Protein 8BHU (pdb70)

B-factor: mean 33.97, std 11.4, range [17.26, 90.81]

Structure (mmCIF, N/CA/C/O backbone):
data_8BHU
#
_entry.id   8BHU
#
_cell.length_a   60.937
_cell.length_b   81.594
_cell.length_c   95.785
_cell.angle_alpha   90.000
_cell.angle_beta   90.000
_cell.angle_gamma   90.000
#
_symmetry.space_group_name_H-M   'P 21 21 21'
#
loop_
_entity.id
_entity.type
_entity.pdbx_description
1 polymer SilF
2 non-polymer 'SILVER ION'
3 non-polymer 'SULFATE ION'
4 non-polymer 2-[BIS-(2-HYDROXY-ETHYL)-AMINO]-2-HYDROXYMETHYL-PROPANE-1,3-DIOL
5 water water
#
loop_
_atom_site.group_PDB
_atom_site.id
_atom_site.type_symbol
_atom_site.label_atom_id
_atom_site.label_alt_id
_atom_site.label_comp_id
_atom_site.label_asym_id
_atom_site.label_entity_id
_atom_site.label_seq_id
_atom_site.pdbx_PDB_ins_code
_atom_site.Cartn_x
_atom_site.Cartn_y
_atom_site.Cartn_z
_atom_site.occupancy
_atom_site.B_iso_or_equiv
_atom_site.auth_seq_id
_atom_site.auth_comp_id
_atom_site.auth_asym_id
_atom_site.auth_atom_id
_atom_site.pdbx_PDB_model_num
ATOM 1 N N . GLN A 1 41 ? 40.650 9.217 9.888 1.000 52.540 14 GLN AAA N 1
ATOM 2 C CA . GLN A 1 41 ? 39.831 9.348 8.604 1.000 53.150 14 GLN AAA CA 1
ATOM 3 C C . GLN A 1 41 ? 38.335 9.564 8.921 1.000 47.870 14 GLN AAA C 1
ATOM 4 O O . GLN A 1 41 ? 37.692 8.663 9.487 1.000 46.820 14 GLN AAA O 1
ATOM 18 N N . VAL A 1 42 ? 37.791 10.735 8.601 1.000 46.360 15 VAL AAA N 1
ATOM 19 C CA . VAL A 1 42 ? 36.353 11.052 8.850 1.000 46.310 15 VAL AAA CA 1
ATOM 20 C C . VAL A 1 42 ? 35.517 10.402 7.734 1.000 42.250 15 VAL AAA C 1
ATOM 21 O O . VAL A 1 42 ? 35.816 10.622 6.551 1.000 32.940 15 VAL AAA O 1
ATOM 34 N N . ILE A 1 43 ? 34.511 9.611 8.119 1.000 35.120 16 ILE AAA N 1
ATOM 35 C CA . ILE A 1 43 ? 33.579 8.917 7.187 1.000 36.180 16 ILE AAA CA 1
ATOM 36 C C . ILE A 1 43 ? 32.251 9.674 7.229 1.000 36.740 16 ILE AAA C 1
ATOM 37 O O . ILE A 1 43 ? 31.773 9.986 8.338 1.000 32.890 16 ILE AAA O 1
ATOM 53 N N . ARG A 1 44 ? 31.703 9.980 6.057 1.000 29.530 17 ARG AAA N 1
ATOM 54 C CA . ARG A 1 44 ? 30.428 10.713 5.944 1.000 35.090 17 ARG AAA CA 1
ATOM 55 C C . ARG A 1 44 ? 29.363 9.706 5.470 1.000 31.950 17 ARG AAA C 1
ATOM 56 O O . ARG A 1 44 ? 29.639 8.867 4.600 1.000 30.600 17 ARG AAA O 1
ATOM 77 N N . GLY A 1 45 ? 28.237 9.722 6.163 1.000 30.840 18 GLY AAA N 1
ATOM 78 C CA . GLY A 1 45 ? 27.090 8.850 5.892 1.000 27.360 18 GLY AAA CA 1
ATOM 79 C C . GLY A 1 45 ? 25.810 9.650 5.965 1.000 25.120 18 GLY AAA C 1
ATOM 80 O O . GLY A 1 45 ? 25.828 10.886 6.181 1.000 26.650 18 GLY AAA O 1
ATOM 84 N N . SER A 1 46 ? 24.692 8.978 5.731 1.000 24.410 19 SER AAA N 1
ATOM 85 C CA . SER A 1 46 ? 23.369 9.600 5.895 1.000 24.640 19 SER AAA CA 1
ATOM 86 C C . SER A 1 46 ? 22.420 8.568 6.478 1.000 23.730 19 SER AAA C 1
ATOM 87 O O . SER A 1 46 ? 22.696 7.348 6.340 1.000 21.700 19 SER AAA O 1
ATOM 95 N N . GLY A 1 47 ? 21.405 9.039 7.163 1.000 21.920 20 GLY AAA N 1
ATOM 96 C CA . GLY A 1 47 ? 20.380 8.161 7.685 1.000 22.360 20 GLY AAA CA 1
ATOM 97 C C . GLY A 1 47 ? 19.388 8.857 8.564 1.000 21.610 20 GLY AAA C 1
ATOM 98 O O . GLY A 1 47 ? 19.246 10.090 8.504 1.000 21.870 20 GLY AAA O 1
ATOM 102 N N . VAL A 1 48 ? 18.684 8.046 9.318 1.000 20.330 21 VAL AAA N 1
ATOM 103 C CA . VAL A 1 48 ? 17.589 8.502 10.214 1.000 20.590 21 VAL AAA CA 1
ATOM 104 C C . VAL A 1 48 ? 18.007 8.139 11.634 1.000 21.930 21 VAL AAA C 1
ATOM 105 O O . VAL A 1 48 ? 18.347 6.955 11.860 1.000 20.970 21 VAL AAA O 1
ATOM 118 N N . VAL A 1 49 ? 17.981 9.119 12.532 1.000 20.740 22 VAL AAA N 1
ATOM 119 C CA . VAL A 1 49 ? 18.248 8.869 13.975 1.000 21.590 22 VAL AAA CA 1
ATOM 120 C C . VAL A 1 49 ? 17.005 8.168 14.547 1.000 20.920 22 VAL AAA C 1
ATOM 121 O O . VAL A 1 49 ? 15.880 8.710 14.455 1.000 23.570 22 VAL AAA O 1
ATOM 134 N N . LYS A 1 50 ? 17.201 7.005 15.164 1.000 20.930 23 LYS AAA N 1
ATOM 135 C CA . LYS A 1 50 ? 16.117 6.153 15.708 1.000 20.910 23 LYS AAA CA 1
ATOM 136 C C . LYS A 1 50 ? 16.110 6.142 17.234 1.000 19.310 23 LYS AAA C 1
ATOM 137 O O . LYS A 1 50 ? 15.071 5.814 17.807 1.000 21.070 23 LYS AAA O 1
ATOM 156 N N . ALA A 1 51 ? 17.241 6.416 17.867 1.000 19.850 24 ALA AAA N 1
ATOM 157 C CA . ALA A 1 51 ? 17.319 6.337 19.330 1.000 19.570 24 ALA AAA CA 1
ATOM 158 C C . ALA A 1 51 ? 18.480 7.189 19.808 1.000 18.580 24 ALA AAA C 1
ATOM 159 O O . ALA A 1 51 ? 19.492 7.341 19.109 1.000 19.540 24 ALA AAA O 1
ATOM 166 N N . ILE A 1 52 ? 18.366 7.627 21.042 1.000 19.210 25 ILE AAA N 1
ATOM 167 C CA . ILE A 1 52 ? 19.434 8.316 21.784 1.000 22.160 25 ILE AAA CA 1
ATOM 168 C C . ILE A 1 52 ? 19.363 7.827 23.228 1.000 21.880 25 ILE AAA C 1
ATOM 169 O O . ILE A 1 52 ? 18.279 7.746 23.797 1.000 21.530 25 ILE AAA O 1
ATOM 185 N N . ASP A 1 53 ? 20.527 7.509 23.781 1.000 21.460 26 ASP AAA N 1
ATOM 186 C CA . ASP A 1 53 ? 20.678 7.124 25.205 1.000 22.120 26 ASP AAA CA 1
ATOM 187 C C . ASP A 1 53 ? 21.767 8.016 25.814 1.000 21.720 26 ASP AAA C 1
ATOM 188 O O . ASP A 1 53 ? 22.964 7.916 25.440 1.000 20.460 26 ASP AAA O 1
ATOM 197 N N . MET A 1 54 ? 21.353 8.909 26.717 1.000 21.770 27 MET AAA N 1
ATOM 198 C CA . MET A 1 54 ? 22.251 9.911 27.311 1.000 24.720 27 MET AAA CA 1
ATOM 199 C C . MET A 1 54 ? 23.109 9.242 28.399 1.000 23.990 27 MET AAA C 1
ATOM 200 O O . MET A 1 54 ? 24.172 9.833 28.710 1.000 29.680 27 MET AAA O 1
ATOM 214 N N . ASN A 1 55 ? 22.721 8.082 28.930 1.000 24.860 28 ASN AAA N 1
ATOM 215 C CA . ASN A 1 55 ? 23.525 7.344 29.932 1.000 25.130 28 ASN AAA CA 1
ATOM 216 C C . ASN A 1 55 ? 24.686 6.627 29.221 1.000 28.350 28 ASN AAA C 1
ATOM 217 O O . ASN A 1 55 ? 25.847 6.808 29.672 1.000 29.260 28 ASN AAA O 1
ATOM 228 N N . SER A 1 56 ? 24.405 5.862 28.171 1.000 26.840 29 SER AAA N 1
ATOM 229 C CA . SER A 1 56 ? 25.430 5.063 27.433 1.000 27.530 29 SER AAA CA 1
ATOM 230 C C . SER A 1 56 ? 26.187 5.958 26.430 1.000 24.800 29 SER AAA C 1
ATOM 231 O O . SER A 1 56 ? 27.226 5.490 25.912 1.000 26.750 29 SER AAA O 1
ATOM 239 N N . LYS A 1 57 ? 25.662 7.157 26.145 1.000 23.650 30 LYS AAA N 1
ATOM 240 C CA . LYS A 1 57 ? 26.178 8.121 25.149 1.000 23.390 30 LYS AAA CA 1
ATOM 241 C C . LYS A 1 57 ? 26.212 7.450 23.769 1.000 23.460 30 LYS AAA C 1
ATOM 242 O O . LYS A 1 57 ? 27.230 7.529 23.065 1.000 22.160 30 LYS AAA O 1
ATOM 261 N N . LYS A 1 58 ? 25.102 6.848 23.377 1.000 22.640 31 LYS AAA N 1
ATOM 262 C CA . LYS A 1 58 ? 24.954 6.190 22.076 1.000 22.630 31 LYS AAA CA 1
ATOM 263 C C . LYS A 1 58 ? 23.771 6.776 21.308 1.000 20.130 31 LYS AAA C 1
ATOM 264 O O . LYS A 1 58 ? 22.702 6.948 21.900 1.000 21.330 31 LYS AAA O 1
ATOM 283 N N . ILE A 1 59 ? 23.992 7.057 20.036 1.000 20.220 32 ILE AAA N 1
ATOM 284 C CA . ILE A 1 59 ? 22.954 7.476 19.069 1.000 18.940 32 ILE AAA CA 1
ATOM 285 C C . ILE A 1 59 ? 22.805 6.337 18.058 1.000 17.910 32 ILE AAA C 1
ATOM 286 O O . ILE A 1 59 ? 23.812 5.961 17.440 1.000 21.510 32 ILE AAA O 1
ATOM 302 N N . THR A 1 60 ? 21.600 5.845 17.884 1.000 17.290 33 THR AAA N 1
ATOM 303 C CA . THR A 1 60 ? 21.270 4.764 16.938 1.000 17.270 33 THR AAA CA 1
ATOM 304 C C . THR A 1 60 ? 20.844 5.409 15.628 1.000 18.070 33 THR AAA C 1
ATOM 305 O O . THR A 1 60 ? 19.882 6.177 15.614 1.000 20.520 33 THR AAA O 1
ATOM 316 N N . ILE A 1 61 ? 21.553 5.083 14.556 1.000 17.450 34 ILE AAA N 1
ATOM 317 C CA . ILE A 1 61 ? 21.235 5.633 13.216 1.000 18.680 34 ILE AAA CA 1
ATOM 318 C C . ILE A 1 61 ? 20.965 4.459 12.291 1.000 17.260 34 ILE AAA C 1
ATOM 319 O O . ILE A 1 61 ? 21.794 3.542 12.226 1.000 21.130 34 ILE AAA O 1
ATOM 335 N N . SER A 1 62 ? 19.838 4.533 11.592 1.000 19.320 35 SER AAA N 1
ATOM 336 C CA . SER A 1 62 ? 19.562 3.673 10.421 1.000 18.310 35 SER AAA CA 1
ATOM 337 C C . SER A 1 62 ? 20.269 4.329 9.226 1.000 20.850 35 SER AAA C 1
ATOM 338 O O . SER A 1 62 ? 19.723 5.332 8.668 1.000 21.240 35 SER AAA O 1
ATOM 346 N N . HIS A 1 63 ? 21.483 3.869 8.900 1.000 21.060 36 HIS AAA N 1
ATOM 347 C CA . HIS A 1 63 ? 22.337 4.550 7.911 1.000 20.750 36 HIS AAA CA 1
ATOM 348 C C . HIS A 1 63 ? 22.294 3.825 6.567 1.000 22.710 36 HIS AAA C 1
ATOM 349 O O . HIS A 1 63 ? 22.053 2.607 6.522 1.000 22.410 36 HIS AAA O 1
ATOM 364 N N . GLU A 1 64 ? 22.534 4.590 5.517 1.000 24.510 37 GLU AAA N 1
ATOM 365 C CA . GLU A 1 64 ? 22.640 4.045 4.152 1.000 26.510 37 GLU AAA CA 1
ATOM 366 C C . GLU A 1 64 ? 23.971 3.294 4.045 1.000 25.130 37 GLU AAA C 1
ATOM 367 O O . GLU A 1 64 ? 24.885 3.466 4.903 1.000 25.100 37 GLU AAA O 1
ATOM 379 N N . ALA A 1 65 ? 24.090 2.478 2.997 1.000 25.020 38 ALA AAA N 1
ATOM 380 C CA . ALA A 1 65 ? 25.352 1.817 2.649 1.000 27.380 38 ALA AAA CA 1
ATOM 381 C C . ALA A 1 65 ? 26.437 2.885 2.537 1.000 26.760 38 ALA AAA C 1
ATOM 382 O O . ALA A 1 65 ? 26.163 4.002 2.109 1.000 26.300 38 ALA AAA O 1
ATOM 389 N N . ILE A 1 66 ? 27.653 2.537 2.935 1.000 27.400 39 ILE AAA N 1
ATOM 390 C CA . ILE A 1 66 ? 28.876 3.376 2.800 1.000 28.070 39 ILE AAA CA 1
ATOM 391 C C . ILE A 1 66 ? 29.892 2.585 1.990 1.000 30.880 39 ILE AAA C 1
ATOM 392 O O . ILE A 1 66 ? 30.713 1.875 2.540 1.000 28.100 39 ILE AAA O 1
ATOM 408 N N . PRO A 1 67 ? 29.780 2.604 0.642 1.000 37.630 40 PRO AAA N 1
ATOM 409 C CA . PRO A 1 67 ? 30.636 1.752 -0.202 1.000 42.930 40 PRO AAA CA 1
ATOM 410 C C . PRO A 1 67 ? 32.137 2.020 0.005 1.000 44.500 40 PRO AAA C 1
ATOM 411 O O . PRO A 1 67 ? 32.932 1.085 -0.004 1.000 43.680 40 PRO AAA O 1
ATOM 422 N N . ALA A 1 68 ? 32.486 3.284 0.295 1.000 46.500 41 ALA AAA N 1
ATOM 423 C CA . ALA A 1 68 ? 33.835 3.765 0.665 1.000 53.550 41 ALA AAA CA 1
ATOM 424 C C . ALA A 1 68 ? 34.520 2.844 1.681 1.000 49.980 41 ALA AAA C 1
ATOM 425 O O . ALA A 1 68 ? 35.749 2.708 1.634 1.000 49.400 41 ALA AAA O 1
ATOM 432 N N . VAL A 1 69 ? 33.786 2.315 2.654 1.000 42.910 42 VAL AAA N 1
ATOM 433 C CA . VAL A 1 69 ? 34.374 1.545 3.793 1.000 39.420 42 VAL AAA CA 1
ATOM 434 C C . VAL A 1 69 ? 33.804 0.116 3.803 1.000 35.980 42 VAL AAA C 1
ATOM 435 O O . VAL A 1 69 ? 34.009 -0.595 4.801 1.000 39.670 42 VAL AAA O 1
ATOM 448 N N . GLY A 1 70 ? 33.078 -0.260 2.738 1.000 35.880 43 GLY AAA N 1
ATOM 449 C CA . GLY A 1 70 ? 32.471 -1.582 2.519 1.000 35.050 43 GLY AAA CA 1
ATOM 450 C C . GLY A 1 70 ? 31.375 -1.898 3.515 1.000 31.990 43 GLY AAA C 1
ATOM 451 O O . GLY A 1 70 ? 31.205 -3.091 3.806 1.000 31.450 43 GLY AAA O 1
ATOM 455 N N . TRP A 1 71 ? 30.639 -0.891 4.022 1.000 31.400 44 TRP AAA N 1
ATOM 456 C CA . TRP A 1 71 ? 29.494 -1.165 4.926 1.000 29.010 44 TRP AAA CA 1
ATOM 457 C C . TRP A 1 71 ? 28.204 -1.211 4.138 1.000 27.200 44 TRP AAA C 1
ATOM 458 O O . TRP A 1 71 ? 27.967 -0.365 3.286 1.000 28.240 44 TRP AAA O 1
ATOM 479 N N . PRO A 1 72 ? 27.317 -2.156 4.470 1.000 27.510 45 PRO AAA N 1
ATOM 480 C CA . PRO A 1 72 ? 25.971 -2.164 3.922 1.000 26.490 45 PRO AAA CA 1
ATOM 481 C C . PRO A 1 72 ? 25.160 -1.119 4.703 1.000 26.810 45 PRO AAA C 1
ATOM 482 O O . PRO A 1 72 ? 25.690 -0.538 5.670 1.000 25.660 45 PRO AAA O 1
ATOM 493 N N . ALA A 1 73 ? 23.915 -0.907 4.300 1.000 26.670 46 ALA AAA N 1
ATOM 494 C CA . ALA A 1 73 ? 22.940 -0.187 5.146 1.000 25.840 46 ALA AAA CA 1
ATOM 495 C C . ALA A 1 73 ? 22.841 -0.958 6.458 1.000 27.140 46 ALA AAA C 1
ATOM 496 O O . ALA A 1 73 ? 22.841 -2.217 6.437 1.000 27.060 46 ALA AAA O 1
ATOM 503 N N . MET A 1 74 ? 22.817 -0.247 7.583 1.000 25.340 47 MET AAA N 1
ATOM 504 C CA . MET A 1 74 ? 22.718 -0.889 8.914 1.000 25.430 47 MET AAA CA 1
ATOM 505 C C . MET A 1 74 ? 21.946 0.048 9.818 1.000 23.360 47 MET AAA C 1
ATOM 506 O O . MET A 1 74 ? 22.020 1.289 9.590 1.000 21.480 47 MET AAA O 1
ATOM 520 N N . THR A 1 75 ? 21.325 -0.505 10.848 1.000 23.190 48 THR AAA N 1
ATOM 521 C CA . THR A 1 75 ? 20.924 0.248 12.046 1.000 22.860 48 THR AAA CA 1
ATOM 522 C C . THR A 1 75 ? 22.024 -0.007 13.079 1.000 24.000 48 THR AAA C 1
ATOM 523 O O . THR A 1 75 ? 22.254 -1.175 13.451 1.000 24.100 48 THR AAA O 1
ATOM 534 N N . MET A 1 76 ? 22.725 1.037 13.491 1.000 21.230 49 MET AAA N 1
ATOM 535 C CA . MET A 1 76 ? 23.950 0.877 14.281 1.000 21.020 49 MET AAA CA 1
ATOM 536 C C . MET A 1 76 ? 24.080 1.980 15.309 1.000 19.700 49 MET AAA C 1
ATOM 537 O O . MET A 1 76 ? 23.626 3.100 15.062 1.000 19.500 49 MET AAA O 1
ATOM 551 N N . ARG A 1 77 ? 24.699 1.666 16.445 1.000 22.380 50 ARG AAA N 1
ATOM 552 C CA . ARG A 1 77 ? 24.956 2.649 17.527 1.000 21.440 50 ARG AAA CA 1
ATOM 553 C C . ARG A 1 77 ? 26.293 3.333 17.292 1.000 22.360 50 ARG AAA C 1
ATOM 554 O O . ARG A 1 77 ? 27.290 2.666 16.968 1.000 24.280 50 ARG AAA O 1
ATOM 575 N N . PHE A 1 78 ? 26.291 4.655 17.424 1.000 20.520 51 PHE AAA N 1
ATOM 576 C CA . PHE A 1 78 ? 27.497 5.496 17.371 1.000 20.760 51 PHE AAA CA 1
ATOM 577 C C . PHE A 1 78 ? 27.651 6.185 18.722 1.000 22.830 51 PHE AAA C 1
ATOM 578 O O . PHE A 1 78 ? 26.672 6.630 19.320 1.000 25.010 51 PHE AAA O 1
ATOM 595 N N . THR A 1 79 ? 28.876 6.230 19.202 1.000 23.050 52 THR AAA N 1
ATOM 596 C CA . THR A 1 79 ? 29.202 6.864 20.484 1.000 23.080 52 THR AAA CA 1
ATOM 597 C C . THR A 1 79 ? 29.356 8.356 20.266 1.000 21.200 52 THR AAA C 1
ATOM 598 O O . THR A 1 79 ? 30.025 8.737 19.324 1.000 22.890 52 THR AAA O 1
ATOM 609 N N . PHE A 1 80 ? 28.789 9.192 21.128 1.000 24.220 53 PHE AAA N 1
ATOM 610 C CA . PHE A 1 80 ? 29.078 10.654 21.099 1.000 22.190 53 PHE AAA CA 1
ATOM 611 C C . PHE A 1 80 ? 29.884 11.028 22.333 1.000 24.980 53 PHE AAA C 1
ATOM 612 O O . PHE A 1 80 ? 29.870 10.293 23.308 1.000 23.150 53 PHE AAA O 1
ATOM 629 N N . VAL A 1 81 ? 30.567 12.158 22.287 1.000 27.160 54 VAL AAA N 1
ATOM 630 C CA . VAL A 1 81 ? 31.560 12.524 23.347 1.000 28.410 54 VAL AAA CA 1
ATOM 631 C C . VAL A 1 81 ? 30.992 13.520 24.365 1.000 31.930 54 VAL AAA C 1
ATOM 632 O O . VAL A 1 81 ? 30.937 13.168 25.508 1.000 36.810 54 VAL AAA O 1
ATOM 645 N N . ASN A 1 82 ? 30.588 14.705 23.912 1.000 33.040 55 ASN AAA N 1
ATOM 646 C CA . ASN A 1 82 ? 30.050 15.820 24.740 1.000 33.000 55 ASN AAA CA 1
ATOM 647 C C . ASN A 1 82 ? 28.536 15.698 24.771 1.000 35.650 55 ASN AAA C 1
ATOM 648 O O . ASN A 1 82 ? 27.962 15.398 23.716 1.000 29.290 55 ASN AAA O 1
ATOM 659 N N . ALA A 1 83 ? 27.869 16.015 25.887 1.000 35.460 56 ALA AAA N 1
ATOM 660 C CA . ALA A 1 83 ? 26.384 16.140 25.976 1.000 40.680 56 ALA AAA CA 1
ATOM 661 C C . ALA A 1 83 ? 25.849 17.049 24.843 1.000 35.550 56 ALA AAA C 1
ATOM 662 O O . ALA A 1 83 ? 24.805 16.760 24.272 1.000 36.170 56 ALA AAA O 1
ATOM 669 N N . ASP A 1 84 ? 26.581 18.114 24.533 1.000 29.860 57 ASP AAA N 1
ATOM 670 C CA . ASP A 1 84 ? 26.141 19.119 23.524 1.000 32.910 57 ASP AAA CA 1
ATOM 671 C C . ASP A 1 84 ? 26.220 18.513 22.120 1.000 33.290 57 ASP AAA C 1
ATOM 672 O O . ASP A 1 84 ? 25.499 19.033 21.245 1.000 29.700 57 ASP AAA O 1
ATOM 681 N N . ASP A 1 85 ? 26.987 17.451 21.903 1.000 30.360 58 ASP AAA N 1
ATOM 682 C CA . ASP A 1 85 ? 26.986 16.733 20.594 1.000 33.440 58 ASP AAA CA 1
ATOM 683 C C . ASP A 1 85 ? 25.608 16.095 20.361 1.000 34.730 58 ASP AAA C 1
ATOM 684 O O . ASP A 1 85 ? 25.276 15.863 19.213 1.000 36.730 58 ASP AAA O 1
ATOM 693 N N . ALA A 1 86 ? 24.831 15.818 21.385 1.000 32.210 59 ALA AAA N 1
ATOM 694 C CA . ALA A 1 86 ? 23.528 15.133 21.222 1.000 31.710 59 ALA AAA CA 1
ATOM 695 C C . ALA A 1 86 ? 22.480 16.088 20.633 1.000 30.440 59 ALA AAA C 1
ATOM 696 O O . ALA A 1 86 ? 21.402 15.595 20.227 1.000 26.070 59 ALA AAA O 1
ATOM 703 N N . ILE A 1 87 ? 22.658 17.405 20.750 1.000 26.820 60 ILE AAA N 1
ATOM 704 C CA . ILE A 1 87 ? 21.528 18.346 20.470 1.000 29.160 60 ILE AAA CA 1
ATOM 705 C C . ILE A 1 87 ? 21.005 18.148 19.027 1.000 26.460 60 ILE AAA C 1
ATOM 706 O O . ILE A 1 87 ? 19.779 18.054 18.833 1.000 22.930 60 ILE AAA O 1
ATOM 722 N N . ASP A 1 88 ? 21.911 18.114 18.045 1.000 25.350 61 ASP AAA N 1
ATOM 723 C CA . ASP A 1 88 ? 21.560 17.929 16.622 1.000 29.750 61 ASP AAA CA 1
ATOM 724 C C . ASP A 1 88 ? 20.880 16.554 16.447 1.000 24.350 61 ASP AAA C 1
ATOM 725 O O . ASP A 1 88 ? 19.937 16.452 15.675 1.000 25.660 61 ASP AAA O 1
ATOM 734 N N . ALA A 1 89 ? 21.349 15.540 17.149 1.000 24.320 62 ALA AAA N 1
ATOM 735 C CA . ALA A 1 89 ? 20.775 14.167 17.047 1.000 25.480 62 ALA AAA CA 1
ATOM 736 C C . ALA A 1 89 ? 19.349 14.191 17.599 1.000 22.240 62 ALA AAA C 1
ATOM 737 O O . ALA A 1 89 ? 18.465 13.555 17.009 1.000 23.310 62 ALA AAA O 1
ATOM 744 N N . ILE A 1 90 ? 19.112 14.923 18.674 1.000 21.880 63 ILE AAA N 1
ATOM 745 C CA . ILE A 1 90 ? 17.768 14.986 19.306 1.000 23.110 63 ILE AAA CA 1
ATOM 746 C C . ILE A 1 90 ? 16.791 15.652 18.316 1.000 20.710 63 ILE AAA C 1
ATOM 747 O O . ILE A 1 90 ? 15.658 15.153 18.129 1.000 24.420 63 ILE AAA O 1
ATOM 763 N N . ASN A 1 91 ? 17.223 16.707 17.638 1.000 23.360 64 ASN AAA N 1
ATOM 764 C CA . ASN A 1 91 ? 16.389 17.376 16.612 1.000 27.270 64 ASN AAA CA 1
ATOM 765 C C . ASN A 1 91 ? 16.079 16.391 15.466 1.000 26.550 64 ASN AAA C 1
ATOM 766 O O . ASN A 1 91 ? 14.923 16.317 15.049 1.000 27.470 64 ASN AAA O 1
ATOM 777 N N . ALA A 1 92 ? 17.066 15.624 15.015 1.000 28.550 65 ALA AAA N 1
ATOM 778 C CA . ALA A 1 92 ? 16.875 14.612 13.945 1.000 26.030 65 ALA AAA CA 1
ATOM 779 C C . ALA A 1 92 ? 15.918 13.509 14.417 1.000 26.710 65 ALA AAA C 1
ATOM 780 O O . ALA A 1 92 ? 15.114 13.015 13.605 1.000 27.010 65 ALA AAA O 1
ATOM 787 N N . LEU A 1 93 ? 16.000 13.105 15.680 1.000 22.380 66 LEU AAA N 1
ATOM 788 C CA . LEU A 1 93 ? 15.121 12.070 16.267 1.000 25.460 66 LEU AAA CA 1
ATOM 789 C C . LEU A 1 93 ? 13.657 12.562 16.198 1.000 27.170 66 LEU AAA C 1
ATOM 790 O O . LEU A 1 93 ? 12.764 11.759 15.844 1.000 28.870 66 LEU AAA O 1
ATOM 806 N N . LYS A 1 94 ? 13.439 13.845 16.481 1.000 28.210 67 LYS AAA N 1
ATOM 807 C CA . LYS A 1 94 ? 12.110 14.492 16.556 1.000 30.240 67 LYS AAA CA 1
ATOM 808 C C . LYS A 1 94 ? 11.488 14.565 15.158 1.000 32.780 67 LYS AAA C 1
ATOM 809 O O . LYS A 1 94 ? 10.294 14.178 15.042 1.000 31.630 67 LYS AAA O 1
ATOM 828 N N . THR A 1 95 ? 12.261 14.966 14.148 1.000 31.970 68 THR AAA N 1
ATOM 829 C CA . THR A 1 95 ? 11.749 15.162 12.765 1.000 33.280 68 THR AAA CA 1
ATOM 830 C C . THR A 1 95 ? 11.683 13.833 12.011 1.000 32.830 68 THR AAA C 1
ATOM 831 O O . THR A 1 95 ? 10.821 13.730 11.127 1.000 33.360 68 THR AAA O 1
ATOM 842 N N . GLY A 1 96 ? 12.602 12.882 12.290 1.000 30.310 69 GLY AAA N 1
ATOM 843 C CA . GLY A 1 96 ? 12.773 11.658 11.480 1.000 29.570 69 GLY AAA CA 1
ATOM 844 C C . GLY A 1 96 ? 13.358 11.961 10.106 1.000 29.260 69 GLY AAA C 1
ATOM 845 O O . GLY A 1 96 ? 13.270 11.096 9.207 1.000 31.390 69 GLY AAA O 1
ATOM 849 N N . ASN A 1 97 ? 13.930 13.153 9.921 1.000 29.080 70 ASN AAA N 1
ATOM 850 C CA . ASN A 1 97 ? 14.455 13.606 8.618 1.000 30.300 70 ASN AAA CA 1
ATOM 851 C C . ASN A 1 97 ? 15.656 12.748 8.234 1.000 33.670 70 ASN AAA C 1
ATOM 852 O O . ASN A 1 97 ? 16.400 12.295 9.127 1.000 29.110 70 ASN AAA O 1
ATOM 863 N N . HIS A 1 98 ? 15.854 12.521 6.945 1.000 31.500 71 HIS AAA N 1
ATOM 864 C CA . HIS A 1 98 ? 17.103 11.879 6.450 1.000 33.230 71 HIS AAA CA 1
ATOM 865 C C . HIS A 1 98 ? 18.220 12.902 6.611 1.000 32.010 71 HIS AAA C 1
ATOM 866 O O . HIS A 1 98 ? 18.083 13.956 6.016 1.000 35.250 71 HIS AAA O 1
ATOM 881 N N . VAL A 1 99 ? 19.237 12.643 7.434 1.000 27.770 72 VAL AAA N 1
ATOM 882 C CA . VAL A 1 99 ? 20.268 13.634 7.826 1.000 29.910 72 VAL AAA CA 1
ATOM 883 C C . VAL A 1 99 ? 21.633 13.125 7.413 1.000 29.750 72 VAL AAA C 1
ATOM 884 O O . VAL A 1 99 ? 21.847 11.919 7.332 1.000 27.390 72 VAL AAA O 1
ATOM 897 N N . ASP A 1 100 ? 22.555 14.054 7.232 1.000 30.030 73 ASP AAA N 1
ATOM 898 C CA . ASP A 1 100 ? 24.001 13.805 7.080 1.000 29.110 73 ASP AAA CA 1
ATOM 899 C C . ASP A 1 100 ? 24.606 13.576 8.469 1.000 31.190 73 ASP AAA C 1
ATOM 900 O O . ASP A 1 100 ? 24.094 14.215 9.463 1.000 33.710 73 ASP AAA O 1
ATOM 909 N N . PHE A 1 101 ? 25.598 12.709 8.551 1.000 29.800 74 PHE AAA N 1
ATOM 910 C CA . PHE A 1 101 ? 26.410 12.571 9.779 1.000 30.430 74 PHE AAA CA 1
ATOM 911 C C . PHE A 1 101 ? 27.817 12.195 9.379 1.000 30.310 74 PHE AAA C 1
ATOM 912 O O . PHE A 1 101 ? 28.066 11.715 8.277 1.000 28.910 74 PHE AAA O 1
ATOM 929 N N . SER A 1 102 ? 28.755 12.365 10.296 1.000 29.850 75 SER AAA N 1
ATOM 930 C CA . SER A 1 102 ? 30.139 11.933 10.088 1.000 30.210 75 SER AAA CA 1
ATOM 931 C C . SER A 1 102 ? 30.621 11.253 11.354 1.000 27.870 75 SER AAA C 1
ATOM 932 O O . SER A 1 102 ? 30.134 11.587 12.444 1.000 31.320 75 SER AAA O 1
ATOM 940 N N . PHE A 1 103 ? 31.531 10.332 11.212 1.000 26.930 76 PHE AAA N 1
ATOM 941 C CA . PHE A 1 103 ? 32.118 9.624 12.366 1.000 27.840 76 PHE AAA CA 1
ATOM 942 C C . PHE A 1 103 ? 33.542 9.247 12.002 1.000 33.740 76 PHE AAA C 1
ATOM 943 O O . PHE A 1 103 ? 33.918 9.222 10.787 1.000 36.300 76 PHE AAA O 1
ATOM 960 N N . ILE A 1 104 ? 34.283 8.856 13.022 1.000 35.890 77 ILE AAA N 1
ATOM 961 C CA . ILE A 1 104 ? 35.629 8.273 12.844 1.000 37.640 77 ILE AAA CA 1
ATOM 962 C C . ILE A 1 104 ? 35.600 6.906 13.509 1.000 37.010 77 ILE AAA C 1
ATOM 963 O O . ILE A 1 104 ? 34.881 6.717 14.517 1.000 36.840 77 ILE AAA O 1
ATOM 979 N N . GLN A 1 105 ? 36.298 5.954 12.918 1.000 36.150 78 GLN AAA N 1
ATOM 980 C CA . GLN A 1 105 ? 36.573 4.663 13.578 1.000 38.670 78 GLN AAA CA 1
ATOM 981 C C . GLN A 1 105 ? 37.834 4.909 14.418 1.000 49.930 78 GLN AAA C 1
ATOM 982 O O . GLN A 1 105 ? 38.916 5.134 13.841 1.000 54.590 78 GLN AAA O 1
ATOM 996 N N . GLN A 1 106 ? 37.635 5.113 15.717 1.000 46.780 79 GLN AAA N 1
ATOM 997 C CA . GLN A 1 106 ? 38.705 5.486 16.676 1.000 51.150 79 GLN AAA CA 1
ATOM 998 C C . GLN A 1 106 ? 38.879 4.275 17.610 1.000 51.380 79 GLN AAA C 1
ATOM 999 O O . GLN A 1 106 ? 37.950 3.946 18.347 1.000 59.000 79 GLN AAA O 1
ATOM 1013 N N . GLY A 1 107 ? 39.972 3.531 17.430 1.000 60.490 80 GLY AAA N 1
ATOM 1014 C CA . GLY A 1 107 ? 40.038 2.106 17.799 1.000 62.270 80 GLY AAA CA 1
ATOM 1015 C C . GLY A 1 107 ? 38.825 1.367 17.242 1.000 58.780 80 GLY AAA C 1
ATOM 1016 O O . GLY A 1 107 ? 38.493 1.554 16.071 1.000 65.690 80 GLY AAA O 1
ATOM 1020 N N . ASN A 1 108 ? 38.167 0.573 18.069 1.000 67.430 81 ASN AAA N 1
ATOM 1021 C CA . ASN A 1 108 ? 37.023 -0.291 17.639 1.000 62.080 81 ASN AAA CA 1
ATOM 1022 C C . ASN A 1 108 ? 35.704 0.310 18.143 1.000 63.350 81 ASN AAA C 1
ATOM 1023 O O . ASN A 1 108 ? 34.691 -0.410 18.247 1.000 64.410 81 ASN AAA O 1
ATOM 1034 N N . ILE A 1 109 ? 35.661 1.633 18.309 1.000 51.220 82 ILE AAA N 1
ATOM 1035 C CA . ILE A 1 109 ? 34.401 2.404 18.561 1.000 44.250 82 ILE AAA CA 1
ATOM 1036 C C . ILE A 1 109 ? 34.097 3.242 17.310 1.000 33.700 82 ILE AAA C 1
ATOM 1037 O O . ILE A 1 109 ? 35.065 3.818 16.743 1.000 35.980 82 ILE AAA O 1
ATOM 1053 N N . SER A 1 110 ? 32.814 3.380 16.927 1.000 37.640 83 SER AAA N 1
ATOM 1054 C CA . SER A 1 110 ? 32.390 4.384 15.910 1.000 31.180 83 SER AAA CA 1
ATOM 1055 C C . SER A 1 110 ? 31.994 5.679 16.617 1.000 29.210 83 SER AAA C 1
ATOM 1056 O O . SER A 1 110 ? 30.904 5.732 17.229 1.000 26.770 83 SER AAA O 1
ATOM 1064 N N . LEU A 1 111 ? 32.891 6.660 16.593 1.000 26.930 84 LEU AAA N 1
ATOM 1065 C CA . LEU A 1 111 ? 32.778 7.927 17.355 1.000 29.090 84 LEU AAA CA 1
ATOM 1066 C C . LEU A 1 111 ? 32.179 9.006 16.444 1.000 27.110 84 LEU AAA C 1
ATOM 1067 O O . LEU A 1 111 ? 32.763 9.347 15.428 1.000 28.350 84 LEU AAA O 1
ATOM 1083 N N . LEU A 1 112 ? 31.013 9.492 16.807 1.000 25.150 85 LEU AAA N 1
ATOM 1084 C CA . LEU A 1 112 ? 30.306 10.535 16.024 1.000 27.110 85 LEU AAA CA 1
ATOM 1085 C C . LEU A 1 112 ? 31.116 11.826 16.035 1.000 32.350 85 LEU AAA C 1
ATOM 1086 O O . LEU A 1 112 ? 31.634 12.213 17.134 1.000 30.460 85 LEU AAA O 1
ATOM 1102 N N . LYS A 1 113 ? 31.219 12.481 14.880 1.000 31.490 86 LYS AAA N 1
ATOM 1103 C CA . LYS A 1 113 ? 31.885 13.812 14.766 1.000 33.600 86 LYS AAA CA 1
ATOM 1104 C C . LYS A 1 113 ? 30.854 14.904 14.509 1.000 34.990 86 LYS AAA C 1
ATOM 1105 O O . LYS A 1 113 ? 31.081 16.033 14.978 1.000 36.810 86 LYS AAA O 1
ATOM 1124 N N . SER A 1 114 ? 29.768 14.619 13.785 1.000 31.290 87 SER AAA N 1
ATOM 1125 C CA . SER A 1 114 ? 28.725 15.621 13.468 1.000 30.620 87 SER AAA CA 1
ATOM 1126 C C . SER A 1 114 ? 27.446 14.944 12.993 1.000 34.460 87 SER AAA C 1
ATOM 1127 O O . SER A 1 114 ? 27.534 13.848 12.457 1.000 31.260 87 SER AAA O 1
ATOM 1135 N N . ILE A 1 115 ? 26.315 15.596 13.189 1.000 37.710 88 ILE AAA N 1
ATOM 1136 C CA . ILE A 1 115 ? 24.984 15.287 12.597 1.000 47.910 88 ILE AAA CA 1
ATOM 1137 C C . ILE A 1 115 ? 24.377 16.650 12.277 1.000 60.100 88 ILE AAA C 1
ATOM 1138 O O . ILE A 1 115 ? 24.295 17.467 13.226 1.000 61.350 88 ILE AAA O 1
ATOM 1154 N N . ASN A 1 116 ? 23.988 16.926 11.034 1.000 73.730 89 ASN AAA N 1
ATOM 1155 C CA . ASN A 1 116 ? 23.658 18.314 10.599 1.000 71.870 89 ASN AAA CA 1
ATOM 1156 C C . ASN A 1 116 ? 22.210 18.693 10.931 1.000 76.050 89 ASN AAA C 1
ATOM 1157 O O . ASN A 1 116 ? 22.013 19.816 11.391 1.000 83.920 89 ASN AAA O 1
ATOM 1168 N N . VAL A 1 117 ? 21.249 17.802 10.656 1.000 86.670 90 VAL AAA N 1
ATOM 1169 C CA . VAL A 1 117 ? 19.770 18.029 10.745 1.000 81.640 90 VAL AAA CA 1
ATOM 1170 C C . VAL A 1 117 ? 19.395 19.415 10.193 1.000 84.730 90 VAL AAA C 1
ATOM 1171 O O . VAL A 1 117 ? 19.536 19.756 9.016 1.000 80.320 90 VAL AAA O 1
ATOM 1184 N N . GLN B 1 40 ? -2.289 -19.523 33.641 1.000 60.490 13 GLN BBB N 1
ATOM 1185 C CA . GLN B 1 40 ? -3.505 -20.388 33.460 1.000 62.550 13 GLN BBB CA 1
ATOM 1186 C C . GLN B 1 40 ? -4.293 -19.930 32.224 1.000 52.930 13 GLN BBB C 1
ATOM 1187 O O . GLN B 1 40 ? -4.502 -20.767 31.308 1.000 52.710 13 GLN BBB O 1
ATOM 1201 N N . GLN B 1 41 ? -4.728 -18.670 32.189 1.000 45.330 14 GLN BBB N 1
ATOM 1202 C CA . GLN B 1 41 ? -5.484 -18.113 31.036 1.000 40.750 14 GLN BBB CA 1
ATOM 1203 C C . GLN B 1 41 ? -4.590 -18.045 29.779 1.000 34.480 14 GLN BBB C 1
ATOM 1204 O O . GLN B 1 41 ? -3.531 -17.349 29.779 1.000 30.030 14 GLN BBB O 1
ATOM 1218 N N . VAL B 1 42 ? -4.996 -18.752 28.712 1.000 30.340 15 VAL BBB N 1
ATOM 1219 C CA . VAL B 1 42 ? -4.209 -18.769 27.445 1.000 27.280 15 VAL BBB CA 1
ATOM 1220 C C . VAL B 1 42 ? -4.574 -17.502 26.669 1.000 26.100 15 VAL BBB C 1
ATOM 1221 O O . VAL B 1 42 ? -5.783 -17.180 26.504 1.000 27.210 15 VAL BBB O 1
ATOM 1234 N N . ILE B 1 43 ? -3.556 -16.778 26.216 1.000 21.510 16 ILE BBB N 1
ATOM 1235 C CA . ILE B 1 43 ? -3.688 -15.533 25.421 1.000 23.540 16 ILE BBB CA 1
ATOM 1236 C C . ILE B 1 43 ? -3.287 -15.857 23.991 1.000 24.310 16 ILE BBB C 1
ATOM 1237 O O . ILE B 1 43 ? -2.259 -16.562 23.804 1.000 23.910 16 ILE BBB O 1
ATOM 1253 N N . ARG B 1 44 ? -4.064 -15.421 23.009 1.000 22.830 17 ARG BBB N 1
ATOM 1254 C CA . ARG B 1 44 ? -3.851 -15.801 21.609 1.000 23.320 17 ARG BBB CA 1
ATOM 1255 C C . ARG B 1 44 ? -3.520 -14.526 20.849 1.000 23.570 17 ARG BBB C 1
ATOM 1256 O O . ARG B 1 44 ? -4.193 -13.499 21.062 1.000 29.030 17 ARG BBB O 1
ATOM 1277 N N . GLY B 1 45 ? -2.588 -14.607 19.921 1.000 22.880 18 GLY BBB N 1
ATOM 1278 C CA . GLY B 1 45 ? -2.177 -13.461 19.090 1.000 23.230 18 GLY BBB CA 1
ATOM 1279 C C . GLY B 1 45 ? -1.732 -13.908 17.741 1.000 23.550 18 GLY BBB C 1
ATOM 1280 O O . GLY B 1 45 ? -1.776 -15.123 17.467 1.000 22.700 18 GLY BBB O 1
ATOM 1284 N N . SER B 1 46 ? -1.299 -12.979 16.914 1.000 21.770 19 SER BBB N 1
ATOM 1285 C CA . SER B 1 46 ? -0.732 -13.296 15.586 1.000 22.490 19 SER BBB CA 1
ATOM 1286 C C . SER B 1 46 ? 0.393 -12.318 15.303 1.000 21.290 19 SER BBB C 1
ATOM 1287 O O . SER B 1 46 ? 0.410 -11.192 15.887 1.000 20.720 19 SER BBB O 1
ATOM 1295 N N . GLY B 1 47 ? 1.343 -12.739 14.477 1.000 19.380 20 GLY BBB N 1
ATOM 1296 C CA . GLY B 1 47 ? 2.444 -11.859 14.117 1.000 21.730 20 GLY BBB CA 1
ATOM 1297 C C . GLY B 1 47 ? 3.490 -12.543 13.283 1.000 22.440 20 GLY BBB C 1
ATOM 1298 O O . GLY B 1 47 ? 3.240 -13.635 12.686 1.000 23.560 20 GLY BBB O 1
ATOM 1302 N N . VAL B 1 48 ? 4.645 -11.922 13.252 1.000 21.230 21 VAL BBB N 1
ATOM 1303 C CA . VAL B 1 48 ? 5.797 -12.378 12.431 1.000 21.730 21 VAL BBB CA 1
ATOM 1304 C C . VAL B 1 48 ? 6.929 -12.659 13.400 1.000 21.430 21 VAL BBB C 1
ATOM 1305 O O . VAL B 1 48 ? 7.243 -11.783 14.227 1.000 20.580 21 VAL BBB O 1
ATOM 1318 N N . VAL B 1 49 ? 7.526 -13.852 13.304 1.000 22.560 22 VAL BBB N 1
ATOM 1319 C CA . VAL B 1 49 ? 8.725 -14.195 14.115 1.000 20.810 22 VAL BBB CA 1
ATOM 1320 C C . VAL B 1 49 ? 9.923 -13.432 13.519 1.000 21.200 22 VAL BBB C 1
ATOM 1321 O O . VAL B 1 49 ? 10.199 -13.585 12.322 1.000 21.060 22 VAL BBB O 1
ATOM 1334 N N . LYS B 1 50 ? 10.609 -12.666 14.352 1.000 22.370 23 LYS BBB N 1
ATOM 1335 C CA . LYS B 1 50 ? 11.749 -11.803 13.943 1.000 21.330 23 LYS BBB CA 1
ATOM 1336 C C . LYS B 1 50 ? 13.084 -12.324 14.486 1.000 20.370 23 LYS BBB C 1
ATOM 1337 O O . LYS B 1 50 ? 14.115 -11.956 13.920 1.000 21.150 23 LYS BBB O 1
ATOM 1356 N N . ALA B 1 51 ? 13.085 -13.068 15.578 1.000 19.690 24 ALA BBB N 1
ATOM 1357 C CA . ALA B 1 51 ? 14.356 -13.534 16.172 1.000 21.130 24 ALA BBB CA 1
ATOM 1358 C C . ALA B 1 51 ? 14.130 -14.782 17.001 1.000 22.490 24 ALA BBB C 1
ATOM 1359 O O . ALA B 1 51 ? 13.014 -14.976 17.550 1.000 20.950 24 ALA BBB O 1
ATOM 1366 N N . ILE B 1 52 ? 15.173 -15.598 17.077 1.000 21.180 25 ILE BBB N 1
ATOM 1367 C CA . ILE B 1 52 ? 15.206 -16.762 17.992 1.000 22.230 25 ILE BBB CA 1
ATOM 1368 C C . ILE B 1 52 ? 16.599 -16.817 18.616 1.000 23.100 25 ILE BBB C 1
ATOM 1369 O O . ILE B 1 52 ? 17.598 -16.664 17.888 1.000 22.140 25 ILE BBB O 1
ATOM 1385 N N . ASP B 1 53 ? 16.649 -17.025 19.926 1.000 21.450 26 ASP BBB N 1
ATOM 1386 C CA . ASP B 1 53 ? 17.917 -17.211 20.672 1.000 22.760 26 ASP BBB CA 1
ATOM 1387 C C . ASP B 1 53 ? 17.825 -18.515 21.469 1.000 24.360 26 ASP BBB C 1
ATOM 1388 O O . ASP B 1 53 ? 16.999 -18.597 22.430 1.000 23.750 26 ASP BBB O 1
ATOM 1397 N N . MET B 1 54 ? 18.601 -19.520 21.072 1.000 23.510 27 MET BBB N 1
ATOM 1398 C CA . MET B 1 54 ? 18.565 -20.858 21.709 1.000 27.930 27 MET BBB CA 1
ATOM 1399 C C . MET B 1 54 ? 19.300 -20.825 23.062 1.000 30.300 27 MET BBB C 1
ATOM 1400 O O . MET B 1 54 ? 19.000 -21.719 23.890 1.000 34.660 27 MET BBB O 1
ATOM 1414 N N . ASN B 1 55 ? 20.154 -19.841 23.315 1.000 29.410 28 ASN BBB N 1
ATOM 1415 C CA . ASN B 1 55 ? 20.864 -19.698 24.626 1.000 33.860 28 ASN BBB CA 1
ATOM 1416 C C . ASN B 1 55 ? 19.899 -19.089 25.666 1.000 32.870 28 ASN BBB C 1
ATOM 1417 O O . ASN B 1 55 ? 19.802 -19.649 26.753 1.000 35.620 28 ASN BBB O 1
ATOM 1428 N N . SER B 1 56 ? 19.209 -17.998 25.349 1.000 30.180 29 SER BBB N 1
ATOM 1429 C CA . SER B 1 56 ? 18.284 -17.302 26.293 1.000 30.850 29 SER BBB CA 1
ATOM 1430 C C . SER B 1 56 ? 16.898 -17.974 26.282 1.000 32.550 29 SER BBB C 1
ATOM 1431 O O . SER B 1 56 ? 16.090 -17.637 27.179 1.000 29.980 29 SER BBB O 1
ATOM 1439 N N . LYS B 1 57 ? 16.631 -18.833 25.290 1.000 27.180 30 LYS BBB N 1
ATOM 1440 C CA . LYS B 1 57 ? 15.320 -19.505 25.051 1.000 28.730 30 LYS BBB CA 1
ATOM 1441 C C . LYS B 1 57 ? 14.245 -18.423 24.849 1.000 27.460 30 LYS BBB C 1
ATOM 1442 O O . LYS B 1 57 ? 13.155 -18.484 25.495 1.000 28.200 30 LYS BBB O 1
ATOM 1461 N N . LYS B 1 58 ? 14.522 -17.483 23.959 1.000 23.540 31 LYS BBB N 1
ATOM 1462 C CA . LYS B 1 58 ? 13.582 -16.371 23.673 1.000 24.010 31 LYS BBB CA 1
ATOM 1463 C C . LYS B 1 58 ? 13.251 -16.320 22.184 1.000 25.280 31 LYS BBB C 1
ATOM 1464 O O . LYS B 1 58 ? 14.175 -16.467 21.363 1.000 24.440 31 LYS BBB O 1
ATOM 1483 N N . ILE B 1 59 ? 11.965 -16.194 21.881 1.000 21.970 32 ILE BBB N 1
ATOM 1484 C CA . ILE B 1 59 ? 11.446 -15.962 20.504 1.000 22.210 32 ILE BBB CA 1
ATOM 1485 C C . ILE B 1 59 ? 10.877 -14.542 20.455 1.000 23.400 32 ILE BBB C 1
ATOM 1486 O O . ILE B 1 59 ? 10.078 -14.177 21.315 1.000 22.890 32 ILE BBB O 1
ATOM 1502 N N . THR B 1 60 ? 11.315 -13.753 19.506 1.000 21.110 33 THR BBB N 1
ATOM 1503 C CA . THR B 1 60 ? 10.878 -12.365 19.313 1.000 23.280 33 THR BBB CA 1
ATOM 1504 C C . THR B 1 60 ? 9.779 -12.369 18.268 1.000 21.780 33 THR BBB C 1
ATOM 1505 O O . THR B 1 60 ? 10.020 -12.829 17.138 1.000 19.870 33 THR BBB O 1
ATOM 1516 N N . ILE B 1 61 ? 8.615 -11.849 18.645 1.000 20.710 34 ILE BBB N 1
ATOM 1517 C CA . ILE B 1 61 ? 7.473 -11.745 17.694 1.000 20.940 34 ILE BBB CA 1
ATOM 1518 C C . ILE B 1 61 ? 7.022 -10.300 17.557 1.000 20.620 34 ILE BBB C 1
ATOM 1519 O O . ILE B 1 61 ? 6.846 -9.651 18.573 1.000 20.750 34 ILE BBB O 1
ATOM 1535 N N . SER B 1 62 ? 6.894 -9.853 16.305 1.000 20.430 35 SER BBB N 1
ATOM 1536 C CA . SER B 1 62 ? 6.201 -8.595 15.948 1.000 21.560 35 SER BBB CA 1
ATOM 1537 C C . SER B 1 62 ? 4.715 -8.905 15.903 1.000 21.950 35 SER BBB C 1
ATOM 1538 O O . SER B 1 62 ? 4.247 -9.453 14.885 1.000 23.590 35 SER BBB O 1
ATOM 1546 N N . HIS B 1 63 ? 3.998 -8.644 16.992 1.000 20.790 36 HIS BBB N 1
ATOM 1547 C CA . HIS B 1 63 ? 2.606 -9.122 17.134 1.000 22.360 36 HIS BBB CA 1
ATOM 1548 C C . HIS B 1 63 ? 1.613 -7.979 16.905 1.000 22.540 36 HIS BBB C 1
ATOM 1549 O O . HIS B 1 63 ? 1.950 -6.816 17.167 1.000 22.390 36 HIS BBB O 1
ATOM 1564 N N . GLU B 1 64 ? 0.421 -8.356 16.486 1.000 24.770 37 GLU BBB N 1
ATOM 1565 C CA . GLU B 1 64 ? -0.739 -7.428 16.381 1.000 24.320 37 GLU BBB CA 1
ATOM 1566 C C . GLU B 1 64 ? -1.184 -7.057 17.792 1.000 24.550 37 GLU BBB C 1
ATOM 1567 O O . GLU B 1 64 ? -0.805 -7.720 18.758 1.000 23.700 37 GLU BBB O 1
ATOM 1579 N N . ALA B 1 65 ? -1.983 -6.001 17.912 1.000 23.980 38 ALA BBB N 1
ATOM 1580 C CA . ALA B 1 65 ? -2.551 -5.581 19.217 1.000 26.310 38 ALA BBB CA 1
ATOM 1581 C C . ALA B 1 65 ? -3.260 -6.784 19.843 1.000 25.460 38 ALA BBB C 1
ATOM 1582 O O . ALA B 1 65 ? -3.856 -7.607 19.086 1.000 23.740 38 ALA BBB O 1
ATOM 1589 N N . ILE B 1 66 ? -3.166 -6.906 21.173 1.000 24.420 39 ILE BBB N 1
ATOM 1590 C CA . ILE B 1 66 ? -3.876 -7.937 21.967 1.000 28.460 39 ILE BBB CA 1
ATOM 1591 C C . ILE B 1 66 ? -4.684 -7.210 23.032 1.000 30.040 39 ILE BBB C 1
ATOM 1592 O O . ILE B 1 66 ? -4.232 -7.033 24.166 1.000 27.600 39 ILE BBB O 1
ATOM 1608 N N . PRO B 1 67 ? -5.897 -6.722 22.699 1.000 35.840 40 PRO BBB N 1
ATOM 1609 C CA . PRO B 1 67 ? -6.724 -6.016 23.682 1.000 35.310 40 PRO BBB CA 1
ATOM 1610 C C . PRO B 1 67 ? -7.044 -6.835 24.947 1.000 38.350 40 PRO BBB C 1
ATOM 1611 O O . PRO B 1 67 ? -7.134 -6.266 26.011 1.000 38.640 40 PRO BBB O 1
ATOM 1622 N N . ALA B 1 68 ? -7.115 -8.157 24.843 1.000 42.850 41 ALA BBB N 1
ATOM 1623 C CA . ALA B 1 68 ? -7.305 -9.078 25.989 1.000 42.440 41 ALA BBB CA 1
ATOM 1624 C C . ALA B 1 68 ? -6.277 -8.834 27.110 1.000 43.700 41 ALA BBB C 1
ATOM 1625 O O . ALA B 1 68 ? -6.618 -9.103 28.267 1.000 40.480 41 ALA BBB O 1
ATOM 1632 N N . VAL B 1 69 ? -5.061 -8.356 26.828 1.000 35.830 42 VAL BBB N 1
ATOM 1633 C CA . VAL B 1 69 ? -4.063 -8.057 27.903 1.000 31.680 42 VAL BBB CA 1
ATOM 1634 C C . VAL B 1 69 ? -3.713 -6.560 27.886 1.000 29.540 42 VAL BBB C 1
ATOM 1635 O O . VAL B 1 69 ? -2.753 -6.190 28.577 1.000 28.600 42 VAL BBB O 1
ATOM 1648 N N . GLY B 1 70 ? -4.424 -5.763 27.091 1.000 28.020 43 GLY BBB N 1
ATOM 1649 C CA . GLY B 1 70 ? -4.244 -4.307 26.914 1.000 32.020 43 GLY BBB CA 1
ATOM 1650 C C . GLY B 1 70 ? -2.930 -3.943 26.257 1.000 31.390 43 GLY BBB C 1
ATOM 1651 O O . GLY B 1 70 ? -2.315 -2.927 26.650 1.000 31.260 43 GLY BBB O 1
ATOM 1655 N N . TRP B 1 71 ? -2.416 -4.779 25.361 1.000 27.390 44 TRP BBB N 1
ATOM 1656 C CA . TRP B 1 71 ? -1.169 -4.478 24.617 1.000 24.120 44 TRP BBB CA 1
ATOM 1657 C C . TRP B 1 71 ? -1.497 -3.907 23.259 1.000 25.290 44 TRP BBB C 1
ATOM 1658 O O . TRP B 1 71 ? -2.333 -4.429 22.526 1.000 25.930 44 TRP BBB O 1
ATOM 1679 N N . PRO B 1 72 ? -0.726 -2.888 22.821 1.000 26.760 45 PRO BBB N 1
ATOM 1680 C CA . PRO B 1 72 ? -0.737 -2.460 21.425 1.000 25.730 45 PRO BBB CA 1
ATOM 1681 C C . PRO B 1 72 ? 0.031 -3.494 20.575 1.000 24.930 45 PRO BBB C 1
ATOM 1682 O O . PRO B 1 72 ? 0.575 -4.433 21.123 1.000 25.510 45 PRO BBB O 1
ATOM 1693 N N . ALA B 1 73 ? 0.054 -3.292 19.264 1.000 25.170 46 ALA BBB N 1
ATOM 1694 C CA . ALA B 1 73 ? 1.017 -3.989 18.383 1.000 27.030 46 ALA BBB CA 1
ATOM 1695 C C . ALA B 1 73 ? 2.414 -3.653 18.908 1.000 30.090 46 ALA BBB C 1
ATOM 1696 O O . ALA B 1 73 ? 2.678 -2.486 19.310 1.000 28.330 46 ALA BBB O 1
ATOM 1703 N N . MET B 1 74 ? 3.289 -4.651 19.005 1.000 24.660 47 MET BBB N 1
ATOM 1704 C CA . MET B 1 74 ? 4.668 -4.429 19.477 1.000 28.760 47 MET BBB CA 1
ATOM 1705 C C . MET B 1 74 ? 5.517 -5.599 19.025 1.000 27.730 47 MET BBB C 1
ATOM 1706 O O . MET B 1 74 ? 4.965 -6.656 18.606 1.000 22.680 47 MET BBB O 1
ATOM 1720 N N . THR B 1 75 ? 6.826 -5.372 19.079 1.000 23.710 48 THR BBB N 1
ATOM 1721 C CA . THR B 1 75 ? 7.839 -6.428 18.919 1.000 23.890 48 THR BBB CA 1
ATOM 1722 C C . THR B 1 75 ? 8.280 -6.805 20.332 1.000 26.960 48 THR BBB C 1
ATOM 1723 O O . THR B 1 75 ? 8.707 -5.894 21.106 1.000 31.960 48 THR BBB O 1
ATOM 1734 N N . MET B 1 76 ? 8.105 -8.058 20.718 1.000 22.240 49 MET BBB N 1
ATOM 1735 C CA . MET B 1 76 ? 8.340 -8.467 22.116 1.000 23.510 49 MET BBB CA 1
ATOM 1736 C C . MET B 1 76 ? 8.952 -9.861 22.177 1.000 23.720 49 MET BBB C 1
ATOM 1737 O O . MET B 1 76 ? 8.655 -10.707 21.303 1.000 21.540 49 MET BBB O 1
ATOM 1751 N N . ARG B 1 77 ? 9.765 -10.106 23.199 1.000 22.400 50 ARG BBB N 1
ATOM 1752 C CA . ARG B 1 77 ? 10.367 -11.419 23.464 1.000 25.380 50 ARG BBB CA 1
ATOM 1753 C C . ARG B 1 77 ? 9.426 -12.288 24.306 1.000 25.090 50 ARG BBB C 1
ATOM 1754 O O . ARG B 1 77 ? 8.817 -11.800 25.282 1.000 26.550 50 ARG BBB O 1
ATOM 1775 N N . PHE B 1 78 ? 9.297 -13.539 23.923 1.000 22.250 51 PHE BBB N 1
ATOM 1776 C CA . PHE B 1 78 ? 8.547 -14.591 24.652 1.000 22.860 51 PHE BBB CA 1
ATOM 1777 C C . PHE B 1 78 ? 9.537 -15.682 25.028 1.000 25.010 51 PH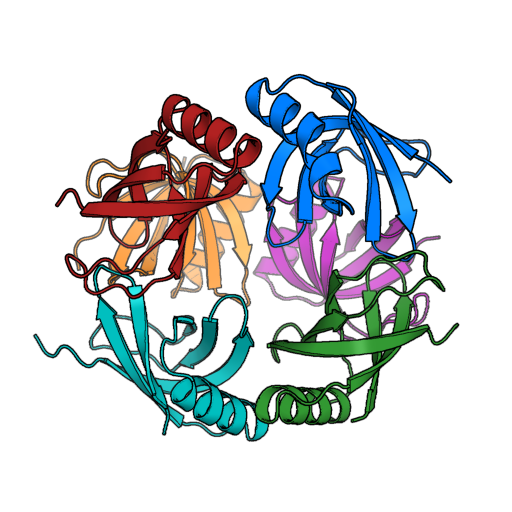E BBB C 1
ATOM 1778 O O . PHE B 1 78 ? 10.391 -16.060 24.203 1.000 25.090 51 PHE BBB O 1
ATOM 1795 N N . THR B 1 79 ? 9.429 -16.209 26.240 1.000 22.050 52 THR BBB N 1
ATOM 1796 C CA . THR B 1 79 ? 10.238 -17.376 26.657 1.000 24.250 52 THR BBB CA 1
ATOM 1797 C C . THR B 1 79 ? 9.595 -18.652 26.102 1.000 24.270 52 THR BBB C 1
ATOM 1798 O O . THR B 1 79 ? 8.351 -18.780 26.213 1.000 26.650 52 THR BBB O 1
ATOM 1809 N N . PHE B 1 80 ? 10.384 -19.562 25.544 1.000 25.730 53 PHE BBB N 1
ATOM 1810 C CA . PHE B 1 80 ? 9.858 -20.892 25.173 1.000 26.810 53 PHE BBB CA 1
ATOM 1811 C C . PHE B 1 80 ? 10.418 -21.959 26.114 1.000 27.240 53 PHE BBB C 1
ATOM 1812 O O . PHE B 1 80 ? 11.518 -21.751 26.695 1.000 26.440 53 PHE BBB O 1
ATOM 1829 N N . VAL B 1 81 ? 9.616 -23.003 26.271 1.000 29.310 54 VAL BBB N 1
ATOM 1830 C CA . VAL B 1 81 ? 9.878 -24.183 27.134 1.000 36.940 54 VAL BBB CA 1
ATOM 1831 C C . VAL B 1 81 ? 9.932 -25.415 26.235 1.000 37.820 54 VAL BBB C 1
ATOM 1832 O O . VAL B 1 81 ? 10.933 -26.168 26.354 1.000 51.830 54 VAL BBB O 1
ATOM 1845 N N . ASN B 1 82 ? 8.957 -25.585 25.340 1.000 40.750 55 ASN BBB N 1
ATOM 1846 C CA . ASN B 1 82 ? 8.798 -26.773 24.449 1.000 40.070 55 ASN BBB CA 1
ATOM 1847 C C . ASN B 1 82 ? 9.711 -26.674 23.209 1.000 40.030 55 ASN BBB C 1
ATOM 1848 O O . ASN B 1 82 ? 9.588 -25.701 22.474 1.000 31.930 55 ASN BBB O 1
ATOM 1859 N N . ALA B 1 83 ? 10.578 -27.660 22.970 1.000 40.390 56 ALA BBB N 1
ATOM 1860 C CA . ALA B 1 83 ? 11.474 -27.739 21.794 1.000 37.320 56 ALA BBB CA 1
ATOM 1861 C C . ALA B 1 83 ? 10.654 -27.618 20.512 1.000 32.330 56 ALA BBB C 1
ATOM 1862 O O . ALA B 1 83 ? 11.122 -26.969 19.547 1.000 36.130 56 ALA BBB O 1
ATOM 1869 N N . ASP B 1 84 ? 9.450 -28.193 20.486 1.000 33.040 57 ASP BBB N 1
ATOM 1870 C CA . ASP B 1 84 ? 8.578 -28.175 19.278 1.000 37.790 57 ASP BBB CA 1
ATOM 1871 C C . ASP B 1 84 ? 8.170 -26.737 18.964 1.000 31.690 57 ASP BBB C 1
ATOM 1872 O O . ASP B 1 84 ? 7.942 -26.420 17.793 1.000 31.820 57 ASP BBB O 1
ATOM 1881 N N . ASP B 1 85 ? 8.061 -25.879 19.982 1.000 33.420 58 ASP BBB N 1
ATOM 1882 C CA . ASP B 1 85 ? 7.658 -24.459 19.756 1.000 31.310 58 ASP BBB CA 1
ATOM 1883 C C . ASP B 1 85 ? 8.817 -23.745 19.071 1.000 31.240 58 ASP BBB C 1
ATOM 1884 O O . ASP B 1 85 ? 8.545 -22.943 18.169 1.000 29.100 58 ASP BBB O 1
ATOM 1893 N N . ALA B 1 86 ? 10.060 -24.052 19.447 1.000 30.860 59 ALA BBB N 1
ATOM 1894 C CA . ALA B 1 86 ? 11.240 -23.467 18.784 1.000 31.930 59 ALA BBB CA 1
ATOM 1895 C C . ALA B 1 86 ? 11.275 -23.940 17.332 1.000 28.880 59 ALA BBB C 1
ATOM 1896 O O . ALA B 1 86 ? 11.547 -23.112 16.426 1.000 25.200 59 ALA BBB O 1
ATOM 1903 N N . ILE B 1 87 ? 10.923 -25.200 17.077 1.000 25.250 60 ILE BBB N 1
ATOM 1904 C CA . ILE B 1 87 ? 10.945 -25.718 15.682 1.000 26.420 60 ILE BBB CA 1
ATOM 1905 C C . ILE B 1 87 ? 9.939 -24.928 14.839 1.000 25.760 60 ILE BBB C 1
ATOM 1906 O O . ILE B 1 87 ? 10.269 -24.532 13.703 1.000 26.820 60 ILE BBB O 1
ATOM 1922 N N . ASP B 1 88 ? 8.711 -24.725 15.338 1.000 28.060 61 ASP BBB N 1
ATOM 1923 C CA . ASP B 1 88 ? 7.662 -23.978 14.593 1.000 27.380 61 ASP BBB CA 1
ATOM 1924 C C . ASP B 1 88 ? 8.149 -22.537 14.407 1.000 25.060 61 ASP BBB C 1
ATOM 1925 O O . ASP B 1 88 ? 7.904 -21.947 13.352 1.000 22.650 61 ASP BBB O 1
ATOM 1934 N N . ALA B 1 89 ? 8.818 -21.956 15.401 1.000 25.340 62 ALA BBB N 1
ATOM 1935 C CA . ALA B 1 89 ? 9.315 -20.559 15.321 1.000 25.130 62 ALA BBB CA 1
ATOM 1936 C C . ALA B 1 89 ? 10.380 -20.480 14.232 1.000 25.680 62 ALA BBB C 1
ATOM 1937 O O . ALA B 1 89 ? 10.371 -19.513 13.499 1.000 25.650 62 ALA BBB O 1
ATOM 1944 N N . ILE B 1 90 ? 11.237 -21.492 14.114 1.000 23.910 63 ILE BBB N 1
ATOM 1945 C CA . ILE B 1 90 ? 12.309 -21.521 13.085 1.000 24.770 63 ILE BBB CA 1
ATOM 1946 C C . ILE B 1 90 ? 11.677 -21.515 11.692 1.000 24.630 63 ILE BBB C 1
ATOM 1947 O O . ILE B 1 90 ? 12.131 -20.749 10.833 1.000 27.410 63 ILE BBB O 1
ATOM 1963 N N . ASN B 1 91 ? 10.618 -22.298 11.480 1.000 26.050 64 ASN BBB N 1
ATOM 1964 C CA . ASN B 1 91 ? 9.911 -22.313 10.181 1.000 29.310 64 ASN BBB CA 1
ATOM 1965 C C . ASN B 1 91 ? 9.318 -20.926 9.893 1.000 27.920 64 ASN BBB C 1
ATOM 1966 O O . ASN B 1 91 ? 9.481 -20.415 8.772 1.000 28.990 64 ASN BBB O 1
ATOM 1977 N N . ALA B 1 92 ? 8.703 -20.286 10.895 1.000 26.420 65 ALA BBB N 1
ATOM 1978 C CA . ALA B 1 92 ? 8.101 -18.947 10.742 1.000 26.090 65 ALA BBB CA 1
ATOM 1979 C C . ALA B 1 92 ? 9.200 -17.913 10.466 1.000 25.330 65 ALA BBB C 1
ATOM 1980 O O . ALA B 1 92 ? 8.958 -16.963 9.690 1.000 25.130 65 ALA BBB O 1
ATOM 1987 N N . LEU B 1 93 ? 10.363 -18.057 11.104 1.000 24.840 66 LEU BBB N 1
ATOM 1988 C CA . LEU B 1 93 ? 11.500 -17.131 10.908 1.000 26.990 66 LEU BBB CA 1
ATOM 1989 C C . LEU B 1 93 ? 11.961 -17.201 9.446 1.000 28.460 66 LEU BBB C 1
ATOM 1990 O O . LEU B 1 93 ? 12.254 -16.140 8.854 1.000 32.050 66 LEU BBB O 1
ATOM 2006 N N . LYS B 1 94 ? 11.993 -18.401 8.881 1.000 30.330 67 LYS BBB N 1
ATOM 2007 C CA . LYS B 1 94 ? 12.459 -18.688 7.493 1.000 33.300 67 LYS BBB CA 1
ATOM 2008 C C . LYS B 1 94 ? 11.502 -18.057 6.471 1.000 34.910 67 LYS BBB C 1
ATOM 2009 O O . LYS B 1 94 ? 11.990 -17.417 5.524 1.000 32.890 67 LYS BBB O 1
ATOM 2028 N N . THR B 1 95 ? 10.190 -18.202 6.663 1.000 31.920 68 THR BBB N 1
ATOM 2029 C CA . THR B 1 95 ? 9.163 -17.743 5.689 1.000 31.270 68 THR BBB CA 1
ATOM 2030 C C . THR B 1 95 ? 8.858 -16.254 5.892 1.000 31.510 68 THR BBB C 1
ATOM 2031 O O . THR B 1 95 ? 8.479 -15.603 4.909 1.000 31.880 68 THR BBB O 1
ATOM 2042 N N . GLY B 1 96 ? 8.941 -15.739 7.131 1.000 30.200 69 GLY BBB N 1
ATOM 2043 C CA . GLY B 1 96 ? 8.431 -14.391 7.472 1.000 28.890 69 GLY BBB CA 1
ATOM 2044 C C . GLY B 1 96 ? 6.903 -14.305 7.405 1.000 28.940 69 GLY BBB C 1
ATOM 2045 O O . GLY B 1 96 ? 6.371 -13.192 7.408 1.000 30.480 69 GLY BBB O 1
ATOM 2049 N N . ASN B 1 97 ? 6.213 -15.446 7.358 1.000 30.660 70 ASN BBB N 1
ATOM 2050 C CA . ASN B 1 97 ? 4.740 -15.500 7.229 1.000 32.480 70 ASN BBB CA 1
ATOM 2051 C C . ASN B 1 97 ? 4.094 -14.914 8.494 1.000 29.910 70 ASN BBB C 1
ATOM 2052 O O . ASN B 1 97 ? 4.658 -15.063 9.615 1.000 27.450 70 ASN BBB O 1
ATOM 2063 N N . HIS B 1 98 ? 2.931 -14.305 8.338 1.000 28.030 71 HIS BBB N 1
ATOM 2064 C CA . HIS B 1 98 ? 2.043 -13.981 9.485 1.000 28.230 71 HIS BBB CA 1
ATOM 2065 C C . HIS B 1 98 ? 1.534 -15.291 10.072 1.000 26.820 71 HIS BBB C 1
ATOM 2066 O O . HIS B 1 98 ? 0.974 -16.093 9.271 1.000 27.330 71 HIS BBB O 1
ATOM 2081 N N . VAL B 1 99 ? 1.789 -15.563 11.357 1.000 23.970 72 VAL BBB N 1
ATOM 2082 C CA . VAL B 1 99 ? 1.463 -16.851 12.025 1.000 24.250 72 VAL BBB CA 1
ATOM 2083 C C . VAL B 1 99 ? 0.697 -16.590 13.311 1.000 23.990 72 VAL BBB C 1
ATOM 2084 O O . VAL B 1 99 ? 0.723 -15.483 13.803 1.000 24.920 72 VAL BBB O 1
ATOM 2097 N N . ASP B 1 100 ? 0.001 -17.587 13.827 1.000 22.460 73 ASP BBB N 1
ATOM 2098 C CA . ASP B 1 100 ? -0.755 -17.517 15.090 1.000 23.100 73 ASP BBB CA 1
ATOM 2099 C C . ASP B 1 100 ? 0.117 -18.054 16.215 1.000 22.280 73 ASP BBB C 1
ATOM 2100 O O . ASP B 1 100 ? 0.941 -18.928 15.959 1.000 23.800 73 ASP BBB O 1
ATOM 2109 N N . PHE B 1 101 ? -0.063 -17.558 17.436 1.000 19.970 74 PHE BBB N 1
ATOM 2110 C CA . PHE B 1 101 ? 0.681 -18.082 18.598 1.000 21.310 74 PHE BBB CA 1
ATOM 2111 C C . PHE B 1 101 ? -0.203 -17.944 19.832 1.000 19.930 74 PHE BBB C 1
ATOM 2112 O O . PHE B 1 101 ? -1.163 -17.150 19.853 1.000 21.570 74 PHE BBB O 1
ATOM 2129 N N . SER B 1 102 ? 0.136 -18.678 20.875 1.000 19.760 75 SER BBB N 1
ATOM 2130 C CA . SER B 1 102 ? -0.549 -18.572 22.167 1.000 21.980 75 SER BBB CA 1
ATOM 2131 C C . SER B 1 102 ? 0.495 -18.569 23.270 1.000 22.260 75 SER BBB C 1
ATOM 2132 O O . SER B 1 102 ? 1.567 -19.092 23.074 1.000 23.150 75 SER BBB O 1
ATOM 2140 N N . PHE B 1 103 ? 0.186 -17.942 24.394 1.000 20.940 76 PHE BBB N 1
ATOM 2141 C CA . PHE B 1 103 ? 1.122 -17.840 25.533 1.000 22.290 76 PHE BBB CA 1
ATOM 2142 C C . PHE B 1 103 ? 0.309 -17.703 26.811 1.000 22.820 76 PHE BBB C 1
ATOM 2143 O O . PHE B 1 103 ? -0.901 -17.440 26.753 1.000 22.860 76 PHE BBB O 1
ATOM 2160 N N . ILE B 1 104 ? 0.990 -17.846 27.936 1.000 23.300 77 ILE BBB N 1
ATOM 2161 C CA . ILE B 1 104 ? 0.422 -17.518 29.264 1.000 25.520 77 ILE BBB CA 1
ATOM 2162 C C . ILE B 1 104 ? 1.339 -16.461 29.901 1.000 30.230 77 ILE BBB C 1
ATOM 2163 O O . 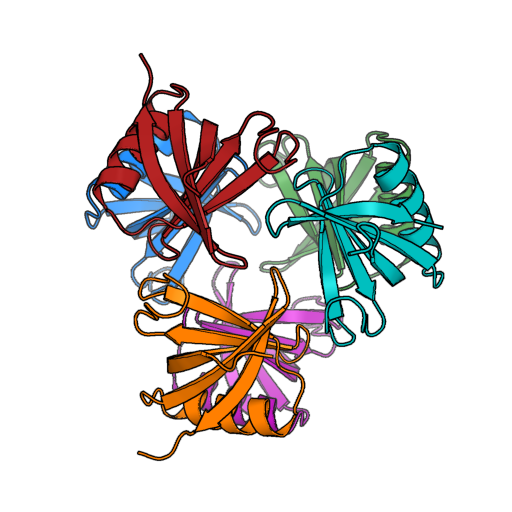ILE B 1 104 ? 2.557 -16.440 29.613 1.000 23.950 77 ILE BBB O 1
ATOM 2179 N N . GLN B 1 105 ? 0.732 -15.585 30.676 1.000 26.670 78 GLN BBB N 1
ATOM 2180 C CA . GLN B 1 105 ? 1.459 -14.574 31.473 1.000 31.650 78 GLN BBB CA 1
ATOM 2181 C C . GLN B 1 105 ? 1.691 -15.174 32.862 1.000 33.270 78 GLN BBB C 1
ATOM 2182 O O . GLN B 1 105 ? 0.704 -15.524 33.533 1.000 34.730 78 GLN BBB O 1
ATOM 2196 N N . GLN B 1 106 ? 2.951 -15.334 33.251 1.000 33.310 79 GLN BBB N 1
ATOM 2197 C CA . GLN B 1 106 ? 3.330 -15.644 34.656 1.000 42.250 79 GLN BBB CA 1
ATOM 2198 C C . GLN B 1 106 ? 4.062 -14.412 35.210 1.000 49.220 79 GLN BBB C 1
ATOM 2199 O O . GLN B 1 106 ? 5.298 -14.320 35.107 1.000 49.570 79 GLN BBB O 1
ATOM 2213 N N . GLY B 1 107 ? 3.287 -13.435 35.675 1.000 46.540 80 GLY BBB N 1
ATOM 2214 C CA . GLY B 1 107 ? 3.808 -12.166 36.189 1.000 41.410 80 GLY BBB CA 1
ATOM 2215 C C . GLY B 1 107 ? 4.434 -11.351 35.084 1.000 44.950 80 GLY BBB C 1
ATOM 2216 O O . GLY B 1 107 ? 3.731 -11.035 34.081 1.000 46.150 80 GLY BBB O 1
ATOM 2220 N N . ASN B 1 108 ? 5.710 -10.998 35.230 1.000 42.720 81 ASN BBB N 1
ATOM 2221 C CA . ASN B 1 108 ? 6.483 -10.240 34.209 1.000 44.770 81 ASN BBB CA 1
ATOM 2222 C C . ASN B 1 108 ? 6.916 -11.164 33.063 1.000 40.130 81 ASN BBB C 1
ATOM 2223 O O . ASN B 1 108 ? 7.696 -10.662 32.222 1.000 38.920 81 ASN BBB O 1
ATOM 2234 N N . ILE B 1 109 ? 6.556 -12.464 33.048 1.000 37.710 82 ILE BBB N 1
ATOM 2235 C CA . ILE B 1 109 ? 7.136 -13.414 32.048 1.000 31.140 82 ILE BBB CA 1
ATOM 2236 C C . ILE B 1 109 ? 6.006 -13.901 31.128 1.000 30.300 82 ILE BBB C 1
ATOM 2237 O O . ILE B 1 109 ? 4.978 -14.324 31.644 1.000 30.690 82 ILE BBB O 1
ATOM 2253 N N . SER B 1 110 ? 6.195 -13.763 29.823 1.000 25.510 83 SER BBB N 1
ATOM 2254 C CA . SER B 1 110 ? 5.316 -14.326 28.773 1.000 26.260 83 SER BBB CA 1
ATOM 2255 C C . SER B 1 110 ? 5.908 -15.653 28.306 1.000 25.860 83 SER BBB C 1
ATOM 2256 O O . SER B 1 110 ? 6.967 -15.640 27.613 1.000 26.490 83 SER BBB O 1
ATOM 2264 N N . LEU B 1 111 ? 5.243 -16.741 28.639 1.000 25.000 84 LEU BBB N 1
ATOM 2265 C CA . LEU B 1 1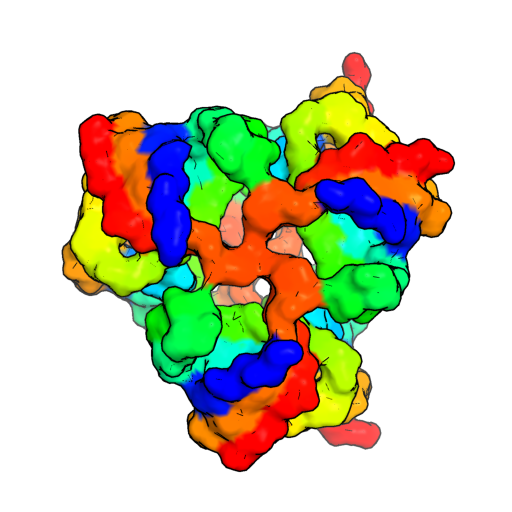11 ? 5.646 -18.118 28.279 1.000 21.910 84 LEU BBB CA 1
ATOM 2266 C C . LEU B 1 111 ? 4.856 -18.564 27.056 1.000 24.800 84 LEU BBB C 1
ATOM 2267 O O . LEU B 1 111 ? 3.631 -18.751 27.171 1.000 22.190 84 LEU BBB O 1
ATOM 2283 N N . LEU B 1 112 ? 5.548 -18.790 25.940 1.000 22.930 85 LEU BBB N 1
ATOM 2284 C CA . LEU B 1 112 ? 4.920 -19.347 24.720 1.000 23.700 85 LEU BBB CA 1
ATOM 2285 C C . LEU B 1 112 ? 4.328 -20.732 24.987 1.000 24.540 85 LEU BBB C 1
ATOM 2286 O O . LEU B 1 112 ? 4.974 -21.555 25.695 1.000 24.080 85 LEU BBB O 1
ATOM 2302 N N . LYS B 1 113 ? 3.140 -20.990 24.462 1.000 23.270 86 LYS BBB N 1
ATOM 2303 C CA . LYS B 1 113 ? 2.452 -22.307 24.553 1.000 23.830 86 LYS BBB CA 1
ATOM 2304 C C . LYS B 1 113 ? 2.381 -22.967 23.173 1.000 24.270 86 LYS BBB C 1
ATOM 2305 O O . LYS B 1 113 ? 2.373 -24.199 23.140 1.000 25.900 86 LYS BBB O 1
ATOM 2324 N N . SER B 1 114 ? 2.288 -22.192 22.091 1.000 26.790 87 SER BBB N 1
ATOM 2325 C CA . SER B 1 114 ? 2.150 -22.751 20.721 1.000 24.040 87 SER BBB CA 1
ATOM 2326 C C . SER B 1 114 ? 2.439 -21.675 19.688 1.000 24.530 87 SER BBB C 1
ATOM 2327 O O . SER B 1 114 ? 2.190 -20.510 19.956 1.000 24.530 87 SER BBB O 1
ATOM 2335 N N . ILE B 1 115 ? 2.880 -22.105 18.510 1.000 24.100 88 ILE BBB N 1
ATOM 2336 C CA . ILE B 1 115 ? 2.907 -21.320 17.251 1.000 24.320 88 ILE BBB CA 1
ATOM 2337 C C . ILE B 1 115 ? 2.304 -22.185 16.153 1.000 24.660 88 ILE BBB C 1
ATOM 2338 O O . ILE B 1 115 ? 2.743 -23.324 16.046 1.000 26.190 88 ILE BBB O 1
ATOM 2354 N N . ASN B 1 116 ? 1.323 -21.663 15.426 1.000 23.130 89 ASN BBB N 1
ATOM 2355 C CA . ASN B 1 116 ? 0.700 -22.363 14.281 1.000 22.510 89 ASN BBB CA 1
ATOM 2356 C C . ASN B 1 116 ? 1.109 -21.642 13.009 1.000 25.080 89 ASN BBB C 1
ATOM 2357 O O . ASN B 1 116 ? 0.685 -20.490 12.819 1.000 25.740 89 ASN BBB O 1
ATOM 2368 N N . VAL B 1 117 ? 1.967 -22.266 12.226 1.000 25.440 90 VAL BBB N 1
ATOM 2369 C CA . VAL B 1 117 ? 2.490 -21.622 10.993 1.000 27.600 90 VAL BBB CA 1
ATOM 2370 C C . VAL B 1 117 ? 1.494 -21.825 9.848 1.000 29.950 90 VAL BBB C 1
ATOM 2371 O O . VAL B 1 117 ? 1.630 -21.138 8.807 1.000 30.050 90 VAL BBB O 1
ATOM 2384 N N . THR B 1 118 ? 0.481 -22.668 10.029 1.000 30.450 91 THR BBB N 1
ATOM 2385 C CA . THR B 1 118 ? -0.408 -23.074 8.906 1.000 30.870 91 THR BBB CA 1
ATOM 2386 C C . THR B 1 118 ? -1.080 -21.840 8.282 1.000 32.580 91 THR BBB C 1
ATOM 2387 O O . THR B 1 118 ? -1.720 -21.043 9.025 1.000 33.940 91 THR BBB O 1
ATOM 2398 N N . GLN B 1 119 ? -0.898 -21.666 6.971 1.000 33.410 92 GLN BBB N 1
ATOM 2399 C CA . GLN B 1 119 ? -1.509 -20.562 6.170 1.000 34.780 92 GLN BBB CA 1
ATOM 2400 C C . GLN B 1 119 ? -2.874 -21.026 5.620 1.000 38.060 92 GLN BBB C 1
ATOM 2401 O O . GLN B 1 119 ? -3.764 -20.179 5.838 1.000 40.710 92 GLN BBB O 1
ATOM 2415 N N . GLN C 1 40 ? 48.886 -7.627 19.020 1.000 66.760 13 GLN CCC N 1
ATOM 2416 C CA . GLN C 1 40 ? 49.748 -6.421 18.743 1.000 66.860 13 GLN CCC CA 1
ATOM 2417 C C . GLN C 1 40 ? 49.659 -5.471 19.951 1.000 58.030 13 GLN CCC C 1
ATOM 2418 O O . GLN C 1 40 ? 49.762 -5.970 21.072 1.000 57.820 13 GLN CCC O 1
ATOM 2432 N N . GLN C 1 41 ? 49.487 -4.164 19.754 1.000 55.390 14 GLN CCC N 1
ATOM 2433 C CA . GLN C 1 41 ? 49.814 -3.132 20.781 1.000 57.680 14 GLN CCC CA 1
ATOM 2434 C C . GLN C 1 41 ? 48.964 -3.292 22.058 1.000 53.560 14 GLN CCC C 1
ATOM 2435 O O . GLN C 1 41 ? 47.747 -3.290 21.968 1.000 47.400 14 GLN CCC O 1
ATOM 2449 N N . VAL C 1 42 ? 49.589 -3.388 23.230 1.000 49.340 15 VAL CCC N 1
ATOM 2450 C CA . VAL C 1 42 ? 48.872 -3.372 24.539 1.000 44.450 15 VAL CCC CA 1
ATOM 2451 C C . VAL C 1 42 ? 48.515 -1.915 24.866 1.000 46.200 15 VAL CCC C 1
ATOM 2452 O O . VAL C 1 42 ? 49.396 -1.053 24.879 1.000 44.850 15 VAL CCC O 1
ATOM 2465 N N . ILE C 1 43 ? 47.237 -1.668 25.138 1.000 37.940 16 ILE CCC N 1
ATOM 2466 C CA . ILE C 1 43 ? 46.665 -0.337 25.487 1.000 38.270 16 ILE CCC CA 1
ATOM 2467 C C . ILE C 1 43 ? 46.361 -0.355 26.972 1.000 35.860 16 ILE CCC C 1
ATOM 2468 O O . ILE C 1 43 ? 45.870 -1.374 27.474 1.000 34.380 16 ILE CCC O 1
ATOM 2484 N N . ARG C 1 44 ? 46.691 0.736 27.659 1.000 31.860 17 ARG CCC N 1
ATOM 2485 C CA . ARG C 1 44 ? 46.585 0.804 29.120 1.000 37.240 17 ARG CCC CA 1
ATOM 2486 C C . ARG C 1 44 ? 45.480 1.807 29.448 1.000 33.580 17 ARG CCC C 1
ATOM 2487 O O . ARG C 1 44 ? 45.375 2.859 28.774 1.000 32.280 17 ARG CCC O 1
ATOM 2508 N N . GLY C 1 45 ? 44.676 1.461 30.444 1.000 32.880 18 GLY CCC N 1
ATOM 2509 C CA . GLY C 1 45 ? 43.716 2.401 31.017 1.000 30.600 18 GLY CCC CA 1
ATOM 2510 C C . GLY C 1 45 ? 43.619 2.235 32.499 1.000 31.970 18 GLY CCC C 1
ATOM 2511 O O . GLY C 1 45 ? 44.316 1.381 33.089 1.000 28.170 18 GLY CCC O 1
ATOM 2515 N N . SER C 1 46 ? 42.734 3.016 33.095 1.000 29.010 19 SER CCC N 1
ATOM 2516 C CA . SER C 1 46 ? 42.417 2.892 34.530 1.000 28.880 19 SER CCC CA 1
ATOM 2517 C C . SER C 1 46 ? 40.949 3.204 34.696 1.000 28.520 19 SER CCC C 1
ATOM 2518 O O . SER C 1 46 ? 40.398 3.956 33.872 1.000 25.470 19 SER CCC O 1
ATOM 2526 N N . GLY C 1 47 ? 40.351 2.705 35.771 1.000 27.090 20 GLY CCC N 1
ATOM 2527 C CA . GLY C 1 47 ? 38.990 3.103 36.122 1.000 25.080 20 GLY CCC CA 1
ATOM 2528 C C . GLY C 1 47 ? 38.391 2.197 37.156 1.000 25.760 20 GLY CCC C 1
ATOM 2529 O O . GLY C 1 47 ? 39.147 1.659 38.004 1.000 25.630 20 GLY CCC O 1
ATOM 2533 N N . VAL C 1 48 ? 37.070 2.085 37.116 1.000 24.550 21 VAL CCC N 1
ATOM 2534 C CA . VAL C 1 48 ? 36.272 1.385 38.149 1.000 26.820 21 VAL CCC CA 1
ATOM 2535 C C . VAL C 1 48 ? 35.479 0.306 37.429 1.000 24.100 21 VAL CCC C 1
ATOM 2536 O O . VAL C 1 48 ? 34.823 0.605 36.406 1.000 21.290 21 VAL CCC O 1
ATOM 2549 N N . VAL C 1 49 ? 35.500 -0.911 37.956 1.000 23.990 22 VAL CCC N 1
ATOM 2550 C CA . VAL C 1 49 ? 34.670 -2.035 37.412 1.000 23.800 22 VAL CCC CA 1
ATOM 2551 C C . VAL C 1 49 ? 33.227 -1.804 37.832 1.000 23.390 22 VAL CCC C 1
ATOM 2552 O O . VAL C 1 49 ? 32.966 -1.642 39.063 1.000 23.990 22 VAL CCC O 1
ATOM 2565 N N . LYS C 1 50 ? 32.309 -1.808 36.861 1.000 22.210 23 LYS CCC N 1
ATOM 2566 C CA . LYS C 1 50 ? 30.864 -1.562 37.088 1.000 22.930 23 LYS CCC CA 1
ATOM 2567 C C . LYS C 1 50 ? 30.017 -2.814 36.858 1.000 20.860 23 LYS CCC C 1
ATOM 2568 O O . LYS C 1 50 ? 28.854 -2.831 37.312 1.000 21.100 23 LYS CCC O 1
ATOM 2587 N N . ALA C 1 51 ? 30.484 -3.789 36.077 1.000 22.710 24 ALA CCC N 1
ATOM 2588 C CA . ALA C 1 51 ? 29.680 -4.994 35.791 1.000 20.640 24 ALA CCC CA 1
ATOM 2589 C C . ALA C 1 51 ? 30.570 -6.131 35.335 1.000 20.280 24 ALA CCC C 1
ATOM 2590 O O . ALA C 1 51 ? 31.655 -5.875 34.760 1.000 20.900 24 ALA CCC O 1
ATOM 2597 N N . ILE C 1 52 ? 30.126 -7.360 35.610 1.000 22.390 25 ILE CCC N 1
ATOM 2598 C CA . ILE C 1 52 ? 30.755 -8.567 35.039 1.000 23.650 25 ILE CCC CA 1
ATOM 2599 C C . ILE C 1 52 ? 29.644 -9.512 34.601 1.000 23.170 25 ILE CCC C 1
ATOM 2600 O O . ILE C 1 52 ? 28.693 -9.709 35.363 1.000 23.190 25 ILE CCC O 1
ATOM 2616 N N . ASP C 1 53 ? 29.813 -10.127 33.433 1.000 22.900 26 ASP CCC N 1
ATOM 2617 C CA . ASP C 1 53 ? 28.867 -11.151 32.924 1.000 22.500 26 ASP CCC CA 1
ATOM 2618 C C . ASP C 1 53 ? 29.672 -12.397 32.546 1.000 22.520 26 ASP CCC C 1
ATOM 2619 O O . ASP C 1 53 ? 30.509 -12.323 31.591 1.000 22.690 26 ASP CCC O 1
ATOM 2628 N N . MET C 1 54 ? 29.490 -13.477 33.298 1.000 23.620 27 MET CCC N 1
ATOM 2629 C CA . MET C 1 54 ? 30.294 -14.718 33.108 1.000 25.950 27 MET CCC CA 1
ATOM 2630 C C . MET C 1 54 ? 29.788 -15.473 31.872 1.000 27.700 27 MET CCC C 1
ATOM 2631 O O . MET C 1 54 ? 30.550 -16.281 31.339 1.000 26.960 27 MET CCC O 1
ATOM 2645 N N . ASN C 1 55 ? 28.569 -15.203 31.396 1.000 24.560 28 ASN CCC N 1
ATOM 2646 C CA . ASN C 1 55 ? 28.004 -15.859 30.185 1.000 26.840 28 ASN CCC CA 1
ATOM 2647 C C . ASN C 1 55 ? 28.570 -15.185 28.934 1.000 28.750 28 ASN CCC C 1
ATOM 2648 O O . ASN C 1 55 ? 29.049 -15.899 28.056 1.000 31.030 28 ASN CCC O 1
ATOM 2659 N N . SER C 1 56 ? 28.533 -13.853 28.853 1.000 26.180 29 SER CCC N 1
ATOM 2660 C CA . SER C 1 56 ? 29.022 -13.088 27.668 1.000 25.940 29 SER CCC CA 1
ATOM 2661 C C . SER C 1 56 ? 30.539 -12.898 27.739 1.000 26.090 29 SER CCC C 1
ATOM 2662 O O . SER C 1 56 ? 31.123 -12.531 26.715 1.000 26.340 29 SER CCC O 1
ATOM 2670 N N . LYS C 1 57 ? 31.142 -13.154 28.911 1.000 25.610 30 LYS CCC N 1
ATOM 2671 C CA . LYS C 1 57 ? 32.572 -12.967 29.229 1.000 25.430 30 LYS CCC CA 1
ATOM 2672 C C . LYS C 1 57 ? 32.950 -11.505 28.968 1.000 24.790 30 LYS CCC C 1
ATOM 2673 O O . LYS C 1 57 ? 33.929 -11.205 28.227 1.000 24.550 30 LYS CCC O 1
ATOM 2692 N N . LYS C 1 58 ? 32.156 -10.589 29.529 1.000 23.990 31 LYS CCC N 1
ATOM 2693 C CA . LYS C 1 58 ? 32.382 -9.138 29.376 1.000 21.830 31 LYS CCC CA 1
ATOM 2694 C C . LYS C 1 58 ? 32.507 -8.490 30.756 1.000 21.760 31 LYS CCC C 1
ATOM 2695 O O . LYS C 1 58 ? 31.727 -8.844 31.640 1.000 21.920 31 LYS CCC O 1
ATOM 2714 N N . ILE C 1 59 ? 33.500 -7.625 30.901 1.000 21.730 32 ILE CCC N 1
ATOM 2715 C CA . ILE C 1 59 ? 33.714 -6.799 32.114 1.000 22.180 32 ILE CCC CA 1
ATOM 2716 C C . ILE C 1 59 ? 33.482 -5.348 31.671 1.000 22.270 32 ILE CCC C 1
ATOM 2717 O O . ILE C 1 59 ? 34.140 -4.892 30.754 1.000 22.590 32 ILE CCC O 1
ATOM 2733 N N . THR C 1 60 ? 32.611 -4.648 32.381 1.000 22.740 33 THR CCC N 1
ATOM 2734 C CA . THR C 1 60 ? 32.284 -3.242 32.098 1.000 22.290 33 THR CCC CA 1
ATOM 2735 C C . THR C 1 60 ? 33.158 -2.383 32.999 1.000 21.510 33 THR CCC C 1
ATOM 2736 O O . THR C 1 60 ? 33.110 -2.537 34.229 1.000 21.510 33 THR CCC O 1
ATOM 2747 N N . ILE C 1 61 ? 33.937 -1.513 32.387 1.000 20.240 34 ILE CCC N 1
ATOM 2748 C CA . ILE C 1 61 ? 34.825 -0.589 33.137 1.000 22.260 34 ILE CCC CA 1
ATOM 2749 C C . ILE C 1 61 ? 34.427 0.840 32.792 1.000 22.960 34 ILE CCC C 1
ATOM 2750 O O . ILE C 1 61 ? 34.321 1.152 31.601 1.000 21.380 34 ILE CCC O 1
ATOM 2766 N N . SER C 1 62 ? 34.203 1.638 33.828 1.000 23.940 35 SER CCC N 1
ATOM 2767 C CA . SER C 1 62 ? 34.142 3.114 33.702 1.000 22.930 35 SER CCC CA 1
ATOM 2768 C C . SER C 1 62 ? 35.593 3.620 33.702 1.000 23.540 35 SER CCC C 1
ATOM 2769 O O . SER C 1 62 ? 36.202 3.741 34.785 1.000 23.530 35 SER CCC O 1
ATOM 2777 N N . HIS C 1 63 ? 36.153 3.847 32.522 1.000 23.800 36 HIS CCC N 1
ATOM 2778 C CA . HIS C 1 63 ? 37.582 4.143 32.359 1.000 24.400 36 HIS CCC CA 1
ATOM 2779 C C . HIS C 1 63 ? 37.799 5.644 32.153 1.000 24.500 36 HIS CCC C 1
ATOM 2780 O O . HIS C 1 63 ? 36.905 6.347 31.611 1.000 24.660 36 HIS CCC O 1
ATOM 2795 N N . GLU C 1 64 ? 38.980 6.092 32.534 1.000 23.170 37 GLU CCC N 1
ATOM 2796 C CA . GLU C 1 64 ? 39.458 7.469 32.284 1.000 26.850 37 GLU CCC CA 1
ATOM 2797 C C . GLU C 1 64 ? 39.721 7.608 30.789 1.000 27.140 37 GLU CCC C 1
ATOM 2798 O O . GLU C 1 64 ? 39.820 6.572 30.098 1.000 24.540 37 GLU CCC O 1
ATOM 2810 N N . ALA C 1 65 ? 39.852 8.837 30.286 1.000 25.700 38 ALA CCC N 1
ATOM 2811 C CA . ALA C 1 65 ? 40.203 9.083 28.872 1.000 27.330 38 ALA CCC CA 1
ATOM 2812 C C . ALA C 1 65 ? 41.438 8.260 28.501 1.000 27.320 38 ALA CCC C 1
ATOM 2813 O O . ALA C 1 65 ? 42.320 8.122 29.372 1.000 25.500 38 ALA CCC O 1
ATOM 2820 N N . ILE C 1 66 ? 41.486 7.736 27.278 1.000 27.020 39 ILE CCC N 1
ATOM 2821 C CA . ILE C 1 66 ? 42.633 6.954 26.738 1.000 28.430 39 ILE CCC CA 1
ATOM 2822 C C . ILE C 1 66 ? 43.084 7.631 25.455 1.000 31.420 39 ILE CCC C 1
ATOM 2823 O O . ILE C 1 66 ? 42.692 7.240 24.352 1.000 32.210 39 ILE CCC O 1
ATOM 2839 N N . PRO C 1 67 ? 43.870 8.724 25.547 1.000 38.890 40 PRO CCC N 1
ATOM 2840 C CA . PRO C 1 67 ? 44.310 9.444 24.348 1.000 39.130 40 PRO CCC CA 1
ATOM 2841 C C . PRO C 1 67 ? 45.100 8.569 23.354 1.000 35.430 40 PRO CCC C 1
ATOM 2842 O O . PRO C 1 67 ? 44.988 8.811 22.174 1.000 39.990 40 PRO CCC O 1
ATOM 2853 N N . ALA C 1 68 ? 45.793 7.533 23.819 1.000 38.760 41 ALA CCC N 1
ATOM 2854 C CA . ALA C 1 68 ? 46.527 6.566 22.962 1.000 39.410 41 ALA CCC CA 1
ATOM 2855 C C . ALA C 1 68 ? 45.623 5.993 21.850 1.000 40.800 41 ALA CCC C 1
ATOM 2856 O O . ALA C 1 68 ? 46.155 5.683 20.762 1.000 39.590 41 ALA CCC O 1
ATOM 2863 N N . VAL C 1 69 ? 44.309 5.837 22.073 1.000 36.170 42 VAL CCC N 1
ATOM 2864 C CA . VAL C 1 69 ? 43.393 5.302 21.022 1.000 36.940 42 VAL CCC CA 1
ATOM 2865 C C . VAL C 1 69 ? 42.316 6.354 20.696 1.000 38.030 42 VAL CCC C 1
ATOM 2866 O O . VAL C 1 69 ? 41.323 5.986 20.027 1.000 42.110 42 VAL CCC O 1
ATOM 2879 N N . GLY C 1 70 ? 42.473 7.582 21.189 1.000 33.750 43 GLY CCC N 1
ATOM 2880 C CA . GLY C 1 70 ? 41.572 8.726 20.962 1.000 36.240 43 GLY CCC CA 1
ATOM 2881 C C . GLY C 1 70 ? 40.207 8.566 21.604 1.000 35.900 43 GLY CCC C 1
ATOM 2882 O O . GLY C 1 70 ? 39.229 9.043 21.039 1.000 34.380 43 GLY CCC O 1
ATOM 2886 N N . TRP C 1 71 ? 40.110 7.880 22.734 1.000 31.060 44 TRP CCC N 1
ATOM 2887 C CA . TRP C 1 71 ? 38.828 7.696 23.456 1.000 29.800 44 TRP CCC CA 1
ATOM 2888 C C . TRP C 1 71 ? 38.724 8.733 24.568 1.000 28.370 44 TRP CCC C 1
ATOM 2889 O O . TRP C 1 71 ? 39.673 9.004 25.321 1.000 31.700 44 TRP CCC O 1
ATOM 2910 N N . PRO C 1 72 ? 37.507 9.260 24.789 1.000 26.760 45 PRO CCC N 1
ATOM 2911 C CA . PRO C 1 72 ? 37.188 10.024 25.987 1.000 27.070 45 PRO CCC CA 1
ATOM 2912 C C . PRO C 1 72 ? 37.040 9.037 27.154 1.000 26.870 45 PRO CCC C 1
ATOM 2913 O O . PRO C 1 72 ? 37.143 7.821 26.939 1.000 28.400 45 PRO CCC O 1
ATOM 2924 N N . ALA C 1 73 ? 36.798 9.533 28.359 1.000 28.380 46 ALA CCC N 1
ATOM 2925 C CA . ALA C 1 73 ? 36.300 8.693 29.468 1.000 27.010 46 ALA CCC CA 1
ATOM 2926 C C . ALA C 1 73 ? 35.014 8.005 28.982 1.000 25.720 46 ALA CCC C 1
ATOM 2927 O O . ALA C 1 73 ? 34.199 8.647 28.298 1.000 25.590 46 ALA CCC O 1
ATOM 2934 N N . MET C 1 74 ? 34.875 6.707 29.232 1.000 23.250 47 MET CCC N 1
ATOM 2935 C CA . MET C 1 74 ? 33.714 5.913 28.771 1.000 24.160 47 MET CCC CA 1
ATOM 2936 C C . MET C 1 74 ? 33.417 4.854 29.823 1.000 23.820 47 MET CCC C 1
ATOM 2937 O O . MET C 1 74 ? 34.357 4.441 30.522 1.000 23.700 47 MET CCC O 1
ATOM 2951 N N . THR C 1 75 ? 32.170 4.410 29.855 1.000 22.810 48 THR CCC N 1
ATOM 2952 C CA . THR C 1 75 ? 31.780 3.128 30.488 1.000 22.300 48 THR CCC CA 1
ATOM 2953 C C . THR C 1 75 ? 31.641 2.141 29.337 1.000 26.910 48 THR CCC C 1
ATOM 2954 O O . THR C 1 75 ? 30.810 2.366 28.433 1.000 28.520 48 THR CCC O 1
ATOM 2965 N N . MET C 1 76 ? 32.470 1.111 29.301 1.000 24.330 49 MET CCC N 1
ATOM 2966 C CA . MET C 1 76 ? 32.597 0.269 28.086 1.000 23.510 49 MET CCC CA 1
ATOM 2967 C C . MET C 1 76 ? 32.836 -1.193 28.495 1.000 22.040 49 MET CCC C 1
ATOM 2968 O O . MET C 1 76 ? 33.496 -1.428 29.507 1.000 20.010 49 MET CCC O 1
ATOM 2982 N N . ARG C 1 77 ? 32.384 -2.129 27.683 1.000 23.350 50 ARG CCC N 1
ATOM 2983 C CA . ARG C 1 77 ? 32.589 -3.572 27.896 1.000 22.990 50 ARG CCC CA 1
ATOM 2984 C C . ARG C 1 77 ? 33.890 -4.024 27.243 1.000 25.170 50 ARG CCC C 1
ATOM 2985 O O . ARG C 1 77 ? 34.184 -3.637 26.107 1.000 27.540 50 ARG CCC O 1
ATOM 3006 N N . PHE C 1 78 ? 34.659 -4.796 27.993 1.000 24.970 51 PHE CCC N 1
ATOM 3007 C CA . PHE C 1 78 ? 35.895 -5.468 27.538 1.000 24.740 51 PHE CCC CA 1
ATOM 3008 C C . PHE C 1 78 ? 35.675 -6.963 27.652 1.000 23.950 51 PHE CCC C 1
ATOM 3009 O O . PHE C 1 78 ? 35.085 -7.461 28.594 1.000 25.200 51 PHE CCC O 1
ATOM 3026 N N . THR C 1 79 ? 36.120 -7.684 26.643 1.000 24.550 52 THR CCC N 1
ATOM 3027 C CA . THR C 1 79 ? 35.957 -9.145 26.552 1.000 25.810 52 THR CCC CA 1
ATOM 3028 C C . THR C 1 79 ? 37.117 -9.768 27.302 1.000 26.410 52 THR CCC C 1
ATOM 3029 O O . THR C 1 79 ? 38.264 -9.345 27.091 1.000 27.010 52 THR CCC O 1
ATOM 3040 N N . PHE C 1 80 ? 36.852 -10.755 28.146 1.000 26.320 53 PHE CCC N 1
ATOM 3041 C CA . PHE C 1 80 ? 37.948 -11.501 28.833 1.000 26.990 53 PHE CCC CA 1
ATOM 3042 C C . PHE C 1 80 ? 37.948 -12.922 28.301 1.000 28.460 53 PHE CCC C 1
ATOM 3043 O O . PHE C 1 80 ? 36.911 -13.378 27.769 1.000 27.160 53 PHE CCC O 1
ATOM 3060 N N . VAL C 1 81 ? 39.105 -13.566 28.441 1.000 29.350 54 VAL CCC N 1
ATOM 3061 C CA . VAL C 1 81 ? 39.324 -14.967 27.986 1.000 32.330 54 VAL CCC CA 1
ATOM 3062 C C . VAL C 1 81 ? 39.554 -15.831 29.226 1.000 33.670 54 VAL CCC C 1
ATOM 3063 O O . VAL C 1 81 ? 38.857 -16.848 29.394 1.000 35.000 54 VAL CCC O 1
ATOM 3076 N N . ASN C 1 82 ? 40.499 -15.402 30.054 1.000 33.970 55 ASN CCC N 1
ATOM 3077 C CA . ASN C 1 82 ? 41.050 -16.181 31.192 1.000 38.190 55 ASN CCC CA 1
ATOM 3078 C C . ASN C 1 82 ? 40.253 -15.855 32.451 1.000 40.860 55 ASN CCC C 1
ATOM 3079 O O . ASN C 1 82 ? 40.060 -14.629 32.805 1.000 36.560 55 ASN CCC O 1
ATOM 3090 N N . ALA C 1 83 ? 39.831 -16.929 33.117 1.000 35.760 56 ALA CCC N 1
ATOM 3091 C CA . ALA C 1 83 ? 39.191 -16.941 34.455 1.000 43.510 56 ALA CCC CA 1
ATOM 3092 C C . ALA C 1 83 ? 39.906 -15.999 35.424 1.000 39.450 56 ALA CCC C 1
ATOM 3093 O O . ALA C 1 83 ? 39.173 -15.333 36.172 1.000 39.060 56 ALA CCC O 1
ATOM 3100 N N . ASP C 1 84 ? 41.236 -15.934 35.415 1.000 37.370 57 ASP CCC N 1
ATOM 3101 C CA . ASP C 1 84 ? 42.022 -15.122 36.389 1.000 42.310 57 ASP CCC CA 1
ATOM 3102 C C . ASP C 1 84 ? 41.648 -13.630 36.258 1.000 38.770 57 ASP CCC C 1
ATOM 3103 O O . ASP C 1 84 ? 41.626 -12.911 37.305 1.000 38.790 57 ASP CCC O 1
ATOM 3112 N N . ASP C 1 85 ? 41.380 -13.186 35.025 1.000 38.940 58 ASP CCC N 1
ATOM 3113 C CA . ASP C 1 85 ? 41.048 -11.764 34.754 1.000 35.940 58 ASP CCC CA 1
ATOM 3114 C C . ASP C 1 85 ? 39.673 -11.477 35.371 1.000 32.150 58 ASP CCC C 1
ATOM 3115 O O . ASP C 1 85 ? 39.480 -10.389 35.974 1.000 32.160 58 ASP CCC O 1
ATOM 3124 N N . ALA C 1 86 ? 38.734 -12.418 35.235 1.000 29.580 59 ALA CCC N 1
ATOM 3125 C CA . ALA C 1 86 ? 37.386 -12.268 35.823 1.000 30.870 59 ALA CCC CA 1
ATOM 3126 C C . ALA C 1 86 ? 37.518 -12.206 37.340 1.000 34.250 59 ALA CCC C 1
ATOM 3127 O O . ALA C 1 86 ? 36.872 -11.355 37.964 1.000 34.940 59 ALA CCC O 1
ATOM 3134 N N . ILE C 1 87 ? 38.396 -13.028 37.928 1.000 34.130 60 ILE CCC N 1
ATOM 3135 C CA . ILE C 1 87 ? 38.532 -13.036 39.415 1.000 35.430 60 ILE CCC CA 1
ATOM 3136 C C . ILE C 1 87 ? 39.022 -11.663 39.878 1.000 31.160 60 ILE CCC C 1
ATOM 3137 O O . ILE C 1 87 ? 38.461 -11.166 40.839 1.000 31.820 60 ILE CCC O 1
ATOM 3153 N N . ASP C 1 88 ? 40.027 -11.084 39.238 1.000 31.760 61 ASP CCC N 1
ATOM 3154 C CA . ASP C 1 88 ? 40.534 -9.726 39.592 1.000 34.960 61 ASP CCC CA 1
ATOM 3155 C C . ASP C 1 88 ? 39.397 -8.697 39.451 1.000 31.370 61 ASP CCC C 1
ATOM 3156 O O . ASP C 1 88 ? 39.255 -7.815 40.311 1.000 29.060 61 ASP CCC O 1
ATOM 3165 N N . ALA C 1 89 ? 38.587 -8.812 38.397 1.000 30.960 62 ALA CCC N 1
ATOM 3166 C CA . ALA C 1 89 ? 37.486 -7.840 38.170 1.000 26.970 62 ALA CCC CA 1
ATOM 3167 C C . ALA C 1 89 ? 36.441 -7.989 39.283 1.000 25.590 62 ALA CCC C 1
ATOM 3168 O O . ALA C 1 89 ? 35.901 -6.989 39.761 1.000 27.670 62 ALA CCC O 1
ATOM 3175 N N . ILE C 1 90 ? 36.170 -9.221 39.709 1.000 29.020 63 ILE CCC N 1
ATOM 3176 C CA . ILE C 1 90 ? 35.152 -9.510 40.755 1.000 29.020 63 ILE CCC CA 1
ATOM 3177 C C . ILE C 1 90 ? 35.629 -8.881 42.070 1.000 29.300 63 ILE CCC C 1
ATOM 3178 O O . ILE C 1 90 ? 34.835 -8.251 42.753 1.000 31.400 63 ILE CCC O 1
ATOM 3194 N N . ASN C 1 91 ? 36.907 -9.012 42.391 1.000 33.260 64 ASN CCC N 1
ATOM 3195 C CA . ASN C 1 91 ? 37.489 -8.393 43.604 1.000 37.560 64 ASN CCC CA 1
ATOM 3196 C C . ASN C 1 91 ? 37.365 -6.876 43.517 1.000 37.310 64 ASN CCC C 1
ATOM 3197 O O . ASN C 1 91 ? 36.975 -6.293 44.520 1.000 37.480 64 ASN CCC O 1
ATOM 3208 N N . ALA C 1 92 ? 37.634 -6.269 42.362 1.000 35.880 65 ALA CCC N 1
ATOM 3209 C CA . ALA C 1 92 ? 37.483 -4.805 42.155 1.000 34.880 65 ALA CCC CA 1
ATOM 3210 C C . ALA C 1 92 ? 36.023 -4.391 42.347 1.000 36.760 65 ALA CCC C 1
ATOM 3211 O O . ALA C 1 92 ? 35.760 -3.332 42.925 1.000 37.490 65 ALA CCC O 1
ATOM 3218 N N . LEU C 1 93 ? 35.087 -5.188 41.848 1.000 33.770 66 LEU CCC N 1
ATOM 3219 C CA . LEU C 1 93 ? 33.642 -4.893 41.982 1.000 40.210 66 LEU CCC CA 1
ATOM 3220 C C . LEU C 1 93 ? 33.246 -4.881 43.472 1.000 41.770 66 LEU CCC C 1
ATOM 3221 O O . LEU C 1 93 ? 32.471 -4.027 43.884 1.000 42.380 66 LEU CCC O 1
ATOM 3237 N N . LYS C 1 94 ? 33.790 -5.810 44.248 1.000 45.470 67 LYS CCC N 1
ATOM 3238 C CA . LYS C 1 94 ? 33.508 -6.004 45.700 1.000 46.990 67 LYS CCC CA 1
ATOM 3239 C C . LYS C 1 94 ? 34.039 -4.815 46.512 1.000 49.400 67 LYS CCC C 1
ATOM 3240 O O . LYS C 1 94 ? 33.320 -4.303 47.369 1.000 50.820 67 LYS CCC O 1
ATOM 3259 N N . THR C 1 95 ? 35.264 -4.385 46.243 1.000 50.420 68 THR CCC N 1
ATOM 3260 C CA . THR C 1 95 ? 35.969 -3.327 47.031 1.000 50.780 68 THR CCC CA 1
ATOM 3261 C C . THR C 1 95 ? 35.588 -1.933 46.517 1.000 51.840 68 THR CCC C 1
ATOM 3262 O O . THR C 1 95 ? 35.672 -0.992 47.293 1.000 57.560 68 THR CCC O 1
ATOM 3273 N N . GLY C 1 96 ? 35.258 -1.790 45.234 1.000 51.600 69 GLY CCC N 1
ATOM 3274 C CA . GLY C 1 96 ? 35.125 -0.477 44.578 1.000 51.200 69 GLY CCC CA 1
ATOM 3275 C C . GLY C 1 96 ? 36.476 0.172 44.317 1.000 46.080 69 GLY CCC C 1
ATOM 3276 O O . GLY C 1 96 ? 36.475 1.309 43.831 1.000 50.770 69 GLY CCC O 1
ATOM 3280 N N . ASN C 1 97 ? 37.579 -0.535 44.525 1.000 47.840 70 ASN CCC N 1
ATOM 3281 C CA . ASN C 1 97 ? 38.957 -0.045 44.276 1.000 44.880 70 ASN CCC CA 1
ATOM 3282 C C . ASN C 1 97 ? 39.129 0.261 42.784 1.000 50.570 70 ASN CCC C 1
ATOM 3283 O O . ASN C 1 97 ? 38.593 -0.514 41.920 1.000 41.400 70 ASN CCC O 1
ATOM 3294 N N . HIS C 1 98 ? 39.821 1.364 42.495 1.000 45.910 71 HIS CCC N 1
ATOM 3295 C CA . HIS C 1 98 ? 40.253 1.725 41.136 1.000 47.350 71 HIS CCC CA 1
ATOM 3296 C C . HIS C 1 98 ? 41.225 0.654 40.650 1.000 45.440 71 HIS CCC C 1
ATOM 3297 O O . HIS C 1 98 ? 42.032 0.135 41.433 1.000 47.940 71 HIS CCC O 1
ATOM 3312 N N . VAL C 1 99 ? 41.120 0.322 39.375 1.000 37.760 72 VAL CCC N 1
ATOM 3313 C CA . VAL C 1 99 ? 41.971 -0.694 38.717 1.000 35.790 72 VAL CCC CA 1
ATOM 3314 C C . VAL C 1 99 ? 42.786 -0.022 37.612 1.000 37.570 72 VAL CCC C 1
ATOM 3315 O O . VAL C 1 99 ? 42.319 0.951 37.002 1.000 33.060 72 VAL CCC O 1
ATOM 3328 N N . ASP C 1 100 ? 44.000 -0.509 37.406 1.000 35.000 73 ASP CCC N 1
ATOM 3329 C CA . ASP C 1 100 ? 44.698 -0.385 36.117 1.000 33.940 73 ASP CCC CA 1
ATOM 3330 C C . ASP C 1 100 ? 44.333 -1.611 35.303 1.000 36.800 73 ASP CCC C 1
ATOM 3331 O O . ASP C 1 100 ? 44.122 -2.682 35.876 1.000 42.030 73 ASP CCC O 1
ATOM 3340 N N . PHE C 1 101 ? 44.256 -1.458 33.992 1.000 31.650 74 PHE CCC N 1
ATOM 3341 C CA . PHE C 1 101 ? 43.947 -2.599 33.113 1.000 31.480 74 PHE CCC CA 1
ATOM 3342 C C . PHE C 1 101 ? 44.668 -2.388 31.802 1.000 30.570 74 PHE CCC C 1
ATOM 3343 O O . PHE C 1 101 ? 45.060 -1.261 31.455 1.000 31.660 74 PHE CCC O 1
ATOM 3360 N N . SER C 1 102 ? 44.817 -3.484 31.081 1.000 29.960 75 SER CCC N 1
ATOM 3361 C CA . SER C 1 102 ? 45.405 -3.436 29.739 1.000 30.460 75 SER CCC CA 1
ATOM 3362 C C . SER C 1 102 ? 44.567 -4.302 28.819 1.000 32.560 75 SER CCC C 1
ATOM 3363 O O . SER C 1 102 ? 43.935 -5.251 29.309 1.000 37.080 75 SER CCC O 1
ATOM 3371 N N . PHE C 1 103 ? 44.544 -3.965 27.549 1.000 26.040 76 PHE CCC N 1
ATOM 3372 C CA . PHE C 1 103 ? 43.765 -4.682 26.543 1.000 29.530 76 PHE CCC CA 1
ATOM 3373 C C . PHE C 1 103 ? 44.439 -4.528 25.201 1.000 34.160 76 PHE CCC C 1
ATOM 3374 O O . PHE C 1 103 ? 45.308 -3.653 25.033 1.000 36.100 76 PHE CCC O 1
ATOM 3391 N N . ILE C 1 104 ? 44.033 -5.366 24.260 1.000 32.500 77 ILE CCC N 1
ATOM 3392 C CA . ILE C 1 104 ? 44.410 -5.221 22.831 1.000 35.100 77 ILE CCC CA 1
ATOM 3393 C C . ILE C 1 104 ? 43.128 -5.058 22.034 1.000 33.270 77 ILE CCC C 1
ATOM 3394 O O . ILE C 1 104 ? 42.071 -5.568 22.458 1.000 35.740 77 ILE CCC O 1
ATOM 3410 N N . GLN C 1 105 ? 43.198 -4.302 20.969 1.000 34.040 78 GLN CCC N 1
ATOM 3411 C CA . GLN C 1 105 ? 42.069 -4.080 20.045 1.000 35.770 78 GLN CCC CA 1
ATOM 3412 C C . GLN C 1 105 ? 42.186 -5.114 18.915 1.000 42.410 78 GLN CCC C 1
ATOM 3413 O O . GLN C 1 105 ? 43.223 -5.105 18.221 1.000 37.710 78 GLN CCC O 1
ATOM 3427 N N . GLN C 1 106 ? 41.200 -6.008 18.762 1.000 46.020 79 GLN CCC N 1
ATOM 3428 C CA . GLN C 1 106 ? 41.044 -6.804 17.513 1.000 49.420 79 GLN CCC CA 1
ATOM 3429 C C . GLN C 1 106 ? 39.630 -6.680 16.931 1.000 47.870 79 GLN CCC C 1
ATOM 3430 O O . GLN C 1 106 ? 38.710 -7.336 17.449 1.000 46.390 79 GLN CCC O 1
ATOM 3444 N N . GLY C 1 107 ? 39.464 -5.980 15.813 1.000 36.420 80 GLY CCC N 1
ATOM 3445 C CA . GLY C 1 107 ? 38.156 -5.856 15.156 1.000 46.790 80 GLY CCC CA 1
ATOM 3446 C C . GLY C 1 107 ? 37.227 -5.163 16.120 1.000 50.670 80 GLY CCC C 1
ATOM 3447 O O . GLY C 1 107 ? 37.692 -4.198 16.757 1.000 57.220 80 GLY CCC O 1
ATOM 3451 N N . ASN C 1 108 ? 36.020 -5.676 16.321 1.000 55.900 81 ASN CCC N 1
ATOM 3452 C CA . ASN C 1 108 ? 35.011 -5.077 17.245 1.000 58.070 81 ASN CCC CA 1
ATOM 3453 C C . ASN C 1 108 ? 35.317 -5.485 18.698 1.000 51.740 81 ASN CCC C 1
ATOM 3454 O O . ASN C 1 108 ? 34.438 -5.265 19.560 1.000 58.120 81 ASN CCC O 1
ATOM 3465 N N . ILE C 1 109 ? 36.436 -6.160 18.969 1.000 46.320 82 ILE CCC N 1
ATOM 3466 C CA . ILE C 1 109 ? 36.700 -6.786 20.288 1.000 44.250 82 ILE CCC CA 1
ATOM 3467 C C . ILE C 1 109 ? 37.858 -6.038 20.948 1.000 36.930 82 ILE CCC C 1
ATOM 3468 O O . ILE C 1 109 ? 39.015 -6.027 20.457 1.000 38.430 82 ILE CCC O 1
ATOM 3484 N N . SER C 1 110 ? 37.542 -5.433 22.085 1.000 35.070 83 SER CCC N 1
ATOM 3485 C CA . SER C 1 110 ? 38.544 -4.961 23.075 1.000 31.110 83 SER CCC CA 1
ATOM 3486 C C . SER C 1 110 ? 38.810 -6.109 24.042 1.000 31.600 83 SER CCC C 1
ATOM 3487 O O . SER C 1 110 ? 37.972 -6.346 24.918 1.000 30.690 83 SER CCC O 1
ATOM 3495 N N . LEU C 1 111 ? 39.921 -6.830 23.842 1.000 28.300 84 LEU CCC N 1
ATOM 3496 C CA . LEU C 1 111 ? 40.271 -8.053 24.587 1.000 31.290 84 LEU CCC CA 1
ATOM 3497 C C . LEU C 1 111 ? 41.171 -7.712 25.775 1.000 33.460 84 LEU CCC C 1
ATOM 3498 O O . LEU C 1 111 ? 42.282 -7.247 25.554 1.000 31.850 84 LEU CCC O 1
ATOM 3514 N N . LEU C 1 112 ? 40.680 -7.908 26.986 1.000 32.870 85 LEU CCC N 1
ATOM 3515 C CA . LEU C 1 112 ? 41.439 -7.669 28.222 1.000 34.720 85 LEU CCC CA 1
ATOM 3516 C C . LEU C 1 112 ? 42.689 -8.560 28.272 1.000 42.810 85 LEU CCC C 1
ATOM 3517 O O . LEU C 1 112 ? 42.575 -9.767 27.976 1.000 37.190 85 LEU CCC O 1
ATOM 3533 N N . LYS C 1 113 ? 43.814 -7.983 28.703 1.000 39.470 86 LYS CCC N 1
ATOM 3534 C CA . LYS C 1 113 ? 45.056 -8.743 29.013 1.000 42.070 86 LYS CCC CA 1
ATOM 3535 C C . LYS C 1 113 ? 45.329 -8.782 30.516 1.000 42.740 86 LYS CCC C 1
ATOM 3536 O O . LYS C 1 113 ? 45.929 -9.768 30.980 1.000 39.510 86 LYS CCC O 1
ATOM 3555 N N . SER C 1 114 ? 44.959 -7.750 31.270 1.000 38.020 87 SER CCC N 1
ATOM 3556 C CA . SER C 1 114 ? 45.268 -7.693 32.724 1.000 39.410 87 SER CCC CA 1
ATOM 3557 C C . SER C 1 114 ? 44.378 -6.686 33.421 1.000 37.690 87 SER CCC C 1
ATOM 3558 O O . SER C 1 114 ? 43.975 -5.715 32.763 1.000 39.490 87 SER CCC O 1
ATOM 3566 N N . ILE C 1 115 ? 44.123 -6.933 34.704 1.000 36.910 88 ILE CCC N 1
ATOM 3567 C CA . ILE C 1 115 ? 43.448 -6.003 35.639 1.000 43.120 88 ILE CCC CA 1
ATOM 3568 C C . ILE C 1 115 ? 44.234 -6.054 36.946 1.000 46.510 88 ILE CCC C 1
ATOM 3569 O O . ILE C 1 115 ? 44.399 -7.150 37.464 1.000 39.390 88 ILE CCC O 1
ATOM 3585 N N . ASN C 1 116 ? 44.717 -4.912 37.424 1.000 45.930 89 ASN CCC N 1
ATOM 3586 C CA . ASN C 1 116 ? 45.590 -4.785 38.623 1.000 53.230 89 ASN CCC CA 1
ATOM 3587 C C . ASN C 1 116 ? 44.929 -3.800 39.594 1.000 57.290 89 ASN CCC C 1
ATOM 3588 O O . ASN C 1 116 ? 44.287 -2.882 39.130 1.000 53.240 89 ASN CCC O 1
ATOM 3599 N N . VAL C 1 117 ? 45.208 -3.818 40.895 1.000 64.710 90 VAL CCC N 1
ATOM 3600 C CA . VAL C 1 117 ? 44.595 -2.808 41.817 1.000 65.470 90 VAL CCC CA 1
ATOM 3601 C C . VAL C 1 117 ? 45.634 -1.738 42.188 1.000 63.650 90 VAL CCC C 1
ATOM 3602 O O . VAL C 1 117 ? 45.399 -0.551 41.944 1.000 67.460 90 VAL CCC O 1
ATOM 3615 N N . GLN D 1 41 ? -5.818 1.604 38.634 1.000 61.330 14 GLN DDD N 1
ATOM 3616 C CA . GLN D 1 41 ? -4.812 0.932 37.777 1.000 53.120 14 GLN DDD CA 1
ATOM 3617 C C . GLN D 1 41 ? -3.885 1.967 37.120 1.000 44.990 14 GLN DDD C 1
ATOM 3618 O O . GLN D 1 41 ? -2.838 1.526 36.747 1.000 41.330 14 GLN DDD O 1
ATOM 3632 N N . VAL D 1 42 ? -4.235 3.254 37.000 1.000 40.840 15 VAL DDD N 1
ATOM 3633 C CA . VAL D 1 42 ? -3.296 4.297 36.488 1.000 36.990 15 VAL DDD CA 1
ATOM 3634 C C . VAL D 1 42 ? -2.327 4.680 37.611 1.000 34.830 15 VAL DDD C 1
ATOM 3635 O O . VAL D 1 42 ? -2.756 5.022 38.692 1.000 35.270 15 VAL DDD O 1
ATOM 3648 N N . ILE D 1 43 ? -1.026 4.559 37.349 1.000 30.510 16 ILE DDD N 1
ATOM 3649 C CA . ILE D 1 43 ? 0.080 4.756 38.324 1.000 29.270 16 ILE DDD CA 1
ATOM 3650 C C . ILE D 1 43 ? 0.779 6.053 37.933 1.000 28.760 16 ILE DDD C 1
ATOM 3651 O O . ILE D 1 43 ? 1.025 6.228 36.739 1.000 26.260 16 ILE DDD O 1
ATOM 3667 N N . ARG D 1 44 ? 1.129 6.902 38.900 1.000 28.670 17 ARG DDD N 1
ATOM 3668 C CA . ARG D 1 44 ? 1.779 8.197 38.596 1.000 31.140 17 ARG DDD CA 1
ATOM 3669 C C . ARG D 1 44 ? 3.215 8.176 39.116 1.000 29.150 17 ARG DDD C 1
ATOM 3670 O O . ARG D 1 44 ? 3.464 7.589 40.168 1.000 29.820 17 ARG DDD O 1
ATOM 3691 N N . GLY D 1 45 ? 4.147 8.742 38.359 1.000 26.250 18 GLY DDD N 1
ATOM 3692 C CA . GLY D 1 45 ? 5.525 8.920 38.805 1.000 25.140 18 GLY DDD CA 1
ATOM 3693 C C . GLY D 1 45 ? 6.094 10.235 38.311 1.000 25.920 18 GLY DDD C 1
ATOM 3694 O O . GLY D 1 45 ? 5.402 11.003 37.608 1.000 23.050 18 GLY DDD O 1
ATOM 3698 N N . SER D 1 46 ? 7.349 10.465 38.661 1.000 24.870 19 SER DDD N 1
ATOM 3699 C CA . SER D 1 46 ? 8.093 11.634 38.184 1.000 26.380 19 SER DDD CA 1
ATOM 3700 C C . SER D 1 46 ? 9.543 11.229 37.995 1.000 25.820 19 SER DDD C 1
ATOM 3701 O O . SER D 1 46 ? 10.021 10.276 38.687 1.000 27.370 19 SER DDD O 1
ATOM 3709 N N . GLY D 1 47 ? 10.226 11.935 37.105 1.000 23.850 20 GLY DDD N 1
ATOM 3710 C CA . GLY D 1 47 ? 11.664 11.652 36.922 1.000 25.400 20 GLY DDD CA 1
ATOM 3711 C C . GLY D 1 47 ? 12.280 12.364 35.750 1.000 24.120 20 GLY DDD C 1
ATOM 3712 O O . GLY D 1 47 ? 11.675 13.269 35.182 1.000 25.560 20 GLY DDD O 1
ATOM 3716 N N . VAL D 1 48 ? 13.419 11.839 35.325 1.000 22.690 21 VAL DDD N 1
ATOM 3717 C CA . VAL D 1 48 ? 14.285 12.449 34.289 1.000 23.690 21 VAL DDD CA 1
ATOM 3718 C C . VAL D 1 48 ? 14.352 11.468 33.114 1.000 23.520 21 VAL DDD C 1
ATOM 3719 O O . VAL D 1 48 ? 14.655 10.284 33.338 1.000 22.780 21 VAL DDD O 1
ATOM 3732 N N . VAL D 1 49 ? 14.095 11.975 31.913 1.000 21.860 22 VAL DDD N 1
ATOM 3733 C CA . VAL D 1 49 ? 14.208 11.159 30.676 1.000 21.080 22 VAL DDD CA 1
ATOM 3734 C C . VAL D 1 49 ? 15.691 10.982 30.338 1.000 20.500 22 VAL DDD C 1
ATOM 3735 O O . VAL D 1 49 ? 16.412 11.984 30.222 1.000 20.190 22 VAL DDD O 1
ATOM 3748 N N . LYS D 1 50 ? 16.112 9.728 30.198 1.000 21.860 23 LYS DDD N 1
ATOM 3749 C CA . LYS D 1 50 ? 17.518 9.345 29.904 1.000 21.720 23 LYS DDD CA 1
ATOM 3750 C C . LYS D 1 50 ? 17.682 8.834 28.474 1.000 20.350 23 LYS DDD C 1
ATOM 3751 O O . LYS D 1 50 ? 18.781 8.925 27.952 1.000 21.920 23 LYS DDD O 1
ATOM 3770 N N . ALA D 1 51 ? 16.644 8.281 27.866 1.000 20.430 24 ALA DDD N 1
ATOM 3771 C CA . ALA D 1 51 ? 16.791 7.647 26.533 1.000 20.170 24 ALA DDD CA 1
ATOM 3772 C C . ALA D 1 51 ? 15.431 7.554 25.868 1.000 19.870 24 ALA DDD C 1
ATOM 3773 O O . ALA D 1 51 ? 14.390 7.511 26.563 1.000 21.070 24 ALA DDD O 1
ATOM 3780 N N . ILE D 1 52 ? 15.453 7.560 24.549 1.000 20.390 25 ILE DDD N 1
ATOM 3781 C CA . ILE D 1 52 ? 14.241 7.370 23.729 1.000 20.110 25 ILE DDD CA 1
ATOM 3782 C C . ILE D 1 52 ? 14.636 6.479 22.547 1.000 19.980 25 ILE DDD C 1
ATOM 3783 O O . ILE D 1 52 ? 15.641 6.766 21.908 1.000 21.140 25 ILE DDD O 1
ATOM 3799 N N . ASP D 1 53 ? 13.820 5.463 22.274 1.000 20.240 26 ASP DDD N 1
ATOM 3800 C CA . ASP D 1 53 ? 14.046 4.553 21.120 1.000 20.180 26 ASP DDD CA 1
ATOM 3801 C C . ASP D 1 53 ? 12.758 4.476 20.310 1.000 20.490 26 ASP DDD C 1
ATOM 3802 O O . ASP D 1 53 ? 11.746 3.943 20.802 1.000 22.910 26 ASP DDD O 1
ATOM 3811 N N . MET D 1 54 ? 12.775 5.054 19.115 1.000 20.960 27 MET DDD N 1
ATOM 3812 C CA . MET D 1 54 ? 11.583 5.150 18.258 1.000 23.330 27 MET DDD CA 1
ATOM 3813 C C . MET D 1 54 ? 11.327 3.793 17.585 1.000 25.440 27 MET DDD C 1
ATOM 3814 O O . MET D 1 54 ? 10.162 3.598 17.165 1.000 30.090 27 MET DDD O 1
ATOM 3828 N N . ASN D 1 55 ? 12.297 2.887 17.525 1.000 26.780 28 ASN DDD N 1
ATOM 3829 C CA . ASN D 1 55 ? 12.103 1.528 16.941 1.000 28.940 28 ASN DDD CA 1
ATOM 3830 C C . ASN D 1 55 ? 11.377 0.636 17.957 1.000 31.490 28 ASN DDD C 1
ATOM 3831 O O . ASN D 1 55 ? 10.361 0.015 17.575 1.000 32.180 28 ASN DDD O 1
ATOM 3842 N N . SER D 1 56 ? 11.868 0.572 19.196 1.000 30.520 29 SER DDD N 1
ATOM 3843 C CA . SER D 1 56 ? 11.282 -0.290 20.258 1.000 30.040 29 SER DDD CA 1
ATOM 3844 C C . SER D 1 56 ? 10.085 0.413 20.912 1.000 31.270 29 SER DDD C 1
ATOM 3845 O O . SER D 1 56 ? 9.365 -0.261 21.651 1.000 28.630 29 SER DDD O 1
ATOM 3853 N N . LYS D 1 57 ? 9.917 1.719 20.677 1.000 31.290 30 LYS DDD N 1
ATOM 3854 C CA . LYS D 1 57 ? 8.904 2.617 21.296 1.000 28.920 30 LYS DDD CA 1
ATOM 3855 C C . LYS D 1 57 ? 9.047 2.543 22.819 1.000 24.630 30 LYS DDD C 1
ATOM 3856 O O . LYS D 1 57 ? 8.053 2.305 23.533 1.000 26.440 30 LYS DDD O 1
ATOM 3875 N N . LYS D 1 58 ? 10.262 2.790 23.288 1.000 24.220 31 LYS DDD N 1
ATOM 3876 C CA . LYS D 1 58 ? 10.565 2.775 24.733 1.000 23.030 31 LYS DDD CA 1
ATOM 3877 C C . LYS D 1 58 ? 11.170 4.119 25.129 1.000 21.890 31 LYS DDD C 1
ATOM 3878 O O . LYS D 1 58 ? 12.073 4.595 24.436 1.000 22.380 31 LYS DDD O 1
ATOM 3897 N N . ILE D 1 59 ? 10.685 4.686 26.226 1.000 24.340 32 ILE DDD N 1
ATOM 3898 C CA . ILE D 1 59 ? 11.274 5.877 26.882 1.000 22.860 32 ILE DDD CA 1
ATOM 3899 C C . ILE D 1 59 ? 11.878 5.402 28.199 1.000 22.550 32 ILE DDD C 1
ATOM 3900 O O . ILE D 1 59 ? 11.157 4.783 28.988 1.000 22.140 32 ILE DDD O 1
ATOM 3916 N N . THR D 1 60 ? 13.141 5.712 28.416 1.000 22.000 33 THR DDD N 1
ATOM 3917 C CA . THR D 1 60 ? 13.870 5.365 29.644 1.000 22.120 33 THR DDD CA 1
ATOM 3918 C C . THR D 1 60 ? 13.739 6.534 30.599 1.000 21.090 33 THR DDD C 1
ATOM 3919 O O . THR D 1 60 ? 14.168 7.648 30.242 1.000 22.350 33 THR DDD O 1
ATOM 3930 N N . ILE D 1 61 ? 13.175 6.257 31.769 1.000 22.290 34 ILE DDD N 1
ATOM 3931 C CA . ILE D 1 61 ? 13.008 7.304 32.801 1.000 22.070 34 ILE DDD CA 1
ATOM 3932 C C . ILE D 1 61 ? 13.732 6.853 34.058 1.000 23.810 34 ILE DDD C 1
ATOM 3933 O O . ILE D 1 61 ? 13.494 5.719 34.501 1.000 22.630 34 ILE DDD O 1
ATOM 3949 N N . SER D 1 62 ? 14.564 7.733 34.589 1.000 23.420 35 SER DDD N 1
ATOM 3950 C CA . SER D 1 62 ? 15.101 7.643 35.959 1.000 23.900 35 SER DDD CA 1
ATOM 3951 C C . SER D 1 62 ? 14.030 8.204 36.890 1.000 23.730 35 SER DDD C 1
ATOM 3952 O O . SER D 1 62 ? 13.935 9.444 37.021 1.000 25.650 35 SER DDD O 1
ATOM 3960 N N . HIS D 1 63 ? 13.223 7.323 37.465 1.000 22.490 36 HIS DDD N 1
ATOM 3961 C CA . HIS D 1 63 ? 12.014 7.766 38.207 1.000 23.540 36 HIS DDD CA 1
ATOM 3962 C C . HIS D 1 63 ? 12.285 7.698 39.705 1.000 27.000 36 HIS DDD C 1
ATOM 3963 O O . HIS D 1 63 ? 13.132 6.876 40.162 1.000 27.090 36 HIS DDD O 1
ATOM 3978 N N . GLU D 1 64 ? 11.550 8.538 40.429 1.000 29.490 37 GLU DDD N 1
ATOM 3979 C CA . GLU D 1 64 ? 11.566 8.508 41.912 1.000 30.120 37 GLU DDD CA 1
ATOM 3980 C C . GLU D 1 64 ? 10.841 7.235 42.360 1.000 26.710 37 GLU DDD C 1
ATOM 3981 O O . GLU D 1 64 ? 10.126 6.601 41.566 1.000 25.620 37 GLU DDD O 1
ATOM 3993 N N . ALA D 1 65 ? 11.003 6.840 43.622 1.000 32.310 38 ALA DDD N 1
ATOM 3994 C CA . ALA D 1 65 ? 10.249 5.721 44.219 1.000 29.170 38 ALA DDD CA 1
ATOM 3995 C C . ALA D 1 65 ? 8.747 5.909 43.966 1.000 29.100 38 ALA DDD C 1
ATOM 3996 O O . ALA D 1 65 ? 8.278 7.056 43.919 1.000 30.700 38 ALA DDD O 1
ATOM 4003 N N . ILE D 1 66 ? 8.030 4.817 43.719 1.000 30.140 39 ILE DDD N 1
ATOM 4004 C CA . ILE D 1 66 ? 6.561 4.793 43.477 1.000 29.230 39 ILE DDD CA 1
ATOM 4005 C C . ILE D 1 66 ? 5.939 3.829 44.479 1.000 34.470 39 ILE DDD C 1
ATOM 4006 O O . ILE D 1 66 ? 5.735 2.654 44.190 1.000 30.110 39 ILE DDD O 1
ATOM 4022 N N . PRO D 1 67 ? 5.648 4.301 45.715 1.000 40.670 40 PRO DDD N 1
ATOM 4023 C CA . PRO D 1 67 ? 5.024 3.470 46.743 1.000 37.600 40 PRO DDD CA 1
ATOM 4024 C C . PRO D 1 67 ? 3.735 2.765 46.324 1.000 39.710 40 PRO DDD C 1
ATOM 4025 O O . PRO D 1 67 ? 3.524 1.632 46.726 1.000 37.960 40 PRO DDD O 1
ATOM 4036 N N . ALA D 1 68 ? 2.917 3.396 45.487 1.000 38.130 41 ALA DDD N 1
ATOM 4037 C CA . ALA D 1 68 ? 1.648 2.834 44.971 1.000 40.970 41 ALA DDD CA 1
ATOM 4038 C C . ALA D 1 68 ? 1.852 1.437 44.355 1.000 41.270 41 ALA DDD C 1
ATOM 4039 O O . ALA D 1 68 ? 0.880 0.641 44.407 1.000 36.930 41 ALA DDD O 1
ATOM 4046 N N . VAL D 1 69 ? 3.020 1.124 43.788 1.000 37.010 42 VAL DDD N 1
ATOM 4047 C CA . VAL D 1 69 ? 3.272 -0.229 43.203 1.000 37.420 42 VAL DDD CA 1
ATOM 4048 C C . VAL D 1 69 ? 4.441 -0.898 43.921 1.000 36.790 42 VAL DDD C 1
ATOM 4049 O O . VAL D 1 69 ? 4.887 -1.935 43.406 1.000 37.110 42 VAL DDD O 1
ATOM 4062 N N . GLY D 1 70 ? 4.942 -0.306 45.017 1.000 33.300 43 GLY DDD N 1
ATOM 4063 C CA . GLY D 1 70 ? 6.092 -0.788 45.807 1.000 34.940 43 GLY DDD CA 1
ATOM 4064 C C . GLY D 1 70 ? 7.399 -0.820 45.016 1.000 34.340 43 GLY DDD C 1
ATOM 4065 O O . GLY D 1 70 ? 8.207 -1.723 45.222 1.000 29.860 43 GLY DDD O 1
ATOM 4069 N N . TRP D 1 71 ? 7.604 0.152 44.132 1.000 34.590 44 TRP DDD N 1
ATOM 4070 C CA . TRP D 1 71 ? 8.880 0.286 43.401 1.000 34.730 44 TRP DDD CA 1
ATOM 4071 C C . TRP D 1 71 ? 9.798 1.250 44.127 1.000 31.190 44 TRP DDD C 1
ATOM 4072 O O . TRP D 1 71 ? 9.379 2.332 44.548 1.000 31.940 44 TRP DDD O 1
ATOM 4093 N N . PRO D 1 72 ? 11.108 0.934 44.148 1.000 32.150 45 PRO DDD N 1
ATOM 4094 C CA . PRO D 1 72 ? 12.115 1.899 44.558 1.000 34.070 45 PRO DDD CA 1
ATOM 4095 C C . PRO D 1 72 ? 12.326 2.893 43.403 1.000 33.190 45 PRO DDD C 1
ATOM 4096 O O . PRO D 1 72 ? 11.739 2.697 42.347 1.000 31.560 45 PRO DDD O 1
ATOM 4107 N N . ALA D 1 73 ? 13.169 3.894 43.603 1.000 31.040 46 ALA DDD N 1
ATOM 4108 C CA . ALA D 1 73 ? 13.705 4.685 42.467 1.000 35.900 46 ALA DDD CA 1
ATOM 4109 C C . ALA D 1 73 ? 14.404 3.705 41.511 1.000 35.290 46 ALA DDD C 1
ATOM 4110 O O . ALA D 1 73 ? 15.084 2.751 41.978 1.000 33.530 46 ALA DDD O 1
ATOM 4117 N N . MET D 1 74 ? 14.171 3.841 40.212 1.000 27.110 47 MET DDD N 1
ATOM 4118 C CA . MET D 1 74 ? 14.756 2.962 39.172 1.000 27.570 47 MET DDD CA 1
ATOM 4119 C C . MET D 1 74 ? 14.989 3.791 37.916 1.000 27.720 47 MET DDD C 1
ATOM 4120 O O . MET D 1 74 ? 14.255 4.790 37.732 1.000 27.510 47 MET DDD O 1
ATOM 4134 N N . THR D 1 75 ? 15.935 3.360 37.087 1.000 26.430 48 THR DDD N 1
ATOM 4135 C CA . THR D 1 75 ? 16.004 3.759 35.660 1.000 25.350 48 THR DDD CA 1
ATOM 4136 C C . THR D 1 75 ? 15.372 2.616 34.882 1.000 28.860 48 THR DDD C 1
ATOM 4137 O O . THR D 1 75 ? 15.840 1.469 34.983 1.000 27.620 48 THR DDD O 1
ATOM 4148 N N . MET D 1 76 ? 14.282 2.882 34.177 1.000 24.940 49 MET DDD N 1
ATOM 4149 C CA . MET D 1 76 ? 13.451 1.795 33.627 1.000 27.530 49 MET DDD CA 1
ATOM 4150 C C . MET D 1 76 ? 12.851 2.219 32.303 1.000 23.700 49 MET DDD C 1
ATOM 4151 O O . MET D 1 76 ? 12.584 3.433 32.129 1.000 24.970 49 MET DDD O 1
ATOM 4165 N N . ARG D 1 77 ? 12.612 1.257 31.416 1.000 24.440 50 ARG DDD N 1
ATOM 4166 C CA . ARG D 1 77 ? 11.958 1.541 30.115 1.000 23.940 50 ARG DDD CA 1
ATOM 4167 C C . ARG D 1 77 ? 10.439 1.468 30.253 1.000 23.680 50 ARG DDD C 1
ATOM 4168 O O . ARG D 1 77 ? 9.893 0.534 30.911 1.000 24.620 50 ARG DDD O 1
ATOM 4189 N N . PHE D 1 78 ? 9.763 2.448 29.681 1.000 23.080 51 PHE DDD N 1
ATOM 4190 C CA . PHE D 1 78 ? 8.297 2.509 29.560 1.000 24.240 51 PHE DDD CA 1
ATOM 4191 C C . PHE D 1 78 ? 7.945 2.481 28.077 1.000 24.060 51 PHE DDD C 1
ATOM 4192 O O . PHE D 1 78 ? 8.590 3.157 27.285 1.000 26.610 51 PHE DDD O 1
ATOM 4209 N N . THR D 1 79 ? 6.952 1.692 27.727 1.000 25.680 52 THR DDD N 1
ATOM 4210 C CA . THR D 1 79 ? 6.476 1.561 26.345 1.000 23.540 52 THR DDD CA 1
ATOM 4211 C C . THR D 1 79 ? 5.500 2.693 26.065 1.000 23.650 52 THR DDD C 1
ATOM 4212 O O . THR D 1 79 ? 4.594 2.944 26.890 1.000 24.800 52 THR DDD O 1
ATOM 4223 N N . PHE D 1 80 ? 5.627 3.341 24.919 1.000 22.450 53 PHE DDD N 1
ATOM 4224 C CA . PHE D 1 80 ? 4.607 4.303 24.443 1.000 25.180 53 PHE DDD CA 1
ATOM 4225 C C . PHE D 1 80 ? 3.941 3.735 23.199 1.000 27.300 53 PHE DDD C 1
ATOM 4226 O O . PHE D 1 80 ? 4.498 2.891 22.531 1.000 25.140 53 PHE DDD O 1
ATOM 4243 N N . VAL D 1 81 ? 2.754 4.268 22.917 1.000 31.400 54 VAL DDD N 1
ATOM 4244 C CA . VAL D 1 81 ? 1.976 4.111 21.662 1.000 38.200 54 VAL DDD CA 1
ATOM 4245 C C . VAL D 1 81 ? 1.917 5.482 20.975 1.000 41.080 54 VAL DDD C 1
ATOM 4246 O O . VAL D 1 81 ? 2.228 5.530 19.763 1.000 42.970 54 VAL DDD O 1
ATOM 4259 N N . ASN D 1 82 ? 1.610 6.550 21.734 1.000 47.520 55 ASN DDD N 1
ATOM 4260 C CA . ASN D 1 82 ? 1.326 7.914 21.222 1.000 54.110 55 ASN DDD CA 1
ATOM 4261 C C . ASN D 1 82 ? 2.635 8.638 20.853 1.000 52.990 55 ASN DDD C 1
ATOM 4262 O O . ASN D 1 82 ? 3.472 8.846 21.764 1.000 56.870 55 ASN DDD O 1
ATOM 4273 N N . ALA D 1 83 ? 2.779 9.058 19.589 1.000 56.320 56 ALA DDD N 1
ATOM 4274 C CA . ALA D 1 83 ? 3.905 9.904 19.116 1.000 51.310 56 ALA DDD CA 1
ATOM 4275 C C . ALA D 1 83 ? 3.989 11.162 19.987 1.000 51.980 56 ALA DDD C 1
ATOM 4276 O O . ALA D 1 83 ? 5.086 11.637 20.228 1.000 55.890 56 ALA DDD O 1
ATOM 4283 N N . ASP D 1 84 ? 2.869 11.687 20.449 1.000 50.380 57 ASP DDD N 1
ATOM 4284 C CA . ASP D 1 84 ? 2.783 12.887 21.320 1.000 49.900 57 ASP DDD CA 1
ATOM 4285 C C . ASP D 1 84 ? 3.538 12.649 22.635 1.000 47.540 57 ASP DDD C 1
ATOM 4286 O O . ASP D 1 84 ? 4.098 13.631 23.184 1.000 43.940 57 ASP DDD O 1
ATOM 4295 N N . ASP D 1 85 ? 3.541 11.405 23.149 1.000 44.590 58 ASP DDD N 1
ATOM 4296 C CA . ASP D 1 85 ? 4.278 11.091 24.399 1.000 37.790 58 ASP DDD CA 1
ATOM 4297 C C . ASP D 1 85 ? 5.777 11.193 24.119 1.000 41.830 58 ASP DDD C 1
ATOM 4298 O O . ASP D 1 85 ? 6.543 11.781 24.988 1.000 38.350 58 ASP DDD O 1
ATOM 4307 N N . ALA D 1 86 ? 6.203 10.724 22.937 1.000 36.350 59 ALA DDD N 1
ATOM 4308 C CA . ALA D 1 86 ? 7.617 10.862 22.538 1.000 35.980 59 ALA DDD CA 1
ATOM 4309 C C . ALA D 1 86 ? 7.932 12.358 22.423 1.000 36.460 59 ALA DDD C 1
ATOM 4310 O O . ALA D 1 86 ? 9.013 12.720 22.815 1.000 32.140 59 ALA DDD O 1
ATOM 4317 N N . ILE D 1 87 ? 7.012 13.212 21.944 1.000 35.700 60 ILE DDD N 1
ATOM 4318 C CA . ILE D 1 87 ? 7.356 14.652 21.771 1.000 31.710 60 ILE DDD CA 1
ATOM 4319 C C . ILE D 1 87 ? 7.714 15.262 23.133 1.000 26.120 60 ILE DDD C 1
ATOM 4320 O O . ILE D 1 87 ? 8.753 15.966 23.196 1.000 25.250 60 ILE DDD O 1
ATOM 4336 N N . ASP D 1 88 ? 6.932 15.046 24.184 1.000 25.120 61 ASP DDD N 1
ATOM 4337 C CA . ASP D 1 88 ? 7.269 15.580 25.522 1.000 26.650 61 ASP DDD CA 1
ATOM 4338 C C . ASP D 1 88 ? 8.583 14.960 26.032 1.000 25.260 61 ASP DDD C 1
ATOM 4339 O O . ASP D 1 88 ? 9.381 15.679 26.661 1.000 23.810 61 ASP DDD O 1
ATOM 4348 N N . ALA D 1 89 ? 8.838 13.705 25.734 1.000 22.070 62 ALA DDD N 1
ATOM 4349 C CA . ALA D 1 89 ? 10.090 13.036 26.183 1.000 21.950 62 ALA DDD CA 1
ATOM 4350 C C . ALA D 1 89 ? 11.298 13.678 25.460 1.000 21.580 62 ALA DDD C 1
ATOM 4351 O O . ALA D 1 89 ? 12.345 13.917 26.073 1.000 21.950 62 ALA DDD O 1
ATOM 4358 N N . ILE D 1 90 ? 11.128 14.002 24.187 1.000 23.350 63 ILE DDD N 1
ATOM 4359 C CA . ILE D 1 90 ? 12.196 14.628 23.365 1.000 26.630 63 ILE DDD CA 1
ATOM 4360 C C . ILE D 1 90 ? 12.521 16.017 23.939 1.000 24.090 63 ILE DDD C 1
ATOM 4361 O O . ILE D 1 90 ? 13.689 16.355 24.091 1.000 24.890 63 ILE DDD O 1
ATOM 4377 N N . ASN D 1 91 ? 11.504 16.782 24.323 1.000 23.470 64 ASN DDD N 1
ATOM 4378 C CA . ASN D 1 91 ? 11.697 18.114 24.930 1.000 23.930 64 ASN DDD CA 1
ATOM 4379 C C . ASN D 1 91 ? 12.425 17.943 26.251 1.000 24.490 64 ASN DDD C 1
ATOM 4380 O O . ASN D 1 91 ? 13.338 18.730 26.501 1.000 27.010 64 ASN DDD O 1
ATOM 4391 N N . ALA D 1 92 ? 12.067 16.950 27.090 1.000 23.440 65 ALA DDD N 1
ATOM 4392 C CA . ALA D 1 92 ? 12.754 16.681 28.370 1.000 22.860 65 ALA DDD CA 1
ATOM 4393 C C . ALA D 1 92 ? 14.227 16.335 28.114 1.000 23.200 65 ALA DDD C 1
ATOM 4394 O O . ALA D 1 92 ? 15.103 16.759 28.882 1.000 24.910 65 ALA DDD O 1
ATOM 4401 N N . LEU D 1 93 ? 14.512 15.576 27.072 1.000 23.790 66 LEU DDD N 1
ATOM 4402 C CA . LEU D 1 93 ? 15.898 15.161 26.744 1.000 26.920 66 LEU DDD CA 1
ATOM 4403 C C . LEU D 1 93 ? 16.727 16.396 26.381 1.000 28.360 66 LEU DDD C 1
ATOM 4404 O O . LEU D 1 93 ? 17.901 16.507 26.762 1.000 27.270 66 LEU DDD O 1
ATOM 4420 N N . LYS D 1 94 ? 16.122 17.338 25.662 1.000 28.610 67 LYS DDD N 1
ATOM 4421 C CA . LYS D 1 94 ? 16.763 18.587 25.194 1.000 31.900 67 LYS DDD CA 1
ATOM 4422 C C . LYS D 1 94 ? 16.978 19.543 26.377 1.000 30.710 67 LYS DDD C 1
ATOM 4423 O O . LYS D 1 94 ? 18.038 20.144 26.483 1.000 32.380 67 LYS DDD O 1
ATOM 4442 N N . THR D 1 95 ? 15.959 19.752 27.199 1.000 24.770 68 THR DDD N 1
ATOM 4443 C CA . THR D 1 95 ? 15.928 20.796 28.264 1.000 26.340 68 THR DDD CA 1
ATOM 4444 C C . THR D 1 95 ? 16.519 20.289 29.578 1.000 25.570 68 THR DDD C 1
ATOM 4445 O O . THR D 1 95 ? 16.924 21.125 30.415 1.000 26.980 68 THR DDD O 1
ATOM 4456 N N . GLY D 1 96 ? 16.454 18.998 29.832 1.000 24.280 69 GLY DDD N 1
ATOM 4457 C CA . GLY D 1 96 ? 16.734 18.401 31.151 1.000 24.960 69 GLY DDD CA 1
ATOM 4458 C C . GLY D 1 96 ? 15.632 18.636 32.160 1.000 24.050 69 GLY DDD C 1
ATOM 4459 O O . GLY D 1 96 ? 15.802 18.150 33.309 1.000 24.810 69 GLY DDD O 1
ATOM 4463 N N . ASN D 1 97 ? 14.486 19.214 31.770 1.000 25.670 70 ASN DDD N 1
ATOM 4464 C CA . ASN D 1 97 ? 13.341 19.355 32.712 1.000 26.040 70 ASN DDD CA 1
ATOM 4465 C C . ASN D 1 97 ? 12.804 17.963 33.109 1.000 25.780 70 ASN DDD C 1
ATOM 4466 O O . ASN D 1 97 ? 12.766 17.084 32.226 1.000 24.520 70 ASN DDD O 1
ATOM 4477 N N . HIS D 1 98 ? 12.453 17.799 34.374 1.000 24.430 71 HIS DDD N 1
ATOM 4478 C CA . HIS D 1 98 ? 11.831 16.558 34.873 1.000 27.250 71 HIS DDD CA 1
ATOM 4479 C C . HIS D 1 98 ? 10.438 16.415 34.225 1.000 25.560 71 HIS DDD C 1
ATOM 4480 O O . HIS D 1 98 ? 9.813 17.413 33.714 1.000 27.550 71 HIS DDD O 1
ATOM 4495 N N . VAL D 1 99 ? 9.972 15.183 34.176 1.000 21.430 72 VAL DDD N 1
ATOM 4496 C CA . VAL D 1 99 ? 8.630 14.839 33.656 1.000 21.510 72 VAL DDD CA 1
ATOM 4497 C C . VAL D 1 99 ? 7.790 14.270 34.802 1.000 24.040 72 VAL DDD C 1
ATOM 4498 O O . VAL D 1 99 ? 8.308 13.619 35.730 1.000 24.690 72 VAL DDD O 1
ATOM 4511 N N . ASP D 1 100 ? 6.510 14.597 34.741 1.000 23.700 73 ASP DDD N 1
ATOM 4512 C CA . ASP D 1 100 ? 5.446 13.823 35.418 1.000 22.470 73 ASP DDD CA 1
ATOM 4513 C C . ASP D 1 100 ? 4.946 12.824 34.384 1.000 24.520 73 ASP DDD C 1
ATOM 4514 O O . ASP D 1 100 ? 4.881 13.168 33.200 1.000 26.250 73 ASP DDD O 1
ATOM 4523 N N . PHE D 1 101 ? 4.642 11.596 34.795 1.000 21.960 74 PHE DDD N 1
ATOM 4524 C CA . PHE D 1 101 ? 4.171 10.568 33.841 1.000 22.310 74 PHE DDD CA 1
ATOM 4525 C C . PHE D 1 101 ? 3.181 9.652 34.537 1.000 24.590 74 PHE DDD C 1
ATOM 4526 O O . PHE D 1 101 ? 3.159 9.594 35.761 1.000 24.100 74 PHE DDD O 1
ATOM 4543 N N . SER D 1 102 ? 2.385 8.963 33.755 1.000 22.750 75 SER DDD N 1
ATOM 4544 C CA . SER D 1 102 ? 1.409 7.985 34.270 1.000 23.730 75 SER DDD CA 1
ATOM 4545 C C . SER D 1 102 ? 1.466 6.774 33.351 1.000 25.700 75 SER DDD C 1
ATOM 4546 O O . SER D 1 102 ? 1.754 6.911 32.149 1.000 25.830 75 SER DDD O 1
ATOM 4554 N N . PHE D 1 103 ? 1.216 5.608 33.914 1.000 24.510 76 PHE DDD N 1
ATOM 4555 C CA . PHE D 1 103 ? 1.272 4.366 33.137 1.000 24.360 76 PHE DDD CA 1
ATOM 4556 C C . PHE D 1 103 ? 0.318 3.361 33.753 1.000 28.050 76 PHE DDD C 1
ATOM 4557 O O . PHE D 1 103 ? -0.130 3.570 34.894 1.000 28.600 76 PHE DDD O 1
ATOM 4574 N N . ILE D 1 104 ? 0.044 2.325 32.978 1.000 27.700 77 ILE DDD N 1
ATOM 4575 C CA . ILE D 1 104 ? -0.664 1.119 33.488 1.000 32.230 77 ILE DDD CA 1
ATOM 4576 C C . ILE D 1 104 ? 0.277 -0.064 33.277 1.000 33.920 77 ILE DDD C 1
ATOM 4577 O O . ILE D 1 104 ? 1.051 -0.070 32.289 1.000 32.040 77 ILE DDD O 1
ATOM 4593 N N . GLN D 1 105 ? 0.316 -0.957 34.259 1.000 32.970 78 GLN DDD N 1
ATOM 4594 C CA . GLN D 1 105 ? 1.231 -2.115 34.256 1.000 31.430 78 GLN DDD CA 1
ATOM 4595 C C . GLN D 1 105 ? 0.469 -3.296 33.646 1.000 34.470 78 GLN DDD C 1
ATOM 4596 O O . GLN D 1 105 ? -0.547 -3.684 34.210 1.000 30.210 78 GLN DDD O 1
ATOM 4610 N N . GLN D 1 106 ? 0.897 -3.776 32.479 1.000 31.330 79 GLN DDD N 1
ATOM 4611 C CA . GLN D 1 106 ? 0.203 -4.862 31.730 1.000 35.190 79 GLN DDD CA 1
ATOM 4612 C C . GLN D 1 106 ? 1.223 -5.984 31.607 1.000 33.060 79 GLN DDD C 1
ATOM 4613 O O . GLN D 1 106 ? 2.002 -6.006 30.629 1.000 30.090 79 GLN DDD O 1
ATOM 4627 N N . GLY D 1 107 ? 1.234 -6.904 32.575 1.000 33.840 80 GLY DDD N 1
ATOM 4628 C CA . GLY D 1 107 ? 2.283 -7.933 32.664 1.000 35.220 80 GLY DDD CA 1
ATOM 4629 C C . GLY D 1 107 ? 3.639 -7.260 32.725 1.000 36.510 80 GLY DDD C 1
ATOM 4630 O O . GLY D 1 107 ? 3.743 -6.301 33.503 1.000 42.810 80 GLY DDD O 1
ATOM 4634 N N . ASN D 1 108 ? 4.573 -7.638 31.852 1.000 37.150 81 ASN DDD N 1
ATOM 4635 C CA . ASN D 1 108 ? 5.949 -7.085 31.803 1.000 40.840 81 ASN DDD CA 1
ATOM 4636 C C . ASN D 1 108 ? 5.992 -5.698 31.138 1.000 37.760 81 ASN DDD C 1
ATOM 4637 O O . ASN D 1 108 ? 7.073 -5.131 31.130 1.000 38.310 81 ASN DDD O 1
ATOM 4648 N N . ILE D 1 109 ? 4.867 -5.137 30.694 1.000 34.370 82 ILE DDD N 1
ATOM 4649 C CA . ILE D 1 109 ? 4.871 -3.880 29.900 1.000 34.200 82 ILE DDD CA 1
ATOM 4650 C C . ILE D 1 109 ? 4.315 -2.774 30.796 1.000 29.080 82 ILE DDD C 1
ATOM 4651 O O . ILE D 1 109 ? 3.187 -2.876 31.283 1.000 30.960 82 ILE DDD O 1
ATOM 4667 N N . SER D 1 110 ? 5.146 -1.758 31.032 1.000 29.330 83 SER DDD N 1
ATOM 4668 C CA . SER D 1 110 ? 4.713 -0.498 31.679 1.000 26.820 83 SER DDD CA 1
ATOM 4669 C C . SER D 1 110 ? 4.307 0.454 30.566 1.000 25.320 83 SER DDD C 1
ATOM 4670 O O . SER D 1 110 ? 5.229 1.006 29.912 1.000 29.260 83 SER DDD O 1
ATOM 4678 N N . LEU D 1 111 ? 3.007 0.562 30.282 1.000 24.120 84 LEU DDD N 1
ATOM 4679 C CA . LEU D 1 111 ? 2.465 1.264 29.105 1.000 23.250 84 LEU DDD CA 1
ATOM 4680 C C . LEU D 1 111 ? 2.119 2.692 29.530 1.000 25.070 84 LEU DDD C 1
ATOM 4681 O O . LEU D 1 111 ? 1.183 2.902 30.388 1.000 24.210 84 LEU DDD O 1
ATOM 4697 N N . LEU D 1 112 ? 2.843 3.658 28.965 1.000 24.940 85 LEU DDD N 1
ATOM 4698 C CA . LEU D 1 112 ? 2.631 5.079 29.283 1.000 24.140 85 LEU DDD CA 1
ATOM 4699 C C . LEU D 1 112 ? 1.232 5.496 28.838 1.000 25.940 85 LEU DDD C 1
ATOM 4700 O O . LEU D 1 112 ? 0.813 5.167 27.721 1.000 26.220 85 LEU DDD O 1
ATOM 4716 N N . LYS D 1 113 ? 0.536 6.221 29.717 1.000 26.300 86 LYS DDD N 1
ATOM 4717 C CA . LYS D 1 113 ? -0.750 6.886 29.425 1.000 28.580 86 LYS DDD CA 1
ATOM 4718 C C . LYS D 1 113 ? -0.538 8.399 29.267 1.000 27.140 86 LYS DDD C 1
ATOM 4719 O O . LYS D 1 113 ? -1.343 9.029 28.583 1.000 28.890 86 LYS DDD O 1
ATOM 4738 N N . SER D 1 114 ? 0.499 8.954 29.888 1.000 26.960 87 SER DDD N 1
ATOM 4739 C CA . SER D 1 114 ? 0.850 10.384 29.748 1.000 25.580 87 SER DDD CA 1
ATOM 4740 C C . SER D 1 114 ? 2.297 10.602 30.161 1.000 25.010 87 SER DDD C 1
ATOM 4741 O O . SER D 1 114 ? 2.808 9.888 31.035 1.000 25.300 87 SER DDD O 1
ATOM 4749 N N . ILE D 1 115 ? 2.919 11.597 29.565 1.000 28.570 88 ILE DDD N 1
ATOM 4750 C CA . ILE D 1 115 ? 4.221 12.158 30.010 1.000 25.620 88 ILE DDD CA 1
ATOM 4751 C C . ILE D 1 115 ? 4.142 13.662 29.787 1.000 26.950 88 ILE DDD C 1
ATOM 4752 O O . ILE D 1 115 ? 3.752 14.043 28.696 1.000 27.280 88 ILE DDD O 1
ATOM 4768 N N . ASN D 1 116 ? 4.362 14.445 30.830 1.000 26.190 89 ASN DDD N 1
ATOM 4769 C CA . ASN D 1 116 ? 4.256 15.925 30.796 1.000 27.220 89 ASN DDD CA 1
ATOM 4770 C C . ASN D 1 116 ? 5.597 16.509 31.227 1.000 25.280 89 ASN DDD C 1
ATOM 4771 O O . ASN D 1 116 ? 6.047 16.198 32.349 1.000 25.130 89 ASN DDD O 1
ATOM 4782 N N . VAL D 1 117 ? 6.172 17.385 30.412 1.000 23.050 90 VAL DDD N 1
ATOM 4783 C CA . VAL D 1 117 ? 7.436 18.063 30.802 1.000 25.150 90 VAL DDD CA 1
ATOM 4784 C C . VAL D 1 117 ? 7.089 19.214 31.753 1.000 27.220 90 VAL DDD C 1
ATOM 4785 O O . VAL D 1 117 ? 6.135 19.979 31.467 1.000 24.620 90 VAL DDD O 1
ATOM 4798 N N . THR D 1 118 ? 7.734 19.260 32.911 1.000 25.560 91 THR DDD N 1
ATOM 4799 C CA . THR D 1 118 ? 7.507 20.298 33.941 1.000 27.220 91 THR DDD CA 1
ATOM 4800 C C . THR D 1 118 ? 8.306 21.550 33.547 1.000 31.170 91 THR DDD C 1
ATOM 4801 O O . THR D 1 118 ? 9.117 21.470 32.585 1.000 30.310 91 THR DDD O 1
ATOM 4812 N N . GLN D 1 119 ? 8.087 22.657 34.269 1.000 32.140 92 GLN DDD N 1
ATOM 4813 C CA . GLN D 1 119 ? 8.580 24.013 33.900 1.000 39.650 92 GLN DDD CA 1
ATOM 4814 C C . GLN D 1 119 ? 9.472 24.543 35.021 1.000 42.380 92 GLN DDD C 1
ATOM 4815 O O . GLN D 1 119 ? 10.558 25.063 34.650 1.000 39.660 92 GLN DDD O 1
ATOM 4829 N N . GLN E 1 41 ? 39.995 -9.703 2.304 1.000 45.840 14 GLN EEE N 1
ATOM 4830 C CA . GLN E 1 41 ? 40.682 -10.638 3.253 1.000 47.100 14 GLN EEE CA 1
ATOM 4831 C C . GLN E 1 41 ? 39.587 -11.529 3.877 1.000 38.420 14 GLN EEE C 1
ATOM 4832 O O . GLN E 1 41 ? 38.956 -11.102 4.841 1.000 35.350 14 GLN EEE O 1
ATOM 4846 N N . VAL E 1 42 ? 39.338 -12.699 3.317 1.000 36.350 15 VAL EEE N 1
ATOM 4847 C CA . VAL E 1 42 ? 38.265 -13.627 3.796 1.000 36.670 15 VAL EEE CA 1
ATOM 4848 C C . VAL E 1 42 ? 38.806 -14.370 5.026 1.000 35.560 15 VAL EEE C 1
ATOM 4849 O O . VAL E 1 42 ? 39.892 -14.977 4.939 1.000 35.070 15 VAL EEE O 1
ATOM 4862 N N . ILE E 1 43 ? 38.073 -14.337 6.130 1.000 31.730 16 ILE EEE N 1
ATOM 4863 C CA . ILE E 1 43 ? 38.435 -15.013 7.409 1.000 30.620 16 ILE EEE CA 1
ATOM 4864 C C . ILE E 1 43 ? 37.510 -16.216 7.562 1.000 28.320 16 ILE EEE C 1
ATOM 4865 O O . ILE E 1 43 ? 36.313 -16.083 7.278 1.000 27.800 16 ILE EEE O 1
ATOM 4881 N N . ARG E 1 44 ? 38.047 -17.362 7.944 1.000 29.140 17 ARG EEE N 1
ATOM 4882 C CA . ARG E 1 44 ? 37.293 -18.626 7.994 1.000 30.780 17 ARG EEE CA 1
ATOM 4883 C C . ARG E 1 44 ? 37.205 -19.042 9.456 1.000 31.620 17 ARG EEE C 1
ATOM 4884 O O . ARG E 1 44 ? 38.189 -18.880 10.199 1.000 32.410 17 ARG EEE O 1
ATOM 4905 N N . GLY E 1 45 ? 36.042 -19.539 9.848 1.000 26.040 18 GLY EEE N 1
ATOM 4906 C CA . GLY E 1 45 ? 35.857 -20.118 11.183 1.000 27.510 18 GLY EEE CA 1
ATOM 4907 C C . GLY E 1 45 ? 34.934 -21.300 11.120 1.000 23.790 18 GLY EEE C 1
ATOM 4908 O O . GLY E 1 45 ? 34.431 -21.657 10.013 1.000 25.280 18 GLY EEE O 1
ATOM 4912 N N . SER E 1 46 ? 34.709 -21.912 12.267 1.000 23.020 19 SER EEE N 1
ATOM 4913 C CA . SER E 1 46 ? 33.708 -22.993 12.378 1.000 27.520 19 SER EEE CA 1
ATOM 4914 C C . SER E 1 46 ? 33.024 -22.860 13.729 1.000 25.110 19 SER EEE C 1
ATOM 4915 O O . SER E 1 46 ? 33.659 -22.340 14.685 1.000 24.260 19 SER EEE O 1
ATOM 4923 N N . GLY E 1 47 ? 31.788 -23.314 13.797 1.000 23.550 20 GLY EEE N 1
ATOM 4924 C CA . GLY E 1 47 ? 31.064 -23.264 15.066 1.000 24.620 20 GLY EEE CA 1
ATOM 4925 C C . GLY E 1 47 ? 29.612 -23.645 14.945 1.000 26.840 20 GLY EEE C 1
ATOM 4926 O O . GLY E 1 47 ? 29.226 -24.309 13.958 1.000 28.570 20 GLY EEE O 1
ATOM 4930 N N . VAL E 1 48 ? 28.853 -23.267 15.962 1.000 24.950 21 VAL EEE N 1
ATOM 4931 C CA . VAL E 1 48 ? 27.434 -23.648 16.103 1.000 24.440 21 VAL EEE CA 1
ATOM 4932 C C . VAL E 1 48 ? 26.620 -22.353 16.155 1.000 23.440 21 VAL EEE C 1
ATOM 4933 O O . VAL E 1 48 ? 26.965 -21.471 16.966 1.000 22.630 21 VAL EEE O 1
ATOM 4946 N N . VAL E 1 49 ? 25.589 -22.267 15.318 1.000 22.110 22 VAL EEE N 1
ATOM 4947 C CA . VAL E 1 49 ? 24.677 -21.101 15.300 1.000 21.240 22 VAL EEE CA 1
ATOM 4948 C C . VAL E 1 49 ? 23.753 -21.212 16.523 1.000 21.540 22 VAL EEE C 1
ATOM 4949 O O . VAL E 1 49 ? 23.072 -22.256 16.690 1.000 22.150 22 VAL EEE O 1
ATOM 4962 N N . LYS E 1 50 ? 23.697 -20.153 17.330 1.000 20.800 23 LYS EEE N 1
ATOM 4963 C CA . LYS E 1 50 ? 22.915 -20.111 18.594 1.000 22.960 23 LYS EEE CA 1
ATOM 4964 C C . LYS E 1 50 ? 21.741 -19.143 18.505 1.000 20.580 23 LYS EEE C 1
ATOM 4965 O O . LYS E 1 50 ? 20.785 -19.320 19.279 1.000 23.150 23 LYS EEE O 1
ATOM 4984 N N . ALA E 1 51 ? 21.783 -18.155 17.616 1.000 21.990 24 ALA EEE N 1
ATOM 4985 C CA . ALA E 1 51 ? 20.702 -17.149 17.566 1.000 21.670 24 ALA EEE CA 1
ATOM 4986 C C . ALA E 1 51 ? 20.733 -16.462 16.210 1.000 20.490 24 ALA EEE C 1
ATOM 4987 O O . ALA E 1 51 ? 21.804 -16.367 15.593 1.000 22.470 24 ALA EEE O 1
ATOM 4994 N N . ILE E 1 52 ? 19.563 -15.988 15.791 1.000 19.820 25 ILE EEE N 1
ATOM 4995 C CA . ILE E 1 52 ? 19.446 -15.141 14.583 1.000 20.670 25 ILE EEE CA 1
ATOM 4996 C C . ILE E 1 52 ? 18.420 -14.052 14.915 1.000 23.520 25 ILE EEE C 1
ATOM 4997 O O . ILE E 1 52 ? 17.375 -14.359 15.497 1.000 22.460 25 ILE EEE O 1
ATOM 5013 N N . ASP E 1 53 ? 18.730 -12.823 14.529 1.000 22.630 26 ASP EEE N 1
ATOM 5014 C CA . ASP E 1 53 ? 17.817 -11.668 14.693 1.000 24.420 26 ASP EEE CA 1
ATOM 5015 C C . ASP E 1 53 ? 17.672 -10.990 13.339 1.000 23.190 26 ASP EEE C 1
ATOM 5016 O O . ASP E 1 53 ? 18.693 -10.420 12.829 1.000 22.400 26 ASP EEE O 1
ATOM 5025 N N . MET E 1 54 ? 16.479 -11.074 12.739 1.000 24.480 27 MET EEE N 1
ATOM 5026 C CA . MET E 1 54 ? 16.247 -10.508 11.390 1.000 27.790 27 MET EEE CA 1
ATOM 5027 C C . MET E 1 54 ? 16.149 -8.970 11.472 1.000 27.260 27 MET EEE C 1
ATOM 5028 O O . MET E 1 54 ? 16.364 -8.323 10.417 1.000 28.000 27 MET EEE O 1
ATOM 5042 N N . ASN E 1 55 ? 15.873 -8.395 12.643 1.000 27.110 28 ASN EEE N 1
ATOM 5043 C CA . ASN E 1 55 ? 15.788 -6.910 12.802 1.000 27.900 28 ASN EEE CA 1
ATOM 5044 C C . ASN E 1 55 ? 17.200 -6.325 12.908 1.000 29.520 28 ASN EEE C 1
ATOM 5045 O O . ASN E 1 55 ? 17.471 -5.359 12.193 1.000 29.930 28 ASN EEE O 1
ATOM 5056 N N . SER E 1 56 ? 18.061 -6.878 13.764 1.000 29.040 29 SER EEE N 1
ATOM 5057 C CA . SER E 1 56 ? 19.451 -6.376 13.968 1.000 28.350 29 SER EEE CA 1
ATOM 5058 C C . SER E 1 56 ? 20.387 -6.919 12.876 1.000 27.720 29 SER EEE C 1
ATOM 5059 O O . SER E 1 56 ? 21.484 -6.384 12.740 1.000 26.220 29 SER EEE O 1
ATOM 5067 N N . LYS E 1 57 ? 19.944 -7.927 12.127 1.000 24.610 30 LYS EEE N 1
ATOM 5068 C CA . LYS E 1 57 ? 20.681 -8.638 11.047 1.000 27.230 30 LYS EEE CA 1
ATOM 5069 C C . LYS E 1 57 ? 21.951 -9.229 11.653 1.000 26.790 30 LYS EEE C 1
ATOM 5070 O O . LYS E 1 57 ? 23.036 -9.049 11.085 1.000 26.320 30 LYS EEE O 1
ATOM 5089 N N . LYS E 1 58 ? 21.826 -9.906 12.779 1.000 23.440 31 LYS EEE N 1
ATOM 5090 C CA . LYS E 1 58 ? 22.952 -10.522 13.501 1.000 21.420 31 LYS EEE CA 1
ATOM 5091 C C . LYS E 1 58 ? 22.703 -12.011 13.688 1.000 22.760 31 LYS EEE C 1
ATOM 5092 O O . LYS E 1 58 ? 21.579 -12.390 14.018 1.000 21.390 31 LYS EEE O 1
ATOM 5111 N N . ILE E 1 59 ? 23.743 -12.804 13.417 1.000 22.530 32 ILE EEE N 1
ATOM 5112 C CA . ILE E 1 59 ? 23.777 -14.263 13.676 1.000 20.640 32 ILE EEE CA 1
ATOM 5113 C C . ILE E 1 59 ? 24.786 -14.474 14.804 1.000 20.410 32 ILE EEE C 1
ATOM 5114 O O . ILE E 1 59 ? 25.932 -14.026 14.659 1.000 22.300 32 ILE EEE O 1
ATOM 5130 N N . THR E 1 60 ? 24.396 -15.183 15.843 1.000 20.130 33 THR EEE N 1
ATOM 5131 C CA . THR E 1 60 ? 25.258 -15.511 16.986 1.000 21.290 33 THR EEE CA 1
ATOM 5132 C C . THR E 1 60 ? 25.879 -16.882 16.717 1.000 21.960 33 THR EEE C 1
ATOM 5133 O O . THR E 1 60 ? 25.127 -17.847 16.544 1.000 20.950 33 THR EEE O 1
ATOM 5144 N N . ILE E 1 61 ? 27.211 -16.939 16.725 1.000 20.130 34 ILE EEE N 1
ATOM 5145 C CA . ILE E 1 61 ? 27.939 -18.203 16.492 1.000 21.760 34 ILE EEE CA 1
ATOM 5146 C C . ILE E 1 61 ? 28.858 -18.466 17.675 1.000 20.950 34 ILE EEE C 1
ATOM 5147 O O . ILE E 1 61 ? 29.614 -17.563 18.068 1.000 20.510 34 ILE EEE O 1
ATOM 5163 N N . SER E 1 62 ? 28.777 -19.668 18.230 1.000 20.580 35 SER EEE N 1
ATOM 5164 C CA . SER E 1 62 ? 29.773 -20.189 19.184 1.000 21.560 35 SER EEE CA 1
ATOM 5165 C C . SER E 1 62 ? 30.911 -20.789 18.358 1.000 22.270 35 SER EEE C 1
ATOM 5166 O O . SER E 1 62 ? 30.745 -21.897 17.836 1.000 23.020 35 SER EEE O 1
ATOM 5174 N N . HIS E 1 63 ? 31.975 -20.029 18.155 1.000 21.170 36 HIS EEE N 1
ATOM 5175 C CA . HIS E 1 63 ? 33.033 -20.387 17.176 1.000 21.640 36 HIS EEE CA 1
ATOM 5176 C C . HIS E 1 63 ? 34.292 -20.908 17.868 1.000 23.170 36 HIS EEE C 1
ATOM 5177 O O . HIS E 1 63 ? 34.574 -20.525 19.017 1.000 22.690 36 HIS EEE O 1
ATOM 5192 N N . GLU E 1 64 ? 35.055 -21.708 17.132 1.000 22.960 37 GLU EEE N 1
ATOM 5193 C CA . GLU E 1 64 ? 36.412 -22.143 17.528 1.000 25.760 37 GLU EEE CA 1
ATOM 5194 C C . GLU E 1 64 ? 37.356 -20.944 17.410 1.000 24.280 37 GLU EEE C 1
ATOM 5195 O O . GLU E 1 64 ? 37.020 -19.958 16.759 1.000 24.910 37 GLU EEE O 1
ATOM 5207 N N . ALA E 1 65 ? 38.528 -21.027 18.033 1.000 22.530 38 ALA EEE N 1
ATOM 5208 C CA . ALA E 1 65 ? 39.582 -19.994 17.919 1.000 23.240 38 ALA EEE CA 1
ATOM 5209 C C . ALA E 1 65 ? 39.844 -19.654 16.448 1.000 24.640 38 ALA EEE C 1
ATOM 5210 O O . ALA E 1 65 ? 39.786 -20.561 15.635 1.000 25.000 38 ALA EEE O 1
ATOM 5217 N N . ILE E 1 66 ? 40.049 -18.357 16.153 1.000 24.940 39 ILE EEE N 1
ATOM 5218 C CA . ILE E 1 66 ? 40.311 -17.856 14.782 1.000 23.070 39 ILE EEE CA 1
ATOM 5219 C C . ILE E 1 66 ? 41.643 -17.106 14.807 1.000 24.560 39 ILE EEE C 1
ATOM 5220 O O . ILE E 1 66 ? 41.694 -15.899 15.045 1.000 26.180 39 ILE EEE O 1
ATOM 5236 N N . PRO E 1 67 ? 42.732 -17.838 14.503 1.000 25.210 40 PRO EEE N 1
ATOM 5237 C CA . PRO E 1 67 ? 44.064 -17.240 14.576 1.000 29.250 40 PRO EEE CA 1
ATOM 5238 C C . PRO E 1 67 ? 44.296 -16.022 13.660 1.000 29.380 40 PRO EEE C 1
ATOM 5239 O O . PRO E 1 67 ? 44.980 -15.113 14.090 1.000 30.730 40 PRO EEE O 1
ATOM 5250 N N . ALA E 1 68 ? 43.687 -16.000 12.476 1.000 30.240 41 ALA EEE N 1
ATOM 5251 C CA . ALA E 1 68 ? 43.916 -14.914 11.472 1.000 29.640 41 ALA EEE CA 1
ATOM 5252 C C . ALA E 1 68 ? 43.550 -13.554 12.080 1.000 34.870 41 ALA EEE C 1
ATOM 5253 O O . ALA E 1 68 ? 44.100 -12.525 11.639 1.000 34.010 41 ALA EEE O 1
ATOM 5260 N N . VAL E 1 69 ? 42.613 -13.514 13.050 1.000 29.670 42 VAL EEE N 1
ATOM 5261 C CA . VAL E 1 69 ? 42.200 -12.226 13.667 1.000 30.990 42 VAL EEE CA 1
ATOM 5262 C C . VAL E 1 69 ? 42.574 -12.201 15.145 1.000 29.210 42 VAL EEE C 1
ATOM 5263 O O . VAL E 1 69 ? 42.159 -11.239 15.797 1.000 33.380 42 VAL EEE O 1
ATOM 5276 N N . GLY E 1 70 ? 43.303 -13.209 15.634 1.000 26.890 43 GLY EEE N 1
ATOM 5277 C CA . GLY E 1 70 ? 43.769 -13.333 17.029 1.000 27.640 43 GLY EEE CA 1
ATOM 5278 C C . GLY E 1 70 ? 42.621 -13.482 18.029 1.000 28.930 43 GLY EEE C 1
ATOM 5279 O O . GLY E 1 70 ? 42.713 -12.959 19.139 1.000 31.110 43 GLY EEE O 1
ATOM 5283 N N . TRP E 1 71 ? 41.545 -14.166 17.642 1.000 27.750 44 TRP EEE N 1
ATOM 5284 C CA . TRP E 1 71 ? 40.409 -14.407 18.563 1.000 26.820 44 TRP EEE CA 1
ATOM 5285 C C . TRP E 1 71 ? 40.538 -15.790 19.181 1.000 23.760 44 TRP EEE C 1
ATOM 5286 O O . TRP E 1 71 ? 40.848 -16.768 18.488 1.000 24.970 44 TRP EEE O 1
ATOM 5307 N N . PRO E 1 72 ? 40.191 -15.912 20.476 1.000 25.130 45 PRO EEE N 1
ATOM 5308 C CA . PRO E 1 72 ? 40.027 -17.220 21.096 1.000 27.100 45 PRO EEE CA 1
ATOM 5309 C C . PRO E 1 72 ? 38.691 -17.815 20.633 1.000 25.660 45 PRO EEE C 1
ATOM 5310 O O . PRO E 1 72 ? 37.980 -17.154 19.887 1.000 24.520 45 PRO EEE O 1
ATOM 5321 N N . ALA E 1 73 ? 38.372 -19.029 21.057 1.000 22.450 46 ALA EEE N 1
ATOM 5322 C CA . ALA E 1 73 ? 36.979 -19.531 20.942 1.000 24.630 46 ALA EEE CA 1
ATOM 5323 C C . ALA E 1 73 ? 36.063 -18.543 21.674 1.000 22.430 46 ALA EEE C 1
ATOM 5324 O O . ALA E 1 73 ? 36.435 -18.035 22.753 1.000 21.440 46 ALA EEE O 1
ATOM 5331 N N . MET E 1 74 ? 34.933 -18.182 21.070 1.000 23.950 47 MET EEE N 1
ATOM 5332 C CA . MET E 1 74 ? 33.996 -17.173 21.621 1.000 26.900 47 MET EEE CA 1
ATOM 5333 C C . MET E 1 74 ? 32.590 -17.506 21.134 1.000 24.660 47 MET EEE C 1
ATOM 5334 O O . MET E 1 74 ? 32.462 -18.119 20.064 1.000 25.960 47 MET EEE O 1
ATOM 5348 N N . THR E 1 75 ? 31.597 -17.002 21.857 1.000 23.880 48 THR EEE N 1
ATOM 5349 C CA . THR E 1 75 ? 30.217 -16.831 21.333 1.000 24.970 48 THR EEE CA 1
ATOM 5350 C C . THR E 1 75 ? 30.092 -15.371 20.923 1.000 25.580 48 THR EEE C 1
ATOM 5351 O O . THR E 1 75 ? 30.340 -14.479 21.768 1.000 26.710 48 THR EEE O 1
ATOM 5362 N N . MET E 1 76 ? 29.830 -15.107 19.656 1.000 22.460 49 MET EEE N 1
ATOM 5363 C CA . MET E 1 76 ? 29.916 -13.729 19.126 1.000 24.340 49 MET EEE CA 1
ATOM 5364 C C . MET E 1 76 ? 28.858 -13.491 18.064 1.000 24.880 49 MET EEE C 1
ATOM 5365 O O . MET E 1 76 ? 28.503 -14.436 17.336 1.000 22.190 49 MET EEE O 1
ATOM 5379 N N . ARG E 1 77 ? 28.364 -12.264 17.963 1.000 24.520 50 ARG EEE N 1
ATOM 5380 C CA . ARG E 1 77 ? 27.418 -11.861 16.901 1.000 25.420 50 ARG EEE CA 1
ATOM 5381 C C . ARG E 1 77 ? 28.170 -11.421 15.653 1.000 24.530 50 ARG EEE C 1
ATOM 5382 O O . ARG E 1 77 ? 29.143 -10.667 15.750 1.000 28.490 50 ARG EEE O 1
ATOM 5403 N N . PHE E 1 78 ? 27.692 -11.867 14.494 1.000 21.720 51 PHE EEE N 1
ATOM 5404 C CA . PHE E 1 78 ? 28.186 -11.471 13.164 1.000 24.480 51 PHE EEE CA 1
ATOM 5405 C C . PHE E 1 78 ? 27.047 -10.804 12.419 1.000 26.900 51 PHE EEE C 1
ATOM 5406 O O . PHE E 1 78 ? 25.914 -11.307 12.480 1.000 30.070 51 PHE EEE O 1
ATOM 5423 N N . THR E 1 79 ? 27.351 -9.753 11.667 1.000 28.770 52 THR EEE N 1
ATOM 5424 C CA . THR E 1 79 ? 26.316 -9.089 10.827 1.000 25.150 52 THR EEE CA 1
ATOM 5425 C C . THR E 1 79 ? 26.165 -9.869 9.531 1.000 26.160 52 THR EEE C 1
ATOM 5426 O O . THR E 1 79 ? 27.185 -10.212 8.912 1.000 32.900 52 THR EEE O 1
ATOM 5437 N N . PHE E 1 80 ? 24.939 -10.127 9.089 1.000 25.750 53 PHE EEE N 1
ATOM 5438 C CA . PHE E 1 80 ? 24.696 -10.663 7.738 1.000 27.020 53 PHE EEE CA 1
ATOM 5439 C C . PHE E 1 80 ? 24.106 -9.577 6.840 1.000 30.690 53 PHE EEE C 1
ATOM 5440 O O . PHE E 1 80 ? 23.504 -8.605 7.356 1.000 29.450 53 PHE EEE O 1
ATOM 5457 N N . VAL E 1 81 ? 24.398 -9.745 5.557 1.000 32.210 54 VAL EEE N 1
ATOM 5458 C CA . VAL E 1 81 ? 24.053 -8.777 4.482 1.000 35.910 54 VAL EEE CA 1
ATOM 5459 C C . VAL E 1 81 ? 23.127 -9.490 3.503 1.000 39.890 54 VAL EEE C 1
ATOM 5460 O O . VAL E 1 81 ? 22.027 -8.976 3.260 1.000 48.360 54 VAL EEE O 1
ATOM 5473 N N . ASN E 1 82 ? 23.518 -10.681 3.047 1.000 39.450 55 ASN EEE N 1
ATOM 5474 C CA . ASN E 1 82 ? 22.743 -11.547 2.112 1.000 42.570 55 ASN EEE CA 1
ATOM 5475 C C . ASN E 1 82 ? 21.662 -12.369 2.849 1.000 46.520 55 ASN EEE C 1
ATOM 5476 O O . ASN E 1 82 ? 21.991 -13.111 3.788 1.000 39.960 55 ASN EEE O 1
ATOM 5487 N N . ALA E 1 83 ? 20.410 -12.248 2.405 1.000 46.270 56 ALA EEE N 1
ATOM 5488 C CA . ALA E 1 83 ? 19.238 -12.998 2.916 1.000 50.090 56 ALA EEE CA 1
ATOM 5489 C C . ALA E 1 83 ? 19.535 -14.496 2.888 1.000 44.400 56 ALA EEE C 1
ATOM 5490 O O . ALA E 1 83 ? 19.128 -15.211 3.854 1.000 47.100 56 ALA EEE O 1
ATOM 5497 N N . ASP E 1 84 ? 20.232 -14.971 1.852 1.000 45.690 57 ASP EEE N 1
ATOM 5498 C CA . ASP E 1 84 ? 20.514 -16.418 1.652 1.000 45.300 57 ASP EEE CA 1
ATOM 5499 C C . ASP E 1 84 ? 21.401 -16.915 2.800 1.000 38.260 57 ASP EEE C 1
ATOM 5500 O O . ASP E 1 84 ? 21.272 -18.107 3.185 1.000 38.410 57 ASP EEE O 1
ATOM 5509 N N . ASP E 1 85 ? 22.266 -16.047 3.335 1.000 36.560 58 ASP EEE N 1
ATOM 5510 C CA . ASP E 1 85 ? 23.178 -16.431 4.446 1.000 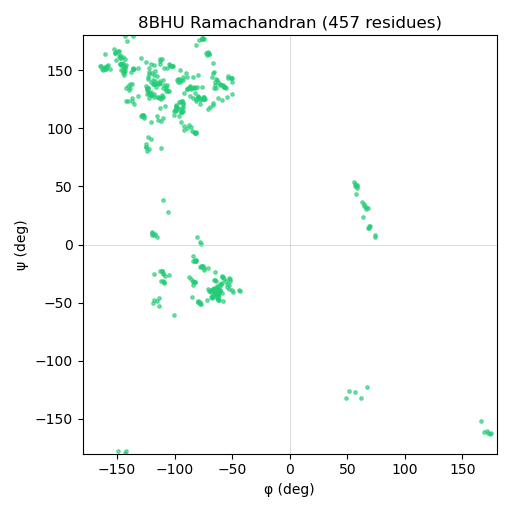32.320 58 ASP EEE CA 1
ATOM 5511 C C . ASP E 1 85 ? 22.330 -16.642 5.709 1.000 30.540 58 ASP EEE C 1
ATOM 5512 O O . ASP E 1 85 ? 22.602 -17.595 6.449 1.000 29.390 58 ASP EEE O 1
ATOM 5521 N N . ALA E 1 86 ? 21.323 -15.799 5.938 1.000 31.590 59 ALA EEE N 1
ATOM 5522 C CA . ALA E 1 86 ? 20.421 -15.966 7.098 1.000 30.520 59 ALA EEE CA 1
ATOM 5523 C C . ALA E 1 86 ? 19.655 -17.287 6.940 1.000 28.400 59 ALA EEE C 1
ATOM 5524 O O . ALA E 1 86 ? 19.529 -18.031 7.921 1.000 27.530 59 ALA EEE O 1
ATOM 5531 N N . ILE E 1 87 ? 19.230 -17.621 5.731 1.000 31.610 60 ILE EEE N 1
ATOM 5532 C CA . ILE E 1 87 ? 18.471 -18.893 5.532 1.000 33.750 60 ILE EEE CA 1
ATOM 5533 C C . ILE E 1 87 ? 19.363 -20.091 5.896 1.000 32.730 60 ILE EEE C 1
ATOM 5534 O O . ILE E 1 87 ? 18.880 -21.005 6.614 1.000 31.470 60 ILE EEE O 1
ATOM 5550 N N . ASP E 1 88 ? 20.615 -20.115 5.431 1.000 28.480 61 ASP EEE N 1
ATOM 5551 C CA . ASP E 1 88 ? 21.563 -21.208 5.787 1.000 30.730 61 ASP EEE CA 1
ATOM 5552 C C . ASP E 1 88 ? 21.771 -21.239 7.314 1.000 26.810 61 ASP EEE C 1
ATOM 5553 O O . ASP E 1 88 ? 21.860 -22.358 7.920 1.000 30.650 61 ASP EEE O 1
ATOM 5562 N N . ALA E 1 89 ? 21.848 -20.067 7.956 1.000 24.890 62 ALA EEE N 1
ATOM 5563 C CA . ALA E 1 89 ? 22.066 -19.985 9.423 1.000 24.920 62 ALA EEE CA 1
ATOM 5564 C C . ALA E 1 89 ? 20.843 -20.559 10.133 1.000 25.680 62 ALA EEE C 1
ATOM 5565 O O . ALA E 1 89 ? 20.994 -21.215 11.145 1.000 26.610 62 ALA EEE O 1
ATOM 5572 N N . ILE E 1 90 ? 19.647 -20.314 9.621 1.000 28.520 63 ILE EEE N 1
ATOM 5573 C CA . ILE E 1 90 ? 18.388 -20.778 10.266 1.000 29.410 63 ILE EEE CA 1
ATOM 5574 C C . ILE E 1 90 ? 18.361 -22.318 10.247 1.000 29.960 63 ILE EEE C 1
ATOM 5575 O O . ILE E 1 90 ? 18.044 -22.959 11.299 1.000 29.890 63 ILE EEE O 1
ATOM 5591 N N . ASN E 1 91 ? 18.781 -22.919 9.154 1.000 35.960 64 ASN EEE N 1
ATOM 5592 C CA . ASN E 1 91 ? 18.876 -24.401 9.045 1.000 32.020 64 ASN EEE CA 1
ATOM 5593 C C . ASN E 1 91 ? 19.897 -24.929 10.085 1.000 32.670 64 ASN EEE C 1
ATOM 5594 O O . ASN E 1 91 ? 19.606 -25.921 10.826 1.000 31.670 64 ASN EEE O 1
ATOM 5605 N N . ALA E 1 92 ? 21.047 -24.266 10.212 1.000 30.250 65 ALA EEE N 1
ATOM 5606 C CA . ALA E 1 92 ? 22.087 -24.634 11.205 1.000 27.090 65 ALA EEE CA 1
ATOM 5607 C C . ALA E 1 92 ? 21.557 -24.474 12.641 1.000 26.650 65 ALA EEE C 1
ATOM 5608 O O . ALA E 1 92 ? 21.930 -25.226 13.520 1.000 26.550 65 ALA EEE O 1
ATOM 5615 N N . LEU E 1 93 ? 20.767 -23.438 12.894 1.000 27.410 66 LEU EEE N 1
ATOM 5616 C CA . LEU E 1 93 ? 20.205 -23.143 14.232 1.000 28.270 66 LEU EEE CA 1
ATOM 5617 C C . LEU E 1 93 ? 19.302 -24.320 14.659 1.000 28.930 66 LEU EEE C 1
ATOM 5618 O O . LEU E 1 93 ? 19.369 -24.711 15.847 1.000 29.930 66 LEU EEE O 1
ATOM 5634 N N . LYS E 1 94 ? 18.523 -24.852 13.713 1.000 28.840 67 LYS EEE N 1
ATOM 5635 C CA . LYS E 1 94 ? 17.543 -25.933 13.962 1.000 34.580 67 LYS EEE CA 1
ATOM 5636 C C . LYS E 1 94 ? 18.269 -27.232 14.352 1.000 31.670 67 LYS EEE C 1
ATOM 5637 O O . LYS E 1 94 ? 17.844 -27.894 15.314 1.000 36.800 67 LYS EEE O 1
ATOM 5656 N N . THR E 1 95 ? 19.339 -27.570 13.632 1.000 29.410 68 THR EEE N 1
ATOM 5657 C CA . THR E 1 95 ? 20.077 -28.848 13.830 1.000 32.480 68 THR EEE CA 1
ATOM 5658 C C . THR E 1 95 ? 21.096 -28.722 14.968 1.000 32.970 68 THR EEE C 1
ATOM 5659 O O . THR E 1 95 ? 21.395 -29.740 15.600 1.000 31.260 68 THR EEE O 1
ATOM 5670 N N . GLY E 1 96 ? 21.680 -27.539 15.190 1.000 27.480 69 GLY EEE N 1
ATOM 5671 C CA . GLY E 1 96 ? 22.856 -27.362 16.058 1.000 25.880 69 GLY EEE CA 1
ATOM 5672 C C . GLY E 1 96 ? 24.124 -27.979 15.473 1.000 25.250 69 GLY EEE C 1
ATOM 5673 O O . GLY E 1 96 ? 25.100 -28.138 16.186 1.000 27.280 69 GLY EEE O 1
ATOM 5677 N N . ASN E 1 97 ? 24.113 -28.315 14.188 1.000 28.080 70 ASN EEE N 1
ATOM 5678 C CA . ASN E 1 97 ? 25.272 -28.943 13.496 1.000 29.870 70 ASN EEE CA 1
ATOM 5679 C C . ASN E 1 97 ? 26.408 -27.922 13.416 1.000 34.270 70 ASN EEE C 1
ATOM 5680 O O . ASN E 1 97 ? 26.160 -26.733 13.273 1.000 33.950 70 ASN EEE O 1
ATOM 5691 N N . HIS E 1 98 ? 27.638 -28.397 13.534 1.000 38.790 71 HIS EEE N 1
ATOM 5692 C CA . HIS E 1 98 ? 28.879 -27.640 13.242 1.000 42.530 71 HIS EEE CA 1
ATOM 5693 C C . HIS E 1 98 ? 28.786 -27.081 11.818 1.000 41.070 71 HIS EEE C 1
ATOM 5694 O O . HIS E 1 98 ? 28.395 -27.822 10.926 1.000 46.860 71 HIS EEE O 1
ATOM 5709 N N . VAL E 1 99 ? 28.995 -25.784 11.653 1.000 33.630 72 VAL EEE N 1
ATOM 5710 C CA . VAL E 1 99 ? 29.019 -25.116 10.325 1.000 36.490 72 VAL EEE CA 1
ATOM 5711 C C . VAL E 1 99 ? 30.422 -24.555 10.125 1.000 32.990 72 VAL EEE C 1
ATOM 5712 O O . VAL E 1 99 ? 31.080 -24.152 11.108 1.000 27.040 72 VAL EEE O 1
ATOM 5725 N N . ASP E 1 100 ? 30.838 -24.504 8.865 1.000 33.010 73 ASP EEE N 1
ATOM 5726 C CA . ASP E 1 100 ? 31.957 -23.634 8.436 1.000 32.410 73 ASP EEE CA 1
ATOM 5727 C C . ASP E 1 100 ? 31.341 -22.302 8.053 1.000 28.320 73 ASP EEE C 1
ATOM 5728 O O . ASP E 1 100 ? 30.190 -22.259 7.573 1.000 33.850 73 ASP EEE O 1
ATOM 5737 N N . PHE E 1 101 ? 32.027 -21.210 8.318 1.000 26.910 74 PHE EEE N 1
ATOM 5738 C CA . PHE E 1 101 ? 31.530 -19.877 7.901 1.000 26.620 74 PHE EEE CA 1
ATOM 5739 C C . PHE E 1 101 ? 32.726 -19.032 7.516 1.000 27.060 74 PHE EEE C 1
ATOM 5740 O O . PHE E 1 101 ? 33.884 -19.327 7.901 1.000 27.070 74 PHE EEE O 1
ATOM 5757 N N . SER E 1 102 ? 32.460 -17.985 6.768 1.000 26.040 75 SER EEE N 1
ATOM 5758 C CA . SER E 1 102 ? 33.505 -17.025 6.382 1.000 29.550 75 SER EEE CA 1
ATOM 5759 C C . SER E 1 102 ? 32.949 -15.620 6.551 1.000 26.630 75 SER EEE C 1
ATOM 5760 O O . SER E 1 102 ? 31.727 -15.421 6.483 1.000 28.970 75 SER EEE O 1
ATOM 5768 N N . PHE E 1 103 ? 33.816 -14.677 6.831 1.000 26.190 76 PHE EEE N 1
ATOM 5769 C CA . PHE E 1 103 ? 33.436 -13.273 7.040 1.000 27.110 76 PHE EEE CA 1
ATOM 5770 C C . PHE E 1 103 ? 34.595 -12.396 6.639 1.000 29.820 76 PHE EEE C 1
ATOM 5771 O O . PHE E 1 103 ? 35.703 -12.889 6.436 1.000 30.710 76 PHE EEE O 1
ATOM 5788 N N . ILE E 1 104 ? 34.318 -11.119 6.488 1.000 29.460 77 ILE EEE N 1
ATOM 5789 C CA . ILE E 1 104 ? 35.363 -10.089 6.260 1.0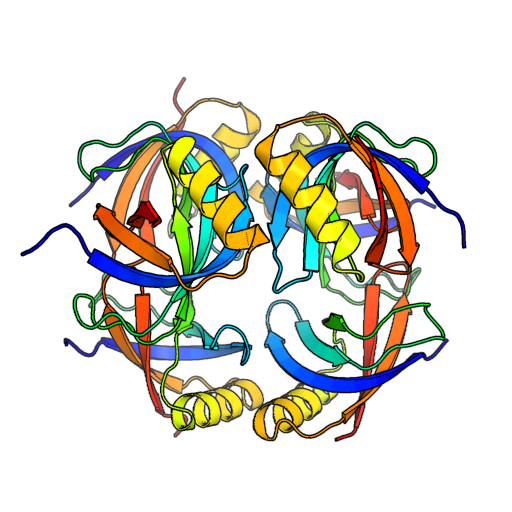00 31.640 77 ILE EEE CA 1
ATOM 5790 C C . ILE E 1 104 ? 35.207 -9.078 7.385 1.000 33.420 77 ILE EEE C 1
ATOM 5791 O O . ILE E 1 104 ? 34.076 -8.866 7.893 1.000 30.860 77 ILE EEE O 1
ATOM 5807 N N . GLN E 1 105 ? 36.323 -8.487 7.774 1.000 31.910 78 GLN EEE N 1
ATOM 5808 C CA . GLN E 1 105 ? 36.352 -7.329 8.682 1.000 35.340 78 GLN EEE CA 1
ATOM 5809 C C . GLN E 1 105 ? 36.346 -6.082 7.797 1.000 36.540 78 GLN EEE C 1
ATOM 5810 O O . GLN E 1 105 ? 37.294 -5.913 7.005 1.000 33.300 78 GLN EEE O 1
ATOM 5824 N N . GLN E 1 106 ? 35.288 -5.281 7.869 1.000 33.370 79 GLN EEE N 1
ATOM 5825 C CA . GLN E 1 106 ? 35.159 -4.020 7.118 1.000 35.890 79 GLN EEE CA 1
ATOM 5826 C C . GLN E 1 106 ? 35.144 -2.893 8.130 1.000 39.950 79 GLN EEE C 1
ATOM 5827 O O . GLN E 1 106 ? 34.198 -2.882 8.934 1.000 37.830 79 GLN EEE O 1
ATOM 5841 N N . GLY E 1 107 ? 36.248 -2.129 8.199 1.000 41.120 80 GLY EEE N 1
ATOM 5842 C CA . GLY E 1 107 ? 36.549 -1.315 9.394 1.000 44.980 80 GLY EEE CA 1
ATOM 5843 C C . GLY E 1 107 ? 36.474 -2.212 10.627 1.000 46.450 80 GLY EEE C 1
ATOM 5844 O O . GLY E 1 107 ? 37.080 -3.313 10.561 1.000 50.410 80 GLY EEE O 1
ATOM 5848 N N . ASN E 1 108 ? 35.680 -1.856 11.640 1.000 49.020 81 ASN EEE N 1
ATOM 5849 C CA . ASN E 1 108 ? 35.585 -2.693 12.864 1.000 50.270 81 ASN EEE CA 1
ATOM 5850 C C . ASN E 1 108 ? 34.219 -3.381 12.955 1.000 49.880 81 ASN EEE C 1
ATOM 5851 O O . ASN E 1 108 ? 33.714 -3.535 14.107 1.000 51.910 81 ASN EEE O 1
ATOM 5862 N N . ILE E 1 109 ? 33.650 -3.851 11.833 1.000 40.140 82 ILE EEE N 1
ATOM 5863 C CA . ILE E 1 109 ? 32.438 -4.754 11.871 1.000 40.790 82 ILE EEE CA 1
ATOM 5864 C C . ILE E 1 109 ? 32.714 -6.074 11.147 1.000 33.080 82 ILE EEE C 1
ATOM 5865 O O . ILE E 1 109 ? 33.411 -6.056 10.122 1.000 37.210 82 ILE EEE O 1
ATOM 5881 N N . SER E 1 110 ? 32.201 -7.194 11.657 1.000 36.160 83 SER EEE N 1
ATOM 5882 C CA . SER E 1 110 ? 32.379 -8.543 11.078 1.000 34.210 83 SER EEE CA 1
ATOM 5883 C C . SER E 1 110 ? 31.190 -8.863 10.178 1.000 32.420 83 SER EEE C 1
ATOM 5884 O O . SER E 1 110 ? 30.138 -9.190 10.727 1.000 36.680 83 SER EEE O 1
ATOM 5892 N N . LEU E 1 111 ? 31.391 -8.824 8.865 1.000 27.070 84 LEU EEE N 1
ATOM 5893 C CA . LEU E 1 111 ? 30.323 -9.093 7.871 1.000 28.770 84 LEU EEE CA 1
ATOM 5894 C C . LEU E 1 111 ? 30.429 -10.523 7.375 1.000 30.390 84 LEU EEE C 1
ATOM 5895 O O . LEU E 1 111 ? 31.446 -10.851 6.707 1.000 30.500 84 LEU EEE O 1
ATOM 5911 N N . LEU E 1 112 ? 29.408 -11.333 7.642 1.000 28.640 85 LEU EEE N 1
ATOM 5912 C CA . LEU E 1 112 ? 29.328 -12.708 7.090 1.000 32.750 85 LEU EEE CA 1
ATOM 5913 C C . LEU E 1 112 ? 29.356 -12.721 5.559 1.000 35.410 85 LEU EEE C 1
ATOM 5914 O O . LEU E 1 112 ? 28.687 -11.886 4.929 1.000 33.680 85 LEU EEE O 1
ATOM 5930 N N . LYS E 1 113 ? 30.116 -13.659 4.991 1.000 32.290 86 LYS EEE N 1
ATOM 5931 C CA . LYS E 1 113 ? 30.165 -13.909 3.527 1.000 37.800 86 LYS EEE CA 1
ATOM 5932 C C . LYS E 1 113 ? 29.497 -15.246 3.199 1.000 37.630 86 LYS EEE C 1
ATOM 5933 O O . LYS E 1 113 ? 28.929 -15.362 2.097 1.000 35.760 86 LYS EEE O 1
ATOM 5952 N N . SER E 1 114 ? 29.558 -16.233 4.093 1.000 32.170 87 SER EEE N 1
ATOM 5953 C CA . SER E 1 114 ? 29.004 -17.579 3.853 1.000 32.890 87 SER EEE CA 1
ATOM 5954 C C . SER E 1 114 ? 28.840 -18.326 5.164 1.000 34.360 87 SER EEE C 1
ATOM 5955 O O . SER E 1 114 ? 29.642 -18.114 6.063 1.000 31.400 87 SER EEE O 1
ATOM 5963 N N . ILE E 1 115 ? 27.852 -19.214 5.217 1.000 32.460 88 ILE EEE N 1
ATOM 5964 C CA . ILE E 1 115 ? 27.685 -20.236 6.292 1.000 38.460 88 ILE EEE CA 1
ATOM 5965 C C . ILE E 1 115 ? 27.339 -21.540 5.578 1.000 40.900 88 ILE EEE C 1
ATOM 5966 O O . ILE E 1 115 ? 26.376 -21.530 4.808 1.000 39.550 88 ILE EEE O 1
ATOM 5982 N N . ASN E 1 116 ? 28.150 -22.573 5.765 1.000 40.160 89 ASN EEE N 1
ATOM 5983 C CA . ASN E 1 116 ? 28.117 -23.832 4.974 1.000 46.330 89 ASN EEE CA 1
ATOM 5984 C C . ASN E 1 116 ? 27.854 -24.924 5.999 1.000 49.200 89 ASN EEE C 1
ATOM 5985 O O . ASN E 1 116 ? 28.721 -25.145 6.863 1.000 43.760 89 ASN EEE O 1
ATOM 5996 N N . VAL E 1 117 ? 26.632 -25.434 6.002 1.000 52.450 90 VAL EEE N 1
ATOM 5997 C CA . VAL E 1 117 ? 26.169 -26.466 6.972 1.000 53.080 90 VAL EEE CA 1
ATOM 5998 C C . VAL E 1 117 ? 26.881 -27.781 6.602 1.000 51.330 90 VAL EEE C 1
ATOM 5999 O O . VAL E 1 117 ? 27.919 -28.172 7.153 1.000 48.500 90 VAL EEE O 1
ATOM 6012 N N . VAL F 1 39 ? -1.865 -14.163 48.892 1.000 35.270 12 VAL FFF N 1
ATOM 6013 C CA . VAL F 1 39 ? -0.873 -15.261 48.704 1.000 33.750 12 VAL FFF CA 1
ATOM 6014 C C . VAL F 1 39 ? 0.457 -14.848 49.352 1.000 35.380 12 VAL FFF C 1
ATOM 6015 O O . VAL F 1 39 ? 0.630 -13.643 49.625 1.000 33.740 12 VAL FFF O 1
ATOM 6028 N N . GLN F 1 40 ? 1.353 -15.823 49.572 1.000 35.450 13 GLN FFF N 1
ATOM 6029 C CA . GLN F 1 40 ? 2.750 -15.610 50.038 1.000 38.230 13 GLN FFF CA 1
ATOM 6030 C C . GLN F 1 40 ? 3.433 -14.555 49.163 1.000 35.150 13 GLN FFF C 1
ATOM 6031 O O . GLN F 1 40 ? 3.438 -14.722 47.940 1.000 32.050 13 GLN FFF O 1
ATOM 6045 N N . GLN F 1 41 ? 4.038 -13.550 49.785 1.000 33.080 14 GLN FFF N 1
ATOM 6046 C CA . GLN F 1 41 ? 4.703 -12.446 49.048 1.000 34.160 14 GLN FFF CA 1
ATOM 6047 C C . GLN F 1 41 ? 6.109 -12.921 48.685 1.000 33.360 14 GLN FFF C 1
ATOM 6048 O O . GLN F 1 41 ? 6.580 -12.480 47.665 1.000 31.820 14 GLN FFF O 1
ATOM 6062 N N . VAL F 1 42 ? 6.781 -13.727 49.520 1.000 30.470 15 VAL FFF N 1
ATOM 6063 C CA . VAL F 1 42 ? 8.216 -14.067 49.291 1.000 29.360 15 VAL FFF CA 1
ATOM 6064 C C . VAL F 1 42 ? 8.255 -15.227 48.303 1.000 30.790 15 VAL FFF C 1
ATOM 6065 O O . VAL F 1 42 ? 7.566 -16.253 48.563 1.000 33.150 15 VAL FFF O 1
ATOM 6078 N N . ILE F 1 43 ? 8.997 -15.068 47.201 1.000 29.400 16 ILE FFF N 1
ATOM 6079 C CA . ILE F 1 43 ? 9.178 -16.160 46.199 1.000 29.620 16 ILE FFF CA 1
ATOM 6080 C C . ILE F 1 43 ? 10.599 -16.688 46.392 1.000 29.720 16 ILE FFF C 1
ATOM 6081 O O . ILE F 1 43 ? 11.548 -15.869 46.524 1.000 28.280 16 ILE FFF O 1
ATOM 6097 N N . ARG F 1 44 ? 10.738 -18.013 46.476 1.000 29.200 17 ARG FFF N 1
ATOM 6098 C CA . ARG F 1 44 ? 12.031 -18.621 46.841 1.000 29.380 17 ARG FFF CA 1
ATOM 6099 C C . ARG F 1 44 ? 12.518 -19.385 45.622 1.000 30.670 17 ARG FFF C 1
ATOM 6100 O O . ARG F 1 44 ? 11.714 -20.015 44.922 1.000 31.480 17 ARG FFF O 1
ATOM 6121 N N . GLY F 1 45 ? 13.803 -19.265 45.362 1.000 28.450 18 GLY FFF N 1
ATOM 6122 C CA . GLY F 1 45 ? 14.432 -19.951 44.228 1.000 30.330 18 GLY FFF CA 1
ATOM 6123 C C . GLY F 1 45 ? 15.794 -20.436 44.627 1.000 30.630 18 GLY FFF C 1
ATOM 6124 O O . GLY F 1 45 ? 16.251 -20.127 45.762 1.000 31.530 18 GLY FFF O 1
ATOM 6128 N N . SER F 1 46 ? 16.433 -21.163 43.742 1.000 27.040 19 SER FFF N 1
ATOM 6129 C CA . SER F 1 46 ? 17.850 -21.513 43.914 1.000 28.870 19 SER FFF CA 1
ATOM 6130 C C . SER F 1 46 ? 18.509 -21.482 42.547 1.000 27.200 19 SER FFF C 1
ATOM 6131 O O . SER F 1 46 ? 17.813 -21.674 41.518 1.000 28.450 19 SER FFF O 1
ATOM 6139 N N . GLY F 1 47 ? 19.795 -21.211 42.537 1.000 27.530 20 GLY FFF N 1
ATOM 6140 C CA . GLY F 1 47 ? 20.556 -21.213 41.291 1.000 26.670 20 GLY FFF CA 1
ATOM 6141 C C . GLY F 1 47 ? 21.927 -20.610 41.453 1.000 28.280 20 GLY FFF C 1
ATOM 6142 O O . GLY F 1 47 ? 22.477 -20.602 42.588 1.000 30.730 20 GLY FFF O 1
ATOM 6146 N N . VAL F 1 48 ? 22.500 -20.232 40.325 1.000 26.390 21 VAL FFF N 1
ATOM 6147 C CA . VAL F 1 48 ? 23.908 -19.795 40.233 1.000 27.350 21 VAL FFF CA 1
ATOM 6148 C C . VAL F 1 48 ? 23.886 -18.353 39.693 1.000 23.530 21 VAL FFF C 1
ATOM 6149 O O . VAL F 1 48 ? 23.215 -18.081 38.674 1.000 25.210 21 VAL FFF O 1
ATOM 6162 N N . VAL F 1 49 ? 24.613 -17.468 40.352 1.000 23.910 22 VAL FFF N 1
ATOM 6163 C CA . VAL F 1 49 ? 24.754 -16.055 39.921 1.000 25.380 22 VAL FFF CA 1
ATOM 6164 C C . VAL F 1 49 ? 25.713 -16.026 38.737 1.000 23.740 22 VAL FFF C 1
ATOM 6165 O O . VAL F 1 49 ? 26.865 -16.523 38.863 1.000 24.210 22 VAL FFF O 1
ATOM 6178 N N . LYS F 1 50 ? 25.286 -15.449 37.614 1.000 22.370 23 LYS FFF N 1
ATOM 6179 C CA . LYS F 1 50 ? 26.064 -15.401 36.356 1.000 22.550 23 LYS FFF CA 1
ATOM 6180 C C . LYS F 1 50 ? 26.540 -13.987 36.008 1.000 23.440 23 LYS FFF C 1
ATOM 6181 O O . LYS F 1 50 ? 27.451 -13.878 35.207 1.000 23.650 23 LYS FFF O 1
ATOM 6200 N N . ALA F 1 51 ? 25.899 -12.943 36.516 1.000 22.600 24 ALA FFF N 1
ATOM 6201 C CA . ALA F 1 51 ? 26.298 -11.560 36.171 1.000 21.040 24 ALA FFF CA 1
ATOM 6202 C C . ALA F 1 51 ? 25.789 -10.600 37.244 1.000 22.350 24 ALA FFF C 1
ATOM 6203 O O . ALA F 1 51 ? 24.762 -10.879 37.898 1.000 21.290 24 ALA FFF O 1
ATOM 6210 N N . ILE F 1 52 ? 26.491 -9.486 37.366 1.000 22.380 25 ILE FFF N 1
ATOM 6211 C CA . ILE F 1 52 ? 26.025 -8.329 38.154 1.000 22.590 25 ILE FFF CA 1
ATOM 6212 C C . ILE F 1 52 ? 26.354 -7.058 37.397 1.000 21.870 25 ILE FFF C 1
ATOM 6213 O O . ILE F 1 52 ? 27.436 -6.965 36.846 1.000 22.470 25 ILE FFF O 1
ATOM 6229 N N . ASP F 1 53 ? 25.420 -6.108 37.388 1.000 21.280 26 ASP FFF N 1
ATOM 6230 C CA . ASP F 1 53 ? 25.620 -4.774 36.771 1.000 21.260 26 ASP FFF CA 1
ATOM 6231 C C . ASP F 1 53 ? 25.218 -3.714 37.803 1.000 20.050 26 ASP FFF C 1
ATOM 6232 O O . ASP F 1 53 ? 24.016 -3.637 38.174 1.000 22.060 26 ASP FFF O 1
ATOM 6241 N N . MET F 1 54 ? 26.200 -2.983 38.315 1.000 22.500 27 MET FFF N 1
ATOM 6242 C CA . MET F 1 54 ? 25.965 -1.987 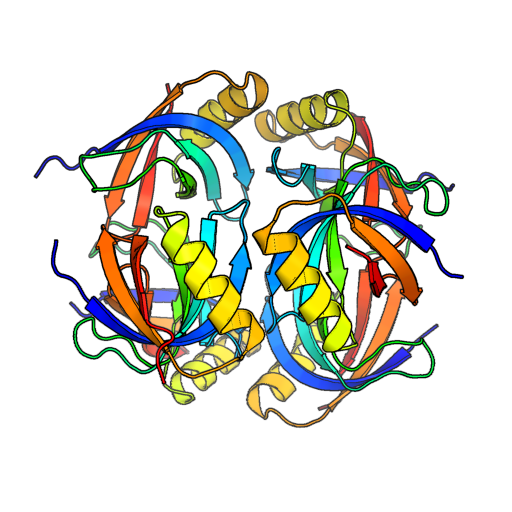39.382 1.000 24.040 27 MET FFF CA 1
ATOM 6243 C C . MET F 1 54 ? 25.297 -0.726 38.800 1.000 25.690 27 MET FFF C 1
ATOM 6244 O O . MET F 1 54 ? 24.702 0.033 39.581 1.000 26.930 27 MET FFF O 1
ATOM 6258 N N . ASN F 1 55 ? 25.361 -0.503 37.480 1.000 26.220 28 ASN FFF N 1
ATOM 6259 C CA . ASN F 1 55 ? 24.691 0.660 36.828 1.000 27.790 28 ASN FFF CA 1
ATOM 6260 C C . ASN F 1 55 ? 23.208 0.369 36.642 1.000 26.130 28 ASN FFF C 1
ATOM 6261 O O . ASN F 1 55 ? 22.388 1.228 37.049 1.000 26.660 28 ASN FFF O 1
ATOM 6272 N N . SER F 1 56 ? 22.840 -0.791 36.095 1.000 22.160 29 SER FFF N 1
ATOM 6273 C CA . SER F 1 56 ? 21.427 -1.175 35.847 1.000 24.030 29 SER FFF CA 1
ATOM 6274 C C . SER F 1 56 ? 20.772 -1.726 37.126 1.000 22.720 29 SER FFF C 1
ATOM 6275 O O . SER F 1 56 ? 19.542 -1.839 37.129 1.000 23.040 29 SER FFF O 1
ATOM 6283 N N . LYS F 1 57 ? 21.589 -2.042 38.137 1.000 23.110 30 LYS FFF N 1
ATOM 6284 C CA . LYS F 1 57 ? 21.195 -2.660 39.431 1.000 25.000 30 LYS FFF CA 1
ATOM 6285 C C . LYS F 1 57 ? 20.474 -3.971 39.145 1.000 21.460 30 LYS FFF C 1
ATOM 6286 O O . LYS F 1 57 ? 19.344 -4.211 39.673 1.000 23.640 30 LYS FFF O 1
ATOM 6305 N N . LYS F 1 58 ? 21.101 -4.827 38.341 1.000 21.970 31 LYS FFF N 1
ATOM 6306 C CA . LYS F 1 58 ? 20.536 -6.131 37.967 1.000 20.600 31 LYS FFF CA 1
ATOM 6307 C C . LYS F 1 58 ? 21.536 -7.239 38.309 1.000 20.340 31 LYS FFF C 1
ATOM 6308 O O . LYS F 1 58 ? 22.733 -7.068 38.045 1.000 20.520 31 LYS FFF O 1
ATOM 6327 N N . ILE F 1 59 ? 21.015 -8.315 38.893 1.000 21.050 32 ILE FFF N 1
ATOM 6328 C CA . ILE F 1 59 ? 21.765 -9.574 39.154 1.000 21.080 32 ILE FFF CA 1
ATOM 6329 C C . ILE F 1 59 ? 21.143 -10.645 38.269 1.000 21.560 32 ILE FFF C 1
ATOM 6330 O O . ILE F 1 59 ? 19.923 -10.822 38.319 1.000 22.910 32 ILE FFF O 1
ATOM 6346 N N . THR F 1 60 ? 21.966 -11.315 37.472 1.000 23.600 33 THR FFF N 1
ATOM 6347 C CA . THR F 1 60 ? 21.526 -12.394 36.584 1.000 21.190 33 THR FFF CA 1
ATOM 6348 C C . THR F 1 60 ? 21.698 -13.718 37.319 1.000 21.420 33 THR FFF C 1
ATOM 6349 O O . THR F 1 60 ? 22.825 -14.033 37.720 1.000 22.160 33 THR FFF O 1
ATOM 6360 N N . ILE F 1 61 ? 20.617 -14.475 37.443 1.000 22.650 34 ILE FFF N 1
ATOM 6361 C CA . ILE F 1 61 ? 20.666 -15.806 38.092 1.000 21.670 34 ILE FFF CA 1
ATOM 6362 C C . ILE F 1 61 ? 20.164 -16.857 37.117 1.000 23.350 34 ILE FFF C 1
ATOM 6363 O O . ILE F 1 61 ? 19.080 -16.667 36.546 1.000 23.890 34 ILE FFF O 1
ATOM 6379 N N . SER F 1 62 ? 20.937 -17.928 36.964 1.000 22.650 35 SER FFF N 1
ATOM 6380 C CA . SER F 1 62 ? 20.473 -19.174 36.323 1.000 22.540 35 SER FFF CA 1
ATOM 6381 C C . SER F 1 62 ? 19.732 -19.987 37.396 1.000 23.870 35 SER FFF C 1
ATOM 6382 O O . SER F 1 62 ? 20.395 -20.626 38.236 1.000 25.780 35 SER FFF O 1
ATOM 6390 N N . HIS F 1 63 ? 18.412 -19.880 37.431 1.000 23.550 36 HIS FFF N 1
ATOM 6391 C CA . HIS F 1 63 ? 17.606 -20.448 38.537 1.000 23.010 36 HIS FFF CA 1
ATOM 6392 C C . HIS F 1 63 ? 16.914 -21.741 38.089 1.000 25.980 36 HIS FFF C 1
ATOM 6393 O O . HIS F 1 63 ? 16.621 -21.917 36.904 1.000 28.540 36 HIS FFF O 1
ATOM 6408 N N . GLU F 1 64 ? 16.632 -22.601 39.061 1.000 27.630 37 GLU FFF N 1
ATOM 6409 C CA . GLU F 1 64 ? 15.797 -23.807 38.870 1.000 30.080 37 GLU FFF CA 1
ATOM 6410 C C . GLU F 1 64 ? 14.350 -23.347 38.674 1.000 30.030 37 GLU FFF C 1
ATOM 6411 O O . GLU F 1 64 ? 14.010 -22.200 38.994 1.000 26.050 37 GLU FFF O 1
ATOM 6423 N N . ALA F 1 65 ? 13.494 -24.244 38.197 1.000 30.060 38 ALA FFF N 1
ATOM 6424 C CA . ALA F 1 65 ? 12.045 -23.987 38.072 1.000 28.210 38 ALA FFF CA 1
ATOM 6425 C C . ALA F 1 65 ? 11.479 -23.457 39.393 1.000 26.530 38 ALA FFF C 1
ATOM 6426 O O . ALA F 1 65 ? 11.975 -23.871 40.440 1.000 28.540 38 ALA FFF O 1
ATOM 6433 N N . ILE F 1 66 ? 10.531 -22.524 39.323 1.000 27.400 39 ILE FFF N 1
ATOM 6434 C CA . ILE F 1 66 ? 9.850 -21.882 40.481 1.000 27.050 39 ILE FFF CA 1
ATOM 6435 C C . ILE F 1 66 ? 8.347 -22.066 40.319 1.000 30.000 39 ILE FFF C 1
ATOM 6436 O O . ILE F 1 66 ? 7.644 -21.211 39.776 1.000 31.680 39 ILE FFF O 1
ATOM 6452 N N . PRO F 1 67 ? 7.800 -23.202 40.784 1.000 34.110 40 PRO FFF N 1
ATOM 6453 C CA . PRO F 1 67 ? 6.360 -23.460 40.666 1.000 36.520 40 PRO FFF CA 1
ATOM 6454 C C . PRO F 1 67 ? 5.452 -22.385 41.274 1.000 34.770 40 PRO FFF C 1
ATOM 6455 O O . PRO F 1 67 ? 4.393 -22.137 40.677 1.000 34.750 40 PRO FFF O 1
ATOM 6466 N N . ALA F 1 68 ? 5.870 -21.698 42.339 1.000 34.020 41 ALA FFF N 1
ATOM 6467 C CA . ALA F 1 68 ? 5.019 -20.664 42.982 1.000 34.230 41 ALA FFF CA 1
ATOM 6468 C C . ALA F 1 68 ? 4.638 -19.551 42.000 1.000 36.990 41 ALA FFF C 1
ATOM 6469 O O . ALA F 1 68 ? 3.557 -18.927 42.189 1.000 35.380 41 ALA FFF O 1
ATOM 6476 N N . VAL F 1 69 ? 5.448 -19.283 40.967 1.000 33.270 42 VAL FFF N 1
ATOM 6477 C CA . VAL F 1 69 ? 5.095 -18.235 39.964 1.000 32.080 42 VAL FFF CA 1
ATOM 6478 C C . VAL F 1 69 ? 4.918 -18.869 38.581 1.000 30.830 42 VAL FFF C 1
ATOM 6479 O O . VAL F 1 69 ? 4.763 -18.112 37.643 1.000 37.640 42 VAL FFF O 1
ATOM 6492 N N . GLY F 1 70 ? 4.914 -20.201 38.492 1.000 29.110 43 GLY FFF N 1
ATOM 6493 C CA . GLY F 1 70 ? 4.759 -20.990 37.252 1.000 32.460 43 GLY FFF CA 1
ATOM 6494 C C . GLY F 1 70 ? 5.915 -20.791 36.270 1.000 31.780 43 GLY FFF C 1
ATOM 6495 O O . GLY F 1 70 ? 5.690 -20.813 35.082 1.000 30.370 43 GLY FFF O 1
ATOM 6499 N N . TRP F 1 71 ? 7.126 -20.584 36.759 1.000 26.460 44 TRP FFF N 1
ATOM 6500 C CA . TRP F 1 71 ? 8.322 -20.386 35.902 1.000 27.060 44 TRP FFF CA 1
ATOM 6501 C C . TRP F 1 71 ? 9.074 -21.687 35.720 1.000 26.830 44 TRP FFF C 1
ATOM 6502 O O . TRP F 1 71 ? 9.280 -22.426 36.681 1.000 27.570 44 TRP FFF O 1
ATOM 6523 N N . PRO F 1 72 ? 9.608 -21.915 34.515 1.000 25.910 45 PRO FFF N 1
ATOM 6524 C CA . PRO F 1 72 ? 10.577 -22.956 34.266 1.000 28.450 45 PRO FFF CA 1
ATOM 6525 C C . PRO F 1 72 ? 11.935 -22.510 34.810 1.000 26.250 45 PRO FFF C 1
ATOM 6526 O O . PRO F 1 72 ? 12.050 -21.380 35.278 1.000 24.720 45 PRO FFF O 1
ATOM 6537 N N . ALA F 1 73 ? 12.928 -23.386 34.727 1.000 27.320 46 ALA FFF N 1
ATOM 6538 C CA . ALA F 1 73 ? 14.336 -22.977 34.895 1.000 29.960 46 ALA FFF CA 1
ATOM 6539 C C . ALA F 1 73 ? 14.621 -21.883 33.855 1.000 32.240 46 ALA FFF C 1
ATOM 6540 O O . ALA F 1 73 ? 14.152 -21.990 32.697 1.000 28.820 46 ALA FFF O 1
ATOM 6547 N N . MET F 1 74 ? 15.288 -20.813 34.273 1.000 27.870 47 MET FFF N 1
ATOM 6548 C CA . MET F 1 74 ? 15.576 -19.649 33.414 1.000 29.480 47 MET FFF CA 1
ATOM 6549 C C . MET F 1 74 ? 16.911 -19.066 33.859 1.000 27.790 47 MET FFF C 1
ATOM 6550 O O . MET F 1 74 ? 17.219 -19.158 35.057 1.000 25.490 47 MET FFF O 1
ATOM 6564 N N . THR F 1 75 ? 17.578 -18.381 32.944 1.000 23.590 48 THR FFF N 1
ATOM 6565 C CA . THR F 1 75 ? 18.594 -17.348 33.260 1.000 25.250 48 THR FFF CA 1
ATOM 6566 C C . THR F 1 75 ? 17.879 -16.008 33.160 1.000 27.730 48 THR FFF C 1
ATOM 6567 O O . THR F 1 75 ? 17.303 -15.701 32.110 1.000 29.480 48 THR FFF O 1
ATOM 6578 N N . MET F 1 76 ? 17.827 -15.274 34.259 1.000 22.690 49 MET FFF N 1
ATOM 6579 C CA . MET F 1 76 ? 16.919 -14.110 34.342 1.000 22.440 49 MET FFF CA 1
ATOM 6580 C C . MET F 1 76 ? 17.596 -13.014 35.155 1.000 22.430 49 MET FFF C 1
ATOM 6581 O O . MET F 1 76 ? 18.294 -13.341 36.146 1.000 23.040 49 MET FFF O 1
ATOM 6595 N N . ARG F 1 77 ? 17.331 -11.762 34.789 1.000 22.460 50 ARG FFF N 1
ATOM 6596 C CA . ARG F 1 77 ? 17.813 -10.585 35.543 1.000 23.550 50 ARG FFF CA 1
ATOM 6597 C C . ARG F 1 77 ? 16.797 -10.246 36.623 1.000 22.410 50 ARG FFF C 1
ATOM 6598 O O . ARG F 1 77 ? 15.588 -10.222 36.369 1.000 22.540 50 ARG FFF O 1
ATOM 6619 N N . PHE F 1 78 ? 17.302 -9.979 37.826 1.000 22.540 51 PHE FFF N 1
ATOM 6620 C CA . PHE F 1 78 ? 16.516 -9.488 38.974 1.000 23.840 51 PHE FFF CA 1
ATOM 6621 C C . PHE F 1 78 ? 17.053 -8.114 39.340 1.000 22.260 51 PHE FFF C 1
ATOM 6622 O O . PHE F 1 78 ? 18.278 -7.950 39.391 1.000 22.720 51 PHE FFF O 1
ATOM 6639 N N . THR F 1 79 ? 16.162 -7.185 39.634 1.000 22.740 52 THR FFF N 1
ATOM 6640 C CA . THR F 1 79 ? 16.556 -5.875 40.189 1.000 21.140 52 THR FFF CA 1
ATOM 6641 C C . THR F 1 79 ? 16.931 -5.987 41.666 1.000 23.410 52 THR FFF C 1
ATOM 6642 O O . THR F 1 79 ? 16.218 -6.656 42.392 1.000 23.770 52 THR FFF O 1
ATOM 6653 N N . PHE F 1 80 ? 18.023 -5.360 42.077 1.000 24.160 53 PHE FFF N 1
ATOM 6654 C CA . PHE F 1 80 ? 18.371 -5.245 43.511 1.000 27.150 53 PHE FFF CA 1
ATOM 6655 C C . PHE F 1 80 ? 18.263 -3.791 43.919 1.000 30.850 53 PHE FFF C 1
ATOM 6656 O O . PHE F 1 80 ? 18.346 -2.865 43.066 1.000 25.430 53 PHE FFF O 1
ATOM 6673 N N . VAL F 1 81 ? 18.036 -3.615 45.216 1.000 30.220 54 VAL FFF N 1
ATOM 6674 C CA . VAL F 1 81 ? 17.896 -2.300 45.892 1.000 37.360 54 VAL FFF CA 1
ATOM 6675 C C . VAL F 1 81 ? 19.070 -2.149 46.871 1.000 41.180 54 VAL FFF C 1
ATOM 6676 O O . VAL F 1 81 ? 19.754 -1.130 46.791 1.000 43.740 54 VAL FFF O 1
ATOM 6689 N N . ASN F 1 82 ? 19.321 -3.177 47.687 1.000 42.100 55 ASN FFF N 1
ATOM 6690 C CA . ASN F 1 82 ? 20.255 -3.136 48.848 1.000 43.870 55 ASN FFF CA 1
ATOM 6691 C C . ASN F 1 82 ? 21.692 -3.451 48.411 1.000 45.210 55 ASN FFF C 1
ATOM 6692 O O . ASN F 1 82 ? 21.914 -4.491 47.807 1.000 44.370 55 ASN FFF O 1
ATOM 6703 N N . ALA F 1 83 ? 22.637 -2.578 48.764 1.000 44.230 56 ALA FFF N 1
ATOM 6704 C CA . ALA F 1 83 ? 24.100 -2.746 48.573 1.000 41.470 56 ALA FFF CA 1
ATOM 6705 C C . ALA F 1 83 ? 24.545 -4.124 49.086 1.000 43.950 56 ALA FFF C 1
ATOM 6706 O O . ALA F 1 83 ? 25.372 -4.785 48.423 1.000 39.160 56 ALA FFF O 1
ATOM 6713 N N . ASP F 1 84 ? 24.002 -4.558 50.228 1.000 39.870 57 ASP FFF N 1
ATOM 6714 C CA . ASP F 1 84 ? 24.412 -5.832 50.871 1.000 41.270 57 ASP FFF CA 1
ATOM 6715 C C . ASP F 1 84 ? 24.015 -7.005 49.979 1.000 37.390 57 ASP FFF C 1
ATOM 6716 O O . ASP F 1 84 ? 24.690 -8.053 50.022 1.000 34.050 57 ASP FFF O 1
ATOM 6725 N N . ASP F 1 85 ? 22.926 -6.865 49.219 1.000 34.830 58 ASP FFF N 1
ATOM 6726 C CA . ASP F 1 85 ? 22.453 -7.950 48.314 1.000 34.800 58 ASP FFF CA 1
ATOM 6727 C C . ASP F 1 85 ? 23.447 -8.073 47.167 1.000 32.650 58 ASP FFF C 1
ATOM 6728 O O . ASP F 1 85 ? 23.746 -9.208 46.794 1.000 31.870 58 ASP FFF O 1
ATOM 6737 N N . ALA F 1 86 ? 23.953 -6.946 46.658 1.000 31.040 59 ALA FFF N 1
ATOM 6738 C CA . ALA F 1 86 ? 24.992 -6.968 45.608 1.000 30.550 59 ALA FFF CA 1
ATOM 6739 C C . ALA F 1 86 ? 26.230 -7.651 46.177 1.000 28.290 59 ALA FFF C 1
ATOM 6740 O O . ALA F 1 86 ? 26.807 -8.487 45.490 1.000 27.960 59 ALA FFF O 1
ATOM 6747 N N . ILE F 1 87 ? 26.599 -7.370 47.427 1.000 33.990 60 ILE FFF N 1
ATOM 6748 C CA . ILE F 1 87 ? 27.837 -7.977 47.997 1.000 33.170 60 ILE FFF CA 1
ATOM 6749 C C . ILE F 1 87 ? 27.674 -9.500 48.039 1.000 31.040 60 ILE FFF C 1
ATOM 6750 O O . ILE F 1 87 ? 28.621 -10.195 47.632 1.000 31.560 60 ILE FFF O 1
ATOM 6766 N N . ASP F 1 88 ? 26.546 -10.010 48.535 1.000 28.780 61 ASP FFF N 1
ATOM 6767 C CA . ASP F 1 88 ? 26.283 -11.472 48.587 1.000 30.720 61 ASP FFF CA 1
ATOM 6768 C C . ASP F 1 88 ? 26.305 -12.040 47.169 1.000 31.030 61 ASP FFF C 1
ATOM 6769 O O . ASP F 1 88 ? 26.868 -13.137 46.985 1.000 29.980 61 ASP FFF O 1
ATOM 6778 N N . ALA F 1 89 ? 25.745 -11.321 46.193 1.000 27.650 62 ALA FFF N 1
ATOM 6779 C CA . ALA F 1 89 ? 25.703 -11.802 44.792 1.000 25.320 62 ALA FFF CA 1
ATOM 6780 C C . ALA F 1 89 ? 27.117 -11.872 44.252 1.000 26.810 62 ALA FFF C 1
ATOM 6781 O O . ALA F 1 89 ? 27.432 -12.821 43.558 1.000 25.840 62 ALA FFF O 1
ATOM 6788 N N . ILE F 1 90 ? 27.962 -10.897 44.572 1.000 27.660 63 ILE FFF N 1
ATOM 6789 C CA . ILE F 1 90 ? 29.358 -10.840 44.062 1.000 27.020 63 ILE FFF CA 1
ATOM 6790 C C . ILE F 1 90 ? 30.130 -12.042 44.621 1.000 28.690 63 ILE FFF C 1
ATOM 6791 O O . ILE F 1 90 ? 30.844 -12.708 43.863 1.000 31.040 63 ILE FFF O 1
ATOM 6807 N N . ASN F 1 91 ? 29.939 -12.379 45.885 1.000 33.880 64 ASN FFF N 1
ATOM 6808 C CA . ASN F 1 91 ? 30.599 -13.572 46.487 1.000 32.260 64 ASN FFF CA 1
ATOM 6809 C C . ASN F 1 91 ? 30.093 -14.846 45.790 1.000 33.520 64 ASN FFF C 1
ATOM 6810 O O . ASN F 1 91 ? 30.912 -15.687 45.454 1.000 33.890 64 ASN FFF O 1
ATOM 6821 N N . ALA F 1 92 ? 28.792 -14.953 45.527 1.000 31.210 65 ALA FFF N 1
ATOM 6822 C CA . ALA F 1 92 ? 28.191 -16.108 44.809 1.000 30.730 65 ALA FFF CA 1
ATOM 6823 C C . ALA F 1 92 ? 28.736 -16.180 43.385 1.000 30.430 65 ALA FFF C 1
ATOM 6824 O O . ALA F 1 92 ? 28.951 -17.291 42.864 1.000 30.350 65 ALA FFF O 1
ATOM 6831 N N . LEU F 1 93 ? 28.922 -15.046 42.726 1.000 28.820 66 LEU FFF N 1
ATOM 6832 C CA . LEU F 1 93 ? 29.446 -14.979 41.338 1.000 30.280 66 LEU FFF CA 1
ATOM 6833 C C . LEU F 1 93 ? 30.868 -15.546 41.328 1.000 32.490 66 LEU FFF C 1
ATOM 6834 O O . LEU F 1 93 ? 31.189 -16.289 40.394 1.000 34.720 66 LEU FFF O 1
ATOM 6850 N N . LYS F 1 94 ? 31.669 -15.224 42.351 1.000 33.210 67 LYS FFF N 1
ATOM 6851 C CA . LYS F 1 94 ? 33.087 -15.639 42.485 1.000 37.990 67 LYS FFF CA 1
ATOM 6852 C C . LYS F 1 94 ? 33.176 -17.157 42.690 1.000 34.560 67 LYS FFF C 1
ATOM 6853 O O . LYS F 1 94 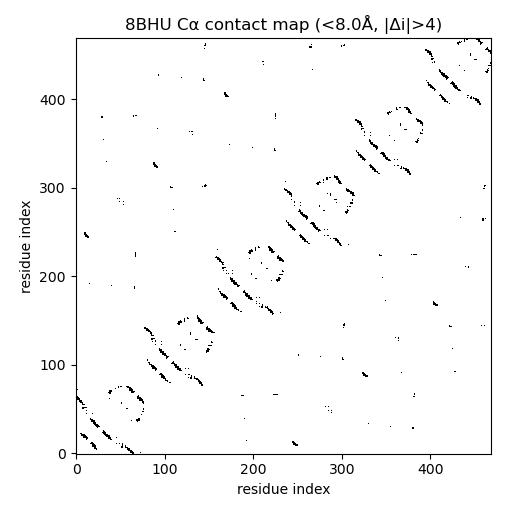? 34.021 -17.779 42.022 1.000 35.520 67 LYS FFF O 1
ATOM 6872 N N . THR F 1 95 ? 32.340 -17.731 43.545 1.000 34.320 68 THR FFF N 1
ATOM 6873 C CA . THR F 1 95 ? 32.385 -19.182 43.903 1.000 33.360 68 THR FFF CA 1
ATOM 6874 C C . THR F 1 95 ? 31.658 -20.037 42.852 1.000 33.990 68 THR FFF C 1
ATOM 6875 O O . THR F 1 95 ? 32.046 -21.194 42.681 1.000 36.820 68 THR FFF O 1
ATOM 6886 N N . GLY F 1 96 ? 30.603 -19.509 42.211 1.000 30.470 69 GLY FFF N 1
ATOM 6887 C CA . GLY F 1 96 ? 29.693 -20.305 41.364 1.000 33.480 69 GLY FFF CA 1
ATOM 6888 C C . GLY F 1 96 ? 28.848 -21.277 42.176 1.000 31.120 69 GLY FFF C 1
ATOM 6889 O O . GLY F 1 96 ? 28.238 -22.165 41.575 1.000 35.900 69 GLY FFF O 1
ATOM 6893 N N . ASN F 1 97 ? 28.771 -21.078 43.487 1.000 34.020 70 ASN FFF N 1
ATOM 6894 C CA . ASN F 1 97 ? 28.005 -21.948 44.409 1.000 31.370 70 ASN FFF CA 1
ATOM 6895 C C . ASN F 1 97 ? 26.520 -21.867 44.078 1.000 38.840 70 ASN FFF C 1
ATOM 6896 O O . ASN F 1 97 ? 26.026 -20.772 43.687 1.000 36.510 70 ASN FFF O 1
ATOM 6907 N N . HIS F 1 98 ? 25.833 -23.001 44.191 1.000 38.990 71 HIS FFF N 1
ATOM 6908 C CA . HIS F 1 98 ? 24.355 -23.059 44.095 1.000 41.760 71 HIS FFF CA 1
ATOM 6909 C C . HIS F 1 98 ? 23.838 -22.367 45.344 1.000 41.160 71 HIS FFF C 1
ATOM 6910 O O . HIS F 1 98 ? 24.201 -22.826 46.437 1.000 47.410 71 HIS FFF O 1
ATOM 6925 N N . VAL F 1 99 ? 23.086 -21.270 45.198 1.000 29.780 72 VAL FFF N 1
ATOM 6926 C CA . VAL F 1 99 ? 22.620 -20.455 46.341 1.000 33.780 72 VAL FFF CA 1
ATOM 6927 C C . VAL F 1 99 ? 21.101 -20.479 46.353 1.000 33.380 72 VAL FFF C 1
ATOM 6928 O O . VAL F 1 99 ? 20.485 -20.626 45.305 1.000 29.990 72 VAL FFF O 1
ATOM 6941 N N . ASP F 1 100 ? 20.554 -20.275 47.537 1.000 38.770 73 ASP FFF N 1
ATOM 6942 C CA . ASP F 1 100 ? 19.139 -19.927 47.745 1.000 41.500 73 ASP FFF CA 1
ATOM 6943 C C . ASP F 1 100 ? 19.004 -18.430 47.575 1.000 35.020 73 ASP FFF C 1
ATOM 6944 O O . ASP F 1 100 ? 19.928 -17.686 47.953 1.000 34.360 73 ASP FFF O 1
ATOM 6953 N N . PHE F 1 101 ? 17.895 -17.995 47.004 1.000 31.980 74 PHE FFF N 1
ATOM 6954 C CA . PHE F 1 101 ? 17.609 -16.551 46.916 1.000 28.550 74 PHE FFF CA 1
ATOM 6955 C C . PHE F 1 101 ? 16.122 -16.363 47.105 1.000 29.640 74 PHE FFF C 1
ATOM 6956 O O . PHE F 1 101 ? 15.303 -17.327 46.936 1.000 31.050 74 PHE FFF O 1
ATOM 6973 N N . SER F 1 102 ? 15.769 -15.144 47.462 1.000 27.280 75 SER FFF N 1
ATOM 6974 C CA . SER F 1 102 ? 14.342 -14.796 47.569 1.000 29.040 75 SER FFF CA 1
ATOM 6975 C C . SER F 1 102 ? 14.133 -13.484 46.836 1.000 28.120 75 SER FFF C 1
ATOM 6976 O O . SER F 1 102 ? 15.046 -12.645 46.776 1.000 27.600 75 SER FFF O 1
ATOM 6984 N N . PHE F 1 103 ? 12.928 -13.317 46.334 1.000 25.920 76 PHE FFF N 1
ATOM 6985 C CA . PHE F 1 103 ? 12.542 -12.053 45.696 1.000 25.960 76 PHE FFF CA 1
ATOM 6986 C C . PHE F 1 103 ? 11.061 -11.849 45.935 1.000 25.170 76 PHE FFF C 1
ATOM 6987 O O . PHE F 1 103 ? 10.357 -12.763 46.391 1.000 24.900 76 PHE FFF O 1
ATOM 7004 N N . ILE F 1 104 ? 10.620 -10.634 45.675 1.000 24.220 77 ILE FFF N 1
ATOM 7005 C CA . ILE F 1 104 ? 9.188 -10.271 45.712 1.000 24.530 77 ILE FFF CA 1
ATOM 7006 C C . ILE F 1 104 ? 8.832 -9.733 44.331 1.000 27.020 77 ILE FFF C 1
ATOM 7007 O O . ILE F 1 104 ? 9.711 -9.252 43.624 1.000 26.130 77 ILE FFF O 1
ATOM 7023 N N . GLN F 1 105 ? 7.573 -9.889 43.958 1.000 27.670 78 GLN FFF N 1
ATOM 7024 C CA . GLN F 1 105 ? 7.007 -9.273 42.745 1.000 31.390 78 GLN FFF CA 1
ATOM 7025 C C . GLN F 1 105 ? 6.253 -8.052 43.246 1.000 32.500 78 GLN FFF C 1
ATOM 7026 O O . GLN F 1 105 ? 5.195 -8.242 43.895 1.000 28.540 78 GLN FFF O 1
ATOM 7040 N N . GLN F 1 106 ? 6.741 -6.853 42.920 1.000 29.380 79 GLN FFF N 1
ATOM 7041 C CA . GLN F 1 106 ? 6.016 -5.595 43.260 1.000 29.170 79 GLN FFF CA 1
ATOM 7042 C C . GLN F 1 106 ? 5.636 -4.951 41.928 1.000 31.580 79 GLN FFF C 1
ATOM 7043 O O . GLN F 1 106 ? 6.587 -4.602 41.173 1.000 29.820 79 GLN FFF O 1
ATOM 7057 N N . GLY F 1 107 ? 4.340 -4.944 41.617 1.000 33.060 80 GLY FFF N 1
ATOM 7058 C CA . GLY F 1 107 ? 3.847 -4.308 40.383 1.000 35.760 80 GLY FFF CA 1
ATOM 7059 C C . GLY F 1 107 ? 4.516 -4.927 39.165 1.000 36.380 80 GLY FFF C 1
ATOM 7060 O O . GLY F 1 107 ? 5.000 -4.172 38.289 1.000 36.270 80 GLY FFF O 1
ATOM 7064 N N . ASN F 1 108 ? 4.631 -6.264 39.134 1.000 35.620 81 ASN FFF N 1
ATOM 7065 C CA . ASN F 1 108 ? 5.207 -7.054 38.018 1.000 39.960 81 ASN FFF CA 1
ATOM 7066 C C . ASN F 1 108 ? 6.697 -6.764 37.780 1.000 39.780 81 ASN FFF C 1
ATOM 7067 O O . ASN F 1 108 ? 7.196 -7.063 36.693 1.000 42.510 81 ASN FFF O 1
ATOM 7078 N N . ILE F 1 109 ? 7.398 -6.283 38.803 1.000 29.430 82 ILE FFF N 1
ATOM 7079 C CA . ILE F 1 109 ? 8.893 -6.251 38.821 1.000 35.390 82 ILE FFF CA 1
ATOM 7080 C C . ILE F 1 109 ? 9.423 -7.269 39.840 1.000 32.660 82 ILE FFF C 1
ATOM 7081 O O . ILE F 1 109 ? 8.898 -7.221 40.973 1.000 32.110 82 ILE FFF O 1
ATOM 7097 N N . SER F 1 110 ? 10.435 -8.052 39.453 1.000 31.040 83 SER FFF N 1
ATOM 7098 C CA . SER F 1 110 ? 11.127 -9.029 40.328 1.000 29.330 83 SER FFF CA 1
ATOM 7099 C C . SER F 1 110 ? 12.274 -8.344 41.093 1.000 28.150 83 SER 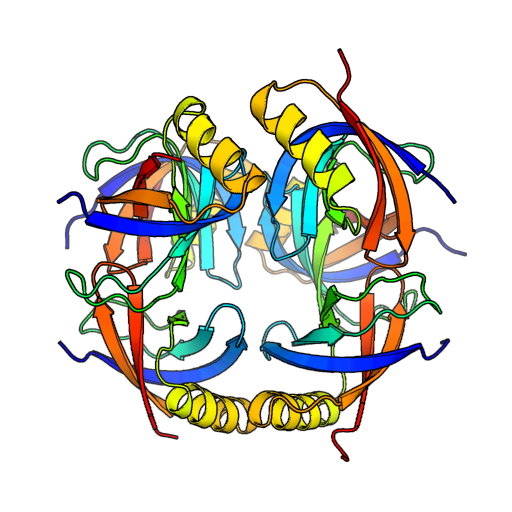FFF C 1
ATOM 7100 O O . SER F 1 110 ? 13.401 -8.115 40.505 1.000 29.970 83 SER FFF O 1
ATOM 7108 N N . LEU F 1 111 ? 12.017 -8.059 42.369 1.000 25.380 84 LEU FFF N 1
ATOM 7109 C CA . LEU F 1 111 ? 12.961 -7.381 43.267 1.000 22.620 84 LEU FFF CA 1
ATOM 7110 C C . LEU F 1 111 ? 13.633 -8.419 44.143 1.000 23.780 84 LEU FFF C 1
ATOM 7111 O O . LEU F 1 111 ? 12.939 -9.028 44.993 1.000 23.880 84 LEU FFF O 1
ATOM 7127 N N . LEU F 1 112 ? 14.940 -8.589 43.983 1.000 22.490 85 LEU FFF N 1
ATOM 7128 C CA . LEU F 1 112 ? 15.737 -9.514 44.816 1.000 27.080 85 LEU FFF CA 1
ATOM 7129 C C . LEU F 1 112 ? 15.750 -9.012 46.261 1.000 25.930 85 LEU FFF C 1
ATOM 7130 O O . LEU F 1 112 ? 15.882 -7.774 46.444 1.000 28.840 85 LEU FFF O 1
ATOM 7146 N N . LYS F 1 113 ? 15.532 -9.918 47.223 1.000 26.910 86 LYS FFF N 1
ATOM 7147 C CA . LYS F 1 113 ? 15.491 -9.514 48.656 1.000 27.730 86 LYS FFF CA 1
ATOM 7148 C C . LYS F 1 113 ? 16.601 -10.191 49.441 1.000 32.320 86 LYS FFF C 1
ATOM 7149 O O . LYS F 1 113 ? 16.934 -9.644 50.517 1.000 35.980 86 LYS FFF O 1
ATOM 7168 N N . SER F 1 114 ? 17.109 -11.345 49.014 1.000 28.830 87 SER FFF N 1
ATOM 7169 C CA . SER F 1 114 ? 18.199 -12.048 49.737 1.000 33.290 87 SER FFF CA 1
ATOM 7170 C C . SER F 1 114 ? 18.865 -13.080 48.842 1.000 30.880 87 SER FFF C 1
ATOM 7171 O O . SER F 1 114 ? 18.188 -13.616 47.948 1.000 29.060 87 SER FFF O 1
ATOM 7179 N N . ILE F 1 115 ? 20.142 -13.337 49.101 1.000 32.150 88 ILE FFF N 1
ATOM 7180 C CA . ILE F 1 115 ? 20.912 -14.450 48.490 1.000 38.110 88 ILE FFF CA 1
ATOM 7181 C C . ILE F 1 115 ? 21.724 -15.089 49.605 1.000 40.580 88 ILE FFF C 1
ATOM 7182 O O . ILE F 1 115 ? 22.459 -14.308 50.258 1.000 38.360 88 ILE FFF O 1
ATOM 7198 N N . ASN F 1 116 ? 21.568 -16.406 49.762 1.000 39.530 89 ASN FFF N 1
ATOM 7199 C CA . ASN F 1 116 ? 22.210 -17.284 50.779 1.000 50.330 89 ASN FFF CA 1
ATOM 7200 C C . ASN F 1 116 ? 22.874 -18.459 50.054 1.000 45.100 89 ASN FFF C 1
ATOM 7201 O O . ASN F 1 116 ? 24.103 -18.598 50.136 1.000 55.230 89 ASN FFF O 1
#

Sequence (469 aa):
QVIRGSGVVKAIDMNSKKITISHEAIPAVGWPAMTMRFTFVNADDAIDAINALKTGNHVDFSFIQQGNISLLKSINVQQVIRGSGVVKAIDMNSKKITISHEAIPAVGWPAMTMRFTFVNADDAIDAINALKTGNHVDFSFIQQGNISLLKSINVTQQQVIRGSGVVKAIDMNSKKITISHEAIPAVGWPAMTMRFTFVNADDAIDAINALKTGNHVDFSFIQQGNISLLKSINVQVIRGSGVVKAIDMNSKKITISHEAIPAVGWPAMTMRFTFVNADDAIDAINALKTGNHVDFSFIQQGNISLLKSINVTQQVIRGSGVVKAIDMNSKKITISHEAIPAVGWPAMTMRFTFVNADDAIDAINALKTGNHVDFSFIQQGNISLLKSINVVQQVIRGSGVVKAIDMNSKKITISHEAIPAVGWPAMTMRFTFVNADDAIDAINALKTGNHVDFSFIQQGNISLLKSIN

Nearest PDB structures (foldseek):
  8bbz-assembly4_AAA  TM=9.649E-01  e=1.355E-13  Escherichia coli
  2qcp-assembly1_X  TM=8.183E-01  e=4.233E-08  Escherichia coli str. K-12 substr. W3110
  1zeq-assembly1_X  TM=8.581E-01  e=8.016E-08  Escherichia coli
  2vb3-assembly1_X  TM=8.426E-01  e=9.541E-08  Escherichia coli
  3e6z-assembly1_X  TM=8.113E-01  e=2.029E-07  Escherichia coli

Solvent-accessible surface area: 21151 Å² total; per-residue (Å²): 183,62,21,182,13,30,0,32,2,59,8,1,46,50,93,53,72,56,0,19,0,37,3,89,54,8,117,103,29,28,6,24,56,27,67,29,136,0,11,1,48,79,66,97,50,0,81,62,0,4,41,0,6,125,75,38,80,104,8,85,3,8,0,33,45,50,22,20,28,20,13,11,125,48,5,98,75,191,135,45,18,172,16,20,0,32,2,59,9,1,47,65,87,50,106,56,0,19,0,39,4,91,61,6,117,88,26,30,6,26,65,24,68,13,139,0,14,10,85,69,72,100,10,3,75,48,0,5,62,0,6,85,70,38,52,85,4,78,4,10,0,16,43,42,27,26,23,6,10,2,99,49,9,74,42,111,150,203,137,57,17,169,12,32,3,30,6,60,8,2,45,65,88,51,74,60,0,16,0,38,4,102,59,6,115,88,11,32,5,32,65,25,72,19,132,0,11,6,46,92,70,108,16,0,62,54,0,1,52,1,13,98,81,43,65,119,2,74,3,4,0,23,62,44,10,58,17,7,8,4,106,33,7,77,116,166,75,24,169,16,31,2,37,8,58,9,0,46,62,89,49,82,42,0,20,0,37,4,102,59,5,116,87,22,28,6,30,62,24,71,25,140,0,7,3,65,68,68,99,11,1,82,46,0,9,60,3,17,112,72,45,52,94,0,69,4,3,0,15,30,42,18,54,9,6,9,4,93,29,2,84,40,52,218,172,70,5,174,16,16,2,36,3,60,10,1,46,66,86,50,78,67,0,18,0,39,5,96,63,3,123,74,9,46,6,30,61,27,71,15,132,0,15,5,66,81,64,88,15,0,72,55,0,2,55,1,7,113,83,35,86,96,0,84,3,7,0,28,54,53,34,45,20,4,9,3,108,30,4,81,119,179,143,115,60,16,161,13,20,1,33,3,62,7,1,41,67,92,47,79,66,0,18,0,39,4,89,60,4,119,86,22,31,6,27,62,24,65,20,145,0,14,2,63,79,73,97,16,1,62,62,0,1,52,7,9,92,83,37,86,102,11,90,5,14,0,33,46,59,28,44,29,5,3,1,87,38,7,138

Foldseek 3Di:
DKAKWKFAFADADLVQQWTWTQTDARVVVPRHGDGDIAHEDDPVQCPLSVVRNVVRDTWMWIFDCDPPGTYTDHTHD/DDKFKWKFAFADADPVQQWIWGQTDARVVVDGHRDTDIAHEDDPVQVVLSVVRNVVRDIWMWMFDDPDPHTYTDHIGRDD/DDKFKWKFAFDDADPVQQWTWGQTDARVVVDGHRDGDIAHEDDPVQVVLSVVRNVVRDMWMWIFDDDDPHTYTDHIGD/DKFKWKFAFDDADPVQQWTWGQTDAGVVVRRHRDGDIAHEDDVVQVVQSVVRVVPVAMWMWIFDCDPPHGYTPHIHGDD/DKFKWKFAFADADPVQQWTWGQTDAGPVVRGHRDTDIAHEDDPVQSVLSVVRNVVRDMWMWIFDCDPNHTYTDHTGD/DDFKFKWKFAFADADPVQQWTWGQTDAGVVVRGHRDGDIAHEDDPVQVVLSVVRNVVRDIWMWIFGQDVNHTYTDHID

Secondary structure (P-SEA, 3-state):
ccccbbbbbcccccccbbbbbbcccccccccccccbbbbbcccccaaaaaaaaaacccbbbbbbbcccccccccccc/cbbbbbcccccccccccbbbbbbcccccccccccccbbbbbccaaaaaaaaaaaaacccccbbbbbcccbbbbccccccc/cbbbbbbbbbcccccccbbbbbbcccccccccccccbbbbbccaaaaaaaaaaaaacbbbbbbbbbcccccccccccc/ccccccccccccccccbbbbbbcccccccccccccbbbbbccaaaaaaaaaaaaccbbbbbcccccccccccccccccc/ccccccccccccccccbbbbbbcccccccccccccbbbbbccaaaaaaaaaaaaaccbbbbbbbbcccbbbbccccc/ccccccbbbbbcccccccbbbbbbcccccccccccccbbbbbccaaaaaaaaaaaaaccbbbbbbbbcccbbbbcccc

Radius of gyration: 22.19 Å; Cα contacts (8 Å, |Δi|>4): 1193; chains: 6; bounding box: 57×53×51 Å